Protein 8WIM (pdb70)

Sequence (571 aa):
MEWTAEAVIEGCAPLTPLNMTRSIAEMHMEYPPLGITRFFKELGYKIAKKKGTRKNRFVGQLIEPLRRVLERHHLFGALTSTTPRRAVFNMFRRSKVDRAPVELHSSHYPGLKKMYDILADLWLERYGSMKRLTEEEMASAINRRGAMGYQMDNRNYGDLGAYWDSGDWRQDVNTFKRALLSGTPTHAVYNTTAKRIIQYLPADARLYELKVLGGLHHKYLEKCGWSVAGQGLYKYGDRVKKSMDATGAAISEDVAGWDTKISKGLLTLESHMFTKLAEDEEMAREIHHLYRLYADPHMVVQREIEGEVHDVLLRGRGQVSSSGGRRQQPPTTYAANTITNFITTTYGMAVTLGIPEADWPRLIRDLTDERGNRRLLVSGDDKVLFLRGDEARRVYASSAYRISNDMGLVRKDMALEQESEIIVDVKEISSFCSHRYWPVKYGNEIHYMPVRDVGEIFAKATMAMTQEAWARVQGLNMLVNYHHIPECRMLALAILSVTRIGLNLKGITEWLRDDLAPDTIHALITEGRTSGWDQLGYVDFKDRKGILLRPDTNYKNWRRDLPEKVRQLREDGQYKDWLQKMA

Nearest PDB structures (foldseek):
  8wim-assembly1_A  TM=1.002E+00  e=0.000E+00  Jingmen tick virus
  8wu3-assembly1_A  TM=9.674E-01  e=3.813E-80  Alongshan virus
  8wu3-assembly1_B  TM=9.701E-01  e=2.909E-78  Alongshan virus
  6izy-assembly1_A  TM=8.637E-01  e=1.225E-30  dengue virus type 2
  5ccv-assembly5_E  TM=8.260E-01  e=2.941E-28  Dengue virus 3 Philippines/H87/1956

InterPro domains:
  IPR000208 RNA-directed RNA polymerase, fingers/palm subdomains, flavivirus [PF00972] (350-730)
  IPR002877 Ribosomal RNA methyltransferase, FtsJ domain [PF01728] (100-267)
  IPR007094 RNA-directed RNA polymerase, catalytic domain [PS50507] (570-711)
  IPR029063 S-adenosyl-L-methionine-dependent methyltransferase superfamily [G3DSA:3.40.50.150] (60-303)
  IPR029063 S-adenosyl-L-methionine-dependent methyltransferase superfamily [SSF53335] (100-189)
  IPR043502 DNA/RNA polymerase superfamily [SSF56672] (411-844)
  IPR046811 RNA-directed RNA polymerase, thumb subdomain, flavivirus [PF20483] (743-842)

Secondary structure (DSSP, 8-state):
-PPPPPP--TTS---PPP--HHHHHTT---B------SSSEEEEEEE------PBPHHHHHHHGGGHHHHHHHS-----PPPPHHHHHHHIIIIISS------S-HHHHHHHHHHHHHHHHHHH--BPPPPHHHHHHH--TT----GGGGGG---SHHHHHHH-THHHHHHHHHHHHHHTS-SS-SBEEEE--EEEE--HHHHHHHHHHHTTHHHHHTT-TTB-TT--GGGHHHHHHHHHHTTSEEE--PBTTHHHH--HHHHHHHHHHHHHHBSSHHHHHHHHHHHHHHTS-EEEEEEEETTEEEEEEEE-SS---TB-TTHHHHHHHHHHHHHHHHHHHHHT--GGGHHHHHHHHHHT-SSEEEEEETTEEEEEE-HHHHHHHHHHTHHHHHHTT-PBTTS-TTPPPP-B--GGG--BTTBEEEEEEETTEEEEEEE--HHHHHHHHHB--HHHHHHHHHHHHHHHHHTTSHHHHHHHHHHHHHSPTT---TT--TT-STT--HHHHHHHHHTTSS-SGGGS----GGG-STTSPP-SHHHHHHHHHHHHHHHHH--SS-----GGG--

Solvent-accessible surface area: 23560 Å² total; per-residue (Å²): 104,98,55,74,71,76,22,149,17,88,66,14,60,100,2,75,52,13,73,15,93,118,0,51,66,35,2,109,49,102,101,101,65,85,53,65,24,95,6,5,82,15,70,1,25,16,68,32,82,73,58,65,103,73,56,3,42,38,0,16,84,0,7,106,70,1,43,75,40,0,60,76,142,18,114,36,74,77,92,133,50,58,52,17,134,39,18,9,85,45,1,85,71,57,18,0,112,62,11,60,4,96,38,92,16,9,98,12,0,39,86,0,0,26,24,0,0,80,29,1,57,87,101,87,31,58,7,42,52,12,80,78,77,57,4,47,105,63,23,97,60,119,12,49,8,4,86,21,1,86,127,95,132,38,73,31,8,0,45,0,23,94,56,17,65,13,126,69,24,5,58,57,0,28,144,11,0,24,83,14,40,0,9,29,0,0,3,13,29,53,23,96,101,26,51,17,32,0,0,0,6,0,32,1,0,0,14,47,0,1,13,1,0,74,83,10,0,90,114,5,9,0,4,2,12,76,68,22,31,23,53,26,0,41,35,0,61,101,2,14,102,38,16,37,1,0,5,34,21,85,17,42,46,5,41,22,48,0,2,13,3,2,4,10,0,3,2,24,0,0,35,84,0,14,97,62,159,78,0,24,120,1,0,36,16,0,6,40,4,24,1,9,4,6,1,15,0,22,2,53,59,173,64,76,29,3,25,0,1,0,62,0,17,0,13,22,10,55,21,11,62,8,19,90,7,7,10,0,0,0,1,0,0,7,9,0,16,6,0,0,66,25,31,56,18,80,88,90,51,4,68,144,10,0,21,50,3,6,73,40,42,41,66,66,19,4,2,0,15,9,63,24,24,0,2,0,1,119,45,101,42,0,106,76,18,0,35,37,5,13,114,16,29,30,70,4,9,5,48,12,33,157,45,66,101,107,83,89,7,130,49,20,112,50,16,80,84,0,42,0,30,72,12,95,0,48,57,2,107,0,32,145,34,92,19,26,0,0,1,57,10,0,0,55,8,0,15,64,3,3,66,93,105,66,87,10,6,46,0,1,18,38,0,0,50,5,1,0,8,18,0,0,0,7,0,0,6,9,0,0,0,0,0,1,1,1,0,59,52,66,30,109,11,88,22,70,117,70,34,40,36,37,123,9,38,14,95,30,0,0,56,35,4,0,136,49,141,12,72,28,48,132,60,4,11,85,12,91,145,148,37,30,130,59,63,1,6,47,26,71,97,38,9,97,61,5,92,156,63,3,57,36,45,5,152,133,23,56,128,121,22,125,38,128,98,20,34,88,99,46,116

Foldseek 3Di:
DDADDADDFPPFDALAAFAAVQAVVLVVFDAADPDPFDFWDFGGWHFDDWDWAAWQPLLCLLCVLVVVVCVVQFVLPDDDIQTLARQVVCCRVFQSDAAQRDFDCRVVLLLLLVLVLVVCCVPPNFFAFDDLVRLLLPDQFADDQDPSCVVVPQNGLVSVSVVVPLVVVLVQQLVCLLVRHGHQLAWEWGDVVIFTDTGSSVVSNCCRLLQRLLVSQVLFLQECRPHDQLAVLVSLVLLCVLAQKKFWFFFRNVQSHFALSLLSSLLRSNLSRHPDNSSNSSSSSVSSSQQWHWYWGWHADPNTIMGIIITHGGGHGDPCRSQFSSQQVSLVSLVLSLLCVLLVPDSVCSSVVRVCQRVVHDHWHKHTTRRTIMIGHHPVSLQSCQQPSLVSCVSRVRATPPDPSRHGTDMDRDQQPHATPQWGWDWWFQPNDTGTATAFQVSVLSSVLTPDLLSLLSNLQSLQSQCLRPVQQPVSVQSSLLSQQQRFADDDNSSSDQRSHNPGDQQSSCCSNVVRPHDALVRPTHDDLVPQDNSHPNCDVSNVVSSVCSVVSSVVNHDDHHGDRRNVSDD

B-factor: mean 25.9, std 9.74, range [10.05, 77.21]

Organism: NCBI:txid1172985

Structure (mmCIF, N/CA/C/O backbone):
data_8WIM
#
_entry.id   8WIM
#
_cell.length_a   61.522
_cell.length_b   89.251
_cell.length_c   122.405
_cell.angle_alpha   90.00
_cell.angle_beta   90.00
_cell.angle_gamma   90.00
#
_symmetry.space_group_name_H-M   'P 21 21 21'
#
loop_
_entity.id
_entity.type
_entity.pdbx_description
1 polymer 'Jingmen tick virus NSP1'
2 non-polymer 'MAGNESIUM ION'
3 non-polymer GLYCEROL
4 non-polymer DI(HYDROXYETHYL)ETHER
5 water water
#
loop_
_atom_site.group_PDB
_atom_site.id
_atom_site.type_symbol
_atom_site.label_atom_id
_atom_site.label_alt_id
_atom_site.label_comp_id
_atom_site.label_asym_id
_atom_site.label_entity_id
_atom_site.label_seq_id
_atom_site.pdbx_PDB_ins_code
_atom_site.Cartn_x
_atom_site.Cartn_y
_atom_site.Cartn_z
_atom_site.occupancy
_atom_site.B_iso_or_equiv
_atom_site.auth_seq_id
_atom_site.auth_comp_id
_atom_site.auth_asym_id
_atom_site.auth_atom_id
_atom_site.pdbx_PDB_model_num
ATOM 1 N N . MET A 1 1 ? 31.518 12.829 71.566 1.00 35.56 307 MET A N 1
ATOM 2 C CA . MET A 1 1 ? 32.264 11.945 72.463 1.00 29.83 307 MET A CA 1
ATOM 3 C C . MET A 1 1 ? 31.887 12.200 73.913 1.00 32.61 307 MET A C 1
ATOM 4 O O . MET A 1 1 ? 31.706 13.353 74.317 1.00 39.36 307 MET A O 1
ATOM 6 N N . GLU A 1 2 ? 31.762 11.132 74.695 1.00 48.98 308 GLU A N 1
ATOM 7 C CA . GLU A 1 2 ? 31.409 11.281 76.098 1.00 35.01 308 GLU A CA 1
ATOM 8 C C . GLU A 1 2 ? 32.486 12.075 76.833 1.00 32.34 308 GLU A C 1
ATOM 9 O O . GLU A 1 2 ? 33.675 12.027 76.491 1.00 33.52 308 GLU A O 1
ATOM 11 N N . TRP A 1 3 ? 32.053 12.835 77.837 1.00 26.66 309 TRP A N 1
ATOM 12 C CA . TRP A 1 3 ? 32.999 13.609 78.627 1.00 27.75 309 TRP A CA 1
ATOM 13 C C . TRP A 1 3 ? 33.816 12.664 79.489 1.00 29.31 309 TRP A C 1
ATOM 14 O O . TRP A 1 3 ? 33.325 11.621 79.922 1.00 28.05 309 TRP A O 1
ATOM 25 N N . THR A 1 4 ? 35.066 13.042 79.764 1.00 23.19 310 THR A N 1
ATOM 26 C CA . THR A 1 4 ? 35.814 12.260 80.731 1.00 21.65 310 THR A CA 1
ATOM 27 C C . THR A 1 4 ? 35.263 12.521 82.129 1.00 25.45 310 THR A C 1
ATOM 28 O O . THR A 1 4 ? 34.453 13.421 82.346 1.00 24.14 310 THR A O 1
ATOM 32 N N . ALA A 1 5 ? 35.700 11.711 83.084 1.00 23.08 311 ALA A N 1
ATOM 33 C CA . ALA A 1 5 ? 35.449 12.030 84.477 1.00 24.90 311 ALA A CA 1
ATOM 34 C C . ALA A 1 5 ? 36.040 13.392 84.811 1.00 24.65 311 ALA A C 1
ATOM 35 O O . ALA A 1 5 ? 36.957 13.871 84.139 1.00 26.73 311 ALA A O 1
ATOM 37 N N . GLU A 1 6 ? 35.524 14.017 85.880 1.00 25.44 312 GLU A N 1
ATOM 38 C CA . GLU A 1 6 ? 36.121 15.266 86.339 1.00 28.07 312 GLU A CA 1
ATOM 39 C C . GLU A 1 6 ? 37.263 14.970 87.296 1.00 36.46 312 GLU A C 1
ATOM 40 O O . GLU A 1 6 ? 37.342 13.895 87.895 1.00 35.08 312 GLU A O 1
ATOM 46 N N . ALA A 1 7 ? 38.157 15.940 87.429 1.00 27.43 313 ALA A N 1
ATOM 47 C CA . ALA A 1 7 ? 39.107 15.911 88.525 1.00 34.80 313 ALA A CA 1
ATOM 48 C C . ALA A 1 7 ? 38.428 16.220 89.856 1.00 30.10 313 ALA A C 1
ATOM 49 O O . ALA A 1 7 ? 37.611 17.142 89.963 1.00 33.16 313 ALA A O 1
ATOM 51 N N . VAL A 1 8 ? 38.826 15.484 90.882 1.00 28.41 314 VAL A N 1
ATOM 52 C CA . VAL A 1 8 ? 38.458 15.769 92.261 1.00 32.95 314 VAL A CA 1
ATOM 53 C C . VAL A 1 8 ? 39.700 16.347 92.923 1.00 33.06 314 VAL A C 1
ATOM 54 O O . VAL A 1 8 ? 40.731 15.675 93.026 1.00 35.94 314 VAL A O 1
ATOM 58 N N . ILE A 1 9 ? 39.630 17.602 93.346 1.00 31.28 315 ILE A N 1
ATOM 59 C CA . ILE A 1 9 ? 40.796 18.310 93.855 1.00 31.42 315 ILE A CA 1
ATOM 60 C C . ILE A 1 9 ? 40.652 18.454 95.360 1.00 32.35 315 ILE A C 1
ATOM 61 O O . ILE A 1 9 ? 39.696 19.071 95.850 1.00 31.96 315 ILE A O 1
ATOM 66 N N . GLU A 1 10 ? 41.602 17.873 96.093 1.00 26.03 316 GLU A N 1
ATOM 67 C CA . GLU A 1 10 ? 41.525 17.881 97.545 1.00 29.88 316 GLU A CA 1
ATOM 68 C C . GLU A 1 10 ? 41.602 19.310 98.067 1.00 31.40 316 GLU A C 1
ATOM 69 O O . GLU A 1 10 ? 42.406 20.123 97.595 1.00 27.47 316 GLU A O 1
ATOM 71 N N . GLY A 1 11 ? 40.756 19.618 99.048 1.00 25.34 317 GLY A N 1
ATOM 72 C CA . GLY A 1 11 ? 40.799 20.901 99.721 1.00 24.46 317 GLY A CA 1
ATOM 73 C C . GLY A 1 11 ? 40.100 22.030 99.000 1.00 23.76 317 GLY A C 1
ATOM 74 O O . GLY A 1 11 ? 40.143 23.166 99.486 1.00 29.13 317 GLY A O 1
ATOM 75 N N . CYS A 1 12 ? 39.459 21.759 97.862 1.00 18.62 318 CYS A N 1
ATOM 76 C CA . CYS A 1 12 ? 38.745 22.771 97.091 1.00 23.29 318 CYS A CA 1
ATOM 77 C C . CYS A 1 12 ? 37.254 22.442 97.028 1.00 24.85 318 CYS A C 1
ATOM 78 O O . CYS A 1 12 ? 36.874 21.280 96.832 1.00 26.88 318 CYS A O 1
ATOM 81 N N . ALA A 1 13 ? 36.411 23.464 97.189 1.00 25.87 319 ALA A N 1
ATOM 82 C CA . ALA A 1 13 ? 34.971 23.280 97.014 1.00 22.94 319 ALA A CA 1
ATOM 83 C C . ALA A 1 13 ? 34.660 22.916 95.566 1.00 22.66 319 ALA A C 1
ATOM 84 O O . ALA A 1 13 ? 35.027 23.669 94.658 1.00 24.73 319 ALA A O 1
ATOM 86 N N . PRO A 1 14 ? 33.954 21.815 95.304 1.00 27.76 320 PRO A N 1
ATOM 87 C CA . PRO A 1 14 ? 33.630 21.475 93.910 1.00 20.66 320 PRO A CA 1
ATOM 88 C C . PRO A 1 14 ? 32.712 22.511 93.272 1.00 20.84 320 PRO A C 1
ATOM 89 O O . PRO A 1 14 ? 31.881 23.133 93.937 1.00 25.32 320 PRO A O 1
ATOM 93 N N . LEU A 1 15 ? 32.855 22.676 91.959 1.00 23.17 321 LEU A N 1
ATOM 94 C CA . LEU A 1 15 ? 32.012 23.609 91.201 1.00 22.17 321 LEU A CA 1
ATOM 95 C C . LEU A 1 15 ? 30.799 22.867 90.641 1.00 19.24 321 LEU A C 1
ATOM 96 O O . LEU A 1 15 ? 30.708 22.550 89.452 1.00 20.12 321 LEU A O 1
ATOM 101 N N . THR A 1 16 ? 29.851 22.601 91.535 1.00 21.24 322 THR A N 1
ATOM 102 C CA . THR A 1 16 ? 28.653 21.870 91.147 1.00 23.73 322 THR A CA 1
ATOM 103 C C . THR A 1 16 ? 27.820 22.698 90.170 1.00 18.89 322 THR A C 1
ATOM 104 O O . THR A 1 16 ? 27.615 23.895 90.393 1.00 21.36 322 THR A O 1
ATOM 108 N N . PRO A 1 17 ? 27.330 22.102 89.084 1.00 21.74 323 PRO A N 1
ATOM 109 C CA . PRO A 1 17 ? 26.455 22.847 88.171 1.00 20.69 323 PRO A CA 1
ATOM 110 C C . PRO A 1 17 ? 25.256 23.443 88.904 1.00 25.65 323 PRO A C 1
ATOM 111 O O . PRO A 1 17 ? 24.765 22.886 89.889 1.00 22.21 323 PRO A O 1
ATOM 115 N N . LEU A 1 18 ? 24.813 24.611 88.436 1.00 22.76 324 LEU A N 1
ATOM 116 C CA . LEU A 1 18 ? 23.589 25.213 88.960 1.00 21.13 324 LEU A CA 1
ATOM 117 C C . LEU A 1 18 ? 22.362 24.547 88.348 1.00 22.67 324 LEU A C 1
ATOM 118 O O . LEU A 1 18 ? 22.458 23.701 87.454 1.00 23.26 324 LEU A O 1
ATOM 123 N N . ASN A 1 19 ? 21.189 24.917 88.858 1.00 21.47 325 ASN A N 1
ATOM 124 C CA . ASN A 1 19 ? 19.933 24.533 88.216 1.00 23.44 325 ASN A CA 1
ATOM 125 C C . ASN A 1 19 ? 19.711 25.537 87.096 1.00 15.71 325 ASN A C 1
ATOM 126 O O . ASN A 1 19 ? 19.370 26.695 87.347 1.00 21.67 325 ASN A O 1
ATOM 131 N N . MET A 1 20 ? 19.930 25.108 85.857 1.00 20.34 326 MET A N 1
ATOM 132 C CA . MET A 1 20 ? 19.885 26.011 84.716 1.00 17.80 326 MET A CA 1
ATOM 133 C C . MET A 1 20 ? 18.542 26.017 84.002 1.00 18.85 326 MET A C 1
ATOM 134 O O . MET A 1 20 ? 18.435 26.638 82.940 1.00 20.07 326 MET A O 1
ATOM 139 N N . THR A 1 21 ? 17.519 25.368 84.575 1.00 20.95 327 THR A N 1
ATOM 140 C CA . THR A 1 21 ? 16.227 25.266 83.897 1.00 24.48 327 THR A CA 1
ATOM 141 C C . THR A 1 21 ? 15.618 26.640 83.599 1.00 20.30 327 THR A C 1
ATOM 142 O O . THR A 1 21 ? 15.048 26.849 82.518 1.00 22.15 327 THR A O 1
ATOM 146 N N . ARG A 1 22 ? 15.728 27.591 84.533 1.00 20.99 328 ARG A N 1
ATOM 147 C CA . ARG A 1 22 ? 15.150 28.913 84.300 1.00 21.60 328 ARG A CA 1
ATOM 148 C C . ARG A 1 22 ? 15.902 29.664 83.202 1.00 22.48 328 ARG A C 1
ATOM 149 O O . ARG A 1 22 ? 15.289 30.288 82.325 1.00 18.93 328 ARG A O 1
ATOM 157 N N . SER A 1 23 ? 17.241 29.642 83.245 1.00 18.73 329 SER A N 1
ATOM 158 C CA . SER A 1 23 ? 17.995 30.389 82.246 1.00 16.41 329 SER A CA 1
ATOM 159 C C . SER A 1 23 ? 17.926 29.739 80.865 1.00 12.90 329 SER A C 1
ATOM 160 O O . SER A 1 23 ? 18.019 30.443 79.848 1.00 19.14 329 SER A O 1
ATOM 163 N N . ILE A 1 24 ? 17.811 28.409 80.808 1.00 13.85 330 ILE A N 1
ATOM 164 C CA . ILE A 1 24 ? 17.629 27.734 79.527 1.00 16.60 330 ILE A CA 1
ATOM 165 C C . ILE A 1 24 ? 16.292 28.135 78.900 1.00 21.91 330 ILE A C 1
ATOM 166 O O . ILE A 1 24 ? 16.202 28.411 77.696 1.00 18.13 330 ILE A O 1
ATOM 171 N N . ALA A 1 25 ? 15.238 28.200 79.719 1.00 20.81 331 ALA A N 1
ATOM 172 C CA . ALA A 1 25 ? 13.915 28.528 79.188 1.00 25.61 331 ALA A CA 1
ATOM 173 C C . ALA A 1 25 ? 13.851 29.955 78.662 1.00 19.80 331 ALA A C 1
ATOM 174 O O . ALA A 1 25 ? 13.053 30.248 77.759 1.00 21.81 331 ALA A O 1
ATOM 176 N N . GLU A 1 26 ? 14.672 30.852 79.202 1.00 18.80 332 GLU A N 1
ATOM 177 C CA . GLU A 1 26 ? 14.746 32.221 78.711 1.00 19.15 332 GLU A CA 1
ATOM 178 C C . GLU A 1 26 ? 15.239 32.313 77.274 1.00 19.72 332 GLU A C 1
ATOM 179 O O . GLU A 1 26 ? 15.074 33.370 76.656 1.00 17.84 332 GLU A O 1
ATOM 185 N N . MET A 1 27 ? 15.839 31.252 76.726 1.00 15.79 333 MET A N 1
ATOM 186 C CA . MET A 1 27 ? 16.342 31.334 75.363 1.00 17.35 333 MET A CA 1
ATOM 187 C C . MET A 1 27 ? 15.304 30.910 74.328 1.00 23.47 333 MET A C 1
ATOM 188 O O . MET A 1 27 ? 15.525 31.128 73.129 1.00 20.60 333 MET A O 1
ATOM 193 N N . HIS A 1 28 ? 14.183 30.328 74.769 1.00 22.99 334 HIS A N 1
ATOM 194 C CA . HIS A 1 28 ? 13.033 30.037 73.902 1.00 27.78 334 HIS A CA 1
ATOM 195 C C . HIS A 1 28 ? 13.423 29.102 72.759 1.00 26.84 334 HIS A C 1
ATOM 196 O O . HIS A 1 28 ? 13.167 29.367 71.580 1.00 28.17 334 HIS A O 1
ATOM 203 N N . MET A 1 29 ? 14.046 27.992 73.118 1.00 22.95 335 MET A N 1
ATOM 204 C CA . MET A 1 29 ? 14.394 27.009 72.112 1.00 23.59 335 MET A CA 1
ATOM 205 C C . MET A 1 29 ? 13.120 26.347 71.581 1.00 29.74 335 MET A C 1
ATOM 206 O O . MET A 1 29 ? 12.120 26.210 72.293 1.00 25.30 335 MET A O 1
ATOM 211 N N . GLU A 1 30 ? 13.161 25.946 70.315 1.00 23.44 336 GLU A N 1
ATOM 212 C CA . GLU A 1 30 ? 11.980 25.418 69.638 1.00 27.18 336 GLU A CA 1
ATOM 213 C C . GLU A 1 30 ? 12.078 23.941 69.290 1.00 34.82 336 GLU A C 1
ATOM 214 O O . GLU A 1 30 ? 11.066 23.226 69.358 1.00 28.09 336 GLU A O 1
ATOM 220 N N . TYR A 1 31 ? 13.255 23.465 68.903 1.00 19.83 337 TYR A N 1
ATOM 221 C CA . TYR A 1 31 ? 13.429 22.122 68.376 1.00 24.60 337 TYR A CA 1
ATOM 222 C C . TYR A 1 31 ? 14.401 21.279 69.183 1.00 29.30 337 TYR A C 1
ATOM 223 O O . TYR A 1 31 ? 15.296 21.807 69.853 1.00 29.42 337 TYR A O 1
ATOM 232 N N . PRO A 1 32 ? 14.243 19.957 69.144 1.00 31.98 338 PRO A N 1
ATOM 233 C CA . PRO A 1 32 ? 15.163 19.073 69.850 1.00 29.86 338 PRO A CA 1
ATOM 234 C C . PRO A 1 32 ? 16.525 19.081 69.184 1.00 31.33 338 PRO A C 1
ATOM 235 O O . PRO A 1 32 ? 16.650 19.393 67.985 1.00 28.57 338 PRO A O 1
ATOM 239 N N . PRO A 1 33 ? 17.572 18.742 69.927 1.00 28.83 339 PRO A N 1
ATOM 240 C CA . PRO A 1 33 ? 18.929 18.941 69.413 1.00 27.73 339 PRO A CA 1
ATOM 241 C C . PRO A 1 33 ? 19.251 18.024 68.244 1.00 30.32 339 PRO A C 1
ATOM 242 O O . PRO A 1 33 ? 18.724 16.914 68.120 1.00 30.15 339 PRO A O 1
ATOM 246 N N . LEU A 1 34 ? 20.126 18.520 67.364 1.00 28.39 340 LEU A N 1
ATOM 247 C CA . LEU A 1 34 ? 20.655 17.731 66.256 1.00 33.63 340 LEU A CA 1
ATOM 248 C C . LEU A 1 34 ? 21.871 16.909 66.654 1.00 38.78 340 LEU A C 1
ATOM 249 O O . LEU A 1 34 ? 22.091 15.830 66.089 1.00 39.78 340 LEU A O 1
ATOM 254 N N . GLY A 1 35 ? 22.673 17.403 67.596 1.00 32.28 341 GLY A N 1
ATOM 255 C CA . GLY A 1 35 ? 23.892 16.722 67.995 1.00 39.90 341 GLY A CA 1
ATOM 256 C C . GLY A 1 35 ? 24.930 16.519 66.900 1.00 38.51 341 GLY A C 1
ATOM 257 O O . GLY A 1 35 ? 25.135 15.394 66.431 1.00 42.72 341 GLY A O 1
ATOM 258 N N . ILE A 1 36 ? 25.613 17.588 66.487 1.00 26.43 342 ILE A N 1
ATOM 259 C CA . ILE A 1 36 ? 26.727 17.477 65.556 1.00 28.37 342 ILE A CA 1
ATOM 260 C C . ILE A 1 36 ? 28.021 18.026 66.144 1.00 28.68 342 ILE A C 1
ATOM 261 O O . ILE A 1 36 ? 28.978 18.264 65.409 1.00 36.41 342 ILE A O 1
ATOM 266 N N . THR A 1 37 ? 28.066 18.242 67.450 1.00 23.22 343 THR A N 1
ATOM 267 C CA . THR A 1 37 ? 29.302 18.611 68.126 1.00 23.12 343 THR A CA 1
ATOM 268 C C . THR A 1 37 ? 29.888 17.397 68.841 1.00 27.68 343 THR A C 1
ATOM 269 O O . THR A 1 37 ? 29.177 16.448 69.171 1.00 26.53 343 THR A O 1
ATOM 273 N N . ARG A 1 38 ? 31.214 17.419 69.041 1.00 24.37 344 ARG A N 1
ATOM 274 C CA . ARG A 1 38 ? 31.930 16.303 69.663 1.00 22.33 344 ARG A CA 1
ATOM 275 C C . ARG A 1 38 ? 32.126 16.465 71.164 1.00 25.50 344 ARG A C 1
ATOM 276 O O . ARG A 1 38 ? 32.259 15.466 71.879 1.00 24.62 344 ARG A O 1
ATOM 284 N N . PHE A 1 39 ? 32.176 17.699 71.656 1.00 20.37 345 PHE A N 1
ATOM 285 C CA . PHE A 1 39 ? 32.368 17.977 73.075 1.00 19.83 345 PHE A CA 1
ATOM 286 C C . PHE A 1 39 ? 31.170 18.674 73.688 1.00 20.66 345 PHE A C 1
ATOM 287 O O . PHE A 1 39 ? 30.643 18.216 74.715 1.00 20.05 345 PHE A O 1
ATOM 295 N N . PHE A 1 40 ? 30.746 19.786 73.095 1.00 22.20 346 PHE A N 1
ATOM 296 C CA . PHE A 1 40 ? 29.569 20.487 73.565 1.00 20.49 346 PHE A CA 1
ATOM 297 C C . PHE A 1 40 ? 28.333 19.612 73.357 1.00 20.52 346 PHE A C 1
ATOM 298 O O . PHE A 1 40 ? 28.215 18.894 72.360 1.00 19.36 346 PHE A O 1
ATOM 306 N N . LYS A 1 41 ? 27.441 19.640 74.332 1.00 18.64 347 LYS A N 1
ATOM 307 C CA . LYS A 1 41 ? 26.200 18.877 74.291 1.00 24.25 347 LYS A CA 1
ATOM 308 C C . LYS A 1 41 ? 25.094 19.823 73.829 1.00 24.99 347 LYS A C 1
ATOM 309 O O . LYS A 1 41 ? 24.810 20.826 74.495 1.00 19.35 347 LYS A O 1
ATOM 315 N N . GLU A 1 42 ? 24.504 19.532 72.678 1.00 21.53 348 GLU A N 1
ATOM 316 C CA . GLU A 1 42 ? 23.422 20.366 72.166 1.00 21.95 348 GLU A CA 1
ATOM 317 C C . GLU A 1 42 ? 22.132 20.082 72.928 1.00 25.53 348 GLU A C 1
ATOM 318 O O . GLU A 1 42 ? 21.726 18.923 73.065 1.00 22.08 348 GLU A O 1
ATOM 324 N N . LEU A 1 43 ? 21.498 21.143 73.436 1.00 21.03 349 LEU A N 1
ATOM 325 C CA . LEU A 1 43 ? 20.255 21.012 74.194 1.00 26.70 349 LEU A CA 1
ATOM 326 C C . LEU A 1 43 ? 19.006 21.278 73.365 1.00 27.41 349 LEU A C 1
ATOM 327 O O . LEU A 1 43 ? 17.923 20.809 73.729 1.00 28.03 349 LEU A O 1
ATOM 332 N N . GLY A 1 44 ? 19.134 22.025 72.280 1.00 22.93 350 GLY A N 1
ATOM 333 C CA . GLY A 1 44 ? 18.002 22.403 71.462 1.00 23.92 350 GLY A CA 1
ATOM 334 C C . GLY A 1 44 ? 18.427 23.509 70.525 1.00 27.07 350 GLY A C 1
ATOM 335 O O . GLY A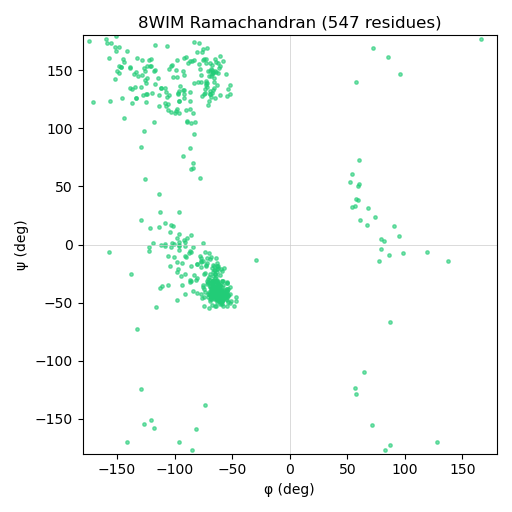 1 44 ? 19.565 23.996 70.575 1.00 23.01 350 GLY A O 1
ATOM 336 N N . TYR A 1 45 ? 17.500 23.907 69.662 1.00 20.40 351 TYR A N 1
ATOM 337 C CA . TYR A 1 45 ? 17.777 25.034 68.791 1.00 17.74 351 TYR A CA 1
ATOM 338 C C . TYR A 1 45 ? 16.474 25.725 68.432 1.00 22.49 351 TYR A C 1
ATOM 339 O O . TYR A 1 45 ? 15.381 25.259 68.767 1.00 28.14 351 TYR A O 1
ATOM 348 N N . LYS A 1 46 ? 16.614 26.893 67.814 1.00 23.02 352 LYS A N 1
ATOM 349 C CA . LYS A 1 46 ? 15.483 27.672 67.335 1.00 25.01 352 LYS A CA 1
ATOM 350 C C . LYS A 1 46 ? 15.890 28.337 66.030 1.00 24.24 352 LYS A C 1
ATOM 351 O O . LYS A 1 46 ? 17.083 28.508 65.737 1.00 22.42 352 LYS A O 1
ATOM 357 N N . ILE A 1 47 ? 14.885 28.682 65.223 1.00 21.32 353 ILE A N 1
ATOM 358 C CA . ILE A 1 47 ? 15.160 29.442 64.013 1.00 23.70 353 ILE A CA 1
ATOM 359 C C . ILE A 1 47 ? 15.519 30.864 64.392 1.00 30.59 353 ILE A C 1
ATOM 360 O O . ILE A 1 47 ? 14.912 31.464 65.287 1.00 26.15 353 ILE A O 1
ATOM 365 N N . ALA A 1 48 ? 16.496 31.421 63.697 1.00 27.69 354 ALA A N 1
ATOM 366 C CA . ALA A 1 48 ? 16.971 32.733 64.090 1.00 38.52 354 ALA A CA 1
ATOM 367 C C . ALA A 1 48 ? 16.815 33.766 62.987 1.00 45.40 354 ALA A C 1
ATOM 368 O O . ALA A 1 48 ? 15.885 33.705 62.175 1.00 47.84 354 ALA A O 1
ATOM 370 N N . LYS A 1 49 ? 17.711 34.749 63.015 1.00 54.64 355 LYS A N 1
ATOM 371 C CA . LYS A 1 49 ? 17.974 35.690 61.938 1.00 45.28 355 LYS A CA 1
ATOM 372 C C . LYS A 1 49 ? 19.484 35.865 61.879 1.00 52.39 355 LYS A C 1
ATOM 373 O O . LYS A 1 49 ? 20.128 36.010 62.925 1.00 44.56 355 LYS A O 1
ATOM 375 N N . LYS A 1 50 ? 20.047 35.825 60.672 1.00 52.16 356 LYS A N 1
ATOM 376 C CA . LYS A 1 50 ? 21.496 35.875 60.517 1.00 52.45 356 LYS A CA 1
ATOM 377 C C . LYS A 1 50 ? 22.071 37.095 61.229 1.00 57.07 356 LYS A C 1
ATOM 378 O O . LYS A 1 50 ? 21.606 38.222 61.034 1.00 58.19 356 LYS A O 1
ATOM 380 N N . LYS A 1 51 ? 23.061 36.855 62.083 1.00 54.77 357 LYS A N 1
ATOM 381 C CA . LYS A 1 51 ? 23.667 37.898 62.894 1.00 53.05 357 LYS A CA 1
ATOM 382 C C . LYS A 1 51 ? 24.963 38.377 62.254 1.00 50.83 357 LYS A C 1
ATOM 383 O O . LYS A 1 51 ? 25.647 37.623 61.558 1.00 51.06 357 LYS A O 1
ATOM 385 N N . GLY A 1 52 ? 25.287 39.646 62.495 1.00 40.92 358 GLY A N 1
ATOM 386 C CA . GLY A 1 52 ? 26.557 40.219 62.073 1.00 40.70 358 GLY A CA 1
ATOM 387 C C . GLY A 1 52 ? 27.714 39.912 62.997 1.00 39.68 358 GLY A C 1
ATOM 388 O O . GLY A 1 52 ? 28.865 40.273 62.683 1.00 56.45 358 GLY A O 1
ATOM 389 N N . THR A 1 56 ? 32.998 45.598 61.399 1.00 58.13 362 THR A N 1
ATOM 390 C CA . THR A 1 56 ? 33.176 45.592 59.953 1.00 62.02 362 THR A CA 1
ATOM 391 C C . THR A 1 56 ? 33.225 47.002 59.360 1.00 62.03 362 THR A C 1
ATOM 392 O O . THR A 1 56 ? 33.616 47.176 58.204 1.00 56.94 362 THR A O 1
ATOM 396 N N . ARG A 1 57 ? 32.823 48.004 60.143 1.00 60.30 363 ARG A N 1
ATOM 397 C CA . ARG A 1 57 ? 32.745 49.382 59.672 1.00 52.03 363 ARG A CA 1
ATOM 398 C C . ARG A 1 57 ? 33.999 50.150 60.076 1.00 53.05 363 ARG A C 1
ATOM 399 O O . ARG A 1 57 ? 34.405 50.131 61.245 1.00 48.93 363 ARG A O 1
ATOM 401 N N . LYS A 1 58 ? 34.607 50.819 59.103 1.00 41.95 364 LYS A N 1
ATOM 402 C CA . LYS A 1 58 ? 35.807 51.602 59.329 1.00 38.45 364 LYS A CA 1
ATOM 403 C C . LYS A 1 58 ? 35.431 52.984 59.852 1.00 39.31 364 LYS A C 1
ATOM 404 O O . LYS A 1 58 ? 34.449 53.586 59.411 1.00 27.72 364 LYS A O 1
ATOM 406 N N . ASN A 1 59 ? 36.193 53.468 60.823 1.00 30.52 365 ASN A N 1
ATOM 407 C CA . ASN A 1 59 ? 36.027 54.843 61.264 1.00 27.55 365 ASN A CA 1
ATOM 408 C C . ASN A 1 59 ? 36.298 55.798 60.101 1.00 29.85 365 ASN A C 1
ATOM 409 O O . ASN A 1 59 ? 37.319 55.690 59.413 1.00 28.95 365 ASN A O 1
ATOM 414 N N . ARG A 1 60 ? 35.357 56.717 59.860 1.00 27.84 366 ARG A N 1
ATOM 415 C CA . ARG A 1 60 ? 35.448 57.577 58.685 1.00 28.95 366 ARG A CA 1
ATOM 416 C C . ARG A 1 60 ? 36.685 58.468 58.740 1.00 32.82 366 ARG A C 1
ATOM 417 O O . ARG A 1 60 ? 37.330 58.720 57.713 1.00 29.90 366 ARG A O 1
ATOM 419 N N . PHE A 1 61 ? 37.036 58.944 59.930 1.00 29.06 367 PHE A N 1
ATOM 420 C CA . PHE A 1 61 ? 38.125 59.905 60.048 1.00 30.01 367 PHE A CA 1
ATOM 421 C C . PHE A 1 61 ? 39.471 59.227 59.858 1.00 29.16 367 PHE A C 1
ATOM 422 O O . PHE A 1 61 ? 40.280 59.651 59.019 1.00 28.64 367 PHE A O 1
ATOM 430 N N . VAL A 1 62 ? 39.731 58.161 60.624 1.00 27.99 368 VAL A N 1
ATOM 431 C CA . VAL A 1 62 ? 41.001 57.462 60.466 1.00 26.24 368 VAL A CA 1
ATOM 432 C C . VAL A 1 62 ? 41.071 56.797 59.095 1.00 27.87 368 VAL A C 1
ATOM 433 O O . VAL A 1 62 ? 42.111 56.832 58.425 1.00 25.92 368 VAL A O 1
ATOM 437 N N . GLY A 1 63 ? 39.964 56.186 58.657 1.00 24.88 369 GLY A N 1
ATOM 438 C CA . GLY A 1 63 ? 39.986 55.435 57.409 1.00 24.70 369 GLY A CA 1
ATOM 439 C C . GLY A 1 63 ? 40.345 56.292 56.215 1.00 27.96 369 GLY A C 1
ATOM 440 O O . GLY A 1 63 ? 41.179 55.912 55.386 1.00 32.16 369 GLY A O 1
ATOM 441 N N . GLN A 1 64 ? 39.751 57.488 56.132 1.00 26.56 370 GLN A N 1
ATOM 442 C CA . GLN A 1 64 ? 40.042 58.365 55.003 1.00 28.91 370 GLN A CA 1
ATOM 443 C C . GLN A 1 64 ? 41.457 58.922 55.069 1.00 31.67 370 GLN A C 1
ATOM 444 O O . GLN A 1 64 ? 42.063 59.189 54.025 1.00 29.45 370 GLN A O 1
ATOM 450 N N . LEU A 1 65 ? 42.021 59.071 56.272 1.00 23.69 371 LEU A N 1
ATOM 451 C CA . LEU A 1 65 ? 43.380 59.596 56.352 1.00 21.01 371 LEU A CA 1
ATOM 452 C C . LEU A 1 65 ? 44.414 58.587 55.859 1.00 25.77 371 LEU A C 1
ATOM 453 O O . LEU A 1 65 ? 45.456 58.988 55.327 1.00 25.78 371 LEU A O 1
ATOM 458 N N . ILE A 1 66 ? 44.169 57.288 56.061 1.00 25.98 372 ILE A N 1
ATOM 459 C CA . ILE A 1 66 ? 45.103 56.254 55.631 1.00 30.27 372 ILE A CA 1
ATOM 460 C C . ILE A 1 66 ? 44.740 55.675 54.279 1.00 31.09 372 ILE A C 1
ATOM 461 O O . ILE A 1 66 ? 45.496 54.851 53.742 1.00 32.83 372 ILE A O 1
ATOM 466 N N . GLU A 1 67 ? 43.607 56.085 53.711 1.00 32.26 373 GLU A N 1
ATOM 467 C CA . GLU A 1 67 ? 43.162 55.562 52.421 1.00 37.28 373 GLU A CA 1
ATOM 468 C C . GLU A 1 67 ? 44.268 55.536 51.363 1.00 29.08 373 GLU A C 1
ATOM 469 O O . GLU A 1 67 ? 44.411 54.505 50.689 1.00 35.36 373 GLU A O 1
ATOM 475 N N . PRO A 1 68 ? 45.088 56.580 51.175 1.00 32.50 374 PRO A N 1
ATOM 476 C CA . PRO A 1 68 ? 46.134 56.493 50.140 1.00 35.73 374 PRO A CA 1
ATOM 477 C C . PRO A 1 68 ? 47.161 55.392 50.379 1.00 39.72 374 PRO A C 1
ATOM 478 O O . PRO A 1 68 ? 47.876 55.019 49.439 1.00 33.69 374 PRO A O 1
ATOM 482 N N . LEU A 1 69 ? 47.281 54.882 51.604 1.00 35.65 375 LEU A N 1
ATOM 483 C CA . LEU A 1 69 ? 48.239 53.837 51.942 1.00 36.26 375 LEU A CA 1
ATOM 484 C C . LEU A 1 69 ? 47.621 52.448 51.901 1.00 34.90 375 LEU A C 1
ATOM 485 O O . LEU A 1 69 ? 48.331 51.466 52.130 1.00 33.06 375 LEU A O 1
ATOM 490 N N . ARG A 1 70 ? 46.322 52.348 51.598 1.00 32.44 376 ARG A N 1
ATOM 491 C CA . ARG A 1 70 ? 45.610 51.086 51.768 1.00 34.85 376 ARG A CA 1
ATOM 492 C C . ARG A 1 70 ? 46.299 49.967 51.000 1.00 38.07 376 ARG A C 1
ATOM 493 O O . ARG A 1 70 ? 46.454 48.849 51.511 1.00 39.85 376 ARG A O 1
ATOM 495 N N . ARG A 1 71 ? 46.746 50.266 49.770 1.00 37.46 377 ARG A N 1
ATOM 496 C CA . ARG A 1 71 ? 47.309 49.233 48.905 1.00 42.51 377 ARG A CA 1
ATOM 497 C C . ARG A 1 71 ? 48.603 48.666 49.485 1.00 37.92 377 ARG A C 1
ATOM 498 O O . ARG A 1 71 ? 48.742 47.445 49.624 1.00 46.44 377 ARG A O 1
ATOM 500 N N . VAL A 1 72 ? 49.570 49.536 49.820 1.00 39.47 378 VAL A N 1
ATOM 501 C CA . VAL A 1 72 ? 50.843 49.041 50.345 1.00 43.07 378 VAL A CA 1
ATOM 502 C C . VAL A 1 72 ? 50.639 48.372 51.697 1.00 37.77 378 VAL A C 1
ATOM 503 O O . VAL A 1 72 ? 51.358 47.427 52.043 1.00 41.25 378 VAL A O 1
ATOM 507 N N . LEU A 1 73 ? 49.644 48.828 52.467 1.00 40.87 379 LEU A N 1
ATOM 508 C CA . LEU A 1 73 ? 49.365 48.235 53.771 1.00 39.65 379 LEU A CA 1
ATOM 509 C C . LEU A 1 73 ? 48.758 46.847 53.626 1.00 45.66 379 LEU A C 1
ATOM 510 O O . LEU A 1 73 ? 48.979 45.976 54.476 1.00 41.71 379 LEU A O 1
ATOM 515 N N . GLU A 1 74 ? 47.983 46.627 52.560 1.00 39.85 380 GLU A N 1
ATOM 516 C CA . GLU A 1 74 ? 47.391 45.324 52.277 1.00 43.10 380 GLU A CA 1
ATOM 517 C C . GLU A 1 74 ? 48.377 44.380 51.611 1.00 34.06 380 GLU A C 1
ATOM 518 O O . GLU A 1 74 ? 48.278 43.161 51.794 1.00 43.24 380 GLU A O 1
ATOM 520 N N . ARG A 1 75 ? 49.341 44.922 50.865 1.00 39.30 381 ARG A N 1
ATOM 521 C CA . ARG A 1 75 ? 50.290 44.129 50.091 1.00 42.90 381 ARG A CA 1
ATOM 522 C C . ARG A 1 75 ? 51.554 43.782 50.864 1.00 46.90 381 ARG A C 1
ATOM 523 O O . ARG A 1 75 ? 52.041 42.652 50.766 1.00 40.59 381 ARG A O 1
ATOM 525 N N . HIS A 1 76 ? 52.112 44.731 51.615 1.00 39.03 382 HIS A N 1
ATOM 526 C CA . HIS A 1 76 ? 53.360 44.507 52.330 1.00 32.29 382 HIS A CA 1
ATOM 527 C C . HIS A 1 76 ? 53.191 44.395 53.845 1.00 35.08 382 HIS A C 1
ATOM 528 O O . HIS A 1 76 ? 54.188 44.193 54.547 1.00 36.19 382 HIS A O 1
ATOM 535 N N . HIS A 1 77 ? 51.972 44.500 54.363 1.00 33.21 383 HIS A N 1
ATOM 536 C CA . HIS A 1 77 ? 51.733 44.533 55.802 1.00 35.56 383 HIS A CA 1
ATOM 537 C C . HIS A 1 77 ? 50.471 43.741 56.109 1.00 33.13 383 HIS A C 1
ATOM 538 O O . HIS A 1 77 ? 49.919 43.057 55.244 1.00 38.47 383 HIS A O 1
ATOM 545 N N . LEU A 1 78 ? 50.006 43.843 57.352 1.00 28.53 384 LEU A N 1
ATOM 546 C CA . LEU A 1 78 ? 48.936 42.970 57.816 1.00 30.39 384 LEU A CA 1
ATOM 547 C C . LEU A 1 78 ? 47.640 43.718 58.115 1.00 32.68 384 LEU A C 1
ATOM 548 O O . LEU A 1 78 ? 46.984 43.450 59.130 1.00 38.39 384 LEU A O 1
ATOM 553 N N . PHE A 1 79 ? 47.248 44.651 57.244 1.00 36.42 385 PHE A N 1
ATOM 554 C CA . PHE A 1 79 ? 46.010 45.390 57.487 1.00 43.97 385 PHE A CA 1
ATOM 555 C C . PHE A 1 79 ? 44.793 44.478 57.374 1.00 44.66 385 PHE A C 1
ATOM 556 O O . PHE A 1 79 ? 43.936 44.458 58.266 1.00 46.06 385 PHE A O 1
ATOM 564 N N . GLY A 1 80 ? 44.681 43.743 56.268 1.00 52.70 386 GLY A N 1
ATOM 565 C CA . GLY A 1 80 ? 43.763 42.621 56.215 1.00 55.95 386 GLY A CA 1
ATOM 566 C C . GLY A 1 80 ? 42.360 42.897 55.726 1.00 64.68 386 GLY A C 1
ATOM 567 O O . GLY A 1 80 ? 41.481 42.052 55.920 1.00 70.45 386 GLY A O 1
ATOM 568 N N . ALA A 1 81 ? 42.112 44.029 55.076 1.00 65.97 387 ALA A N 1
ATOM 569 C CA . ALA A 1 81 ? 40.752 44.318 54.602 1.00 74.33 387 ALA A CA 1
ATOM 570 C C . ALA A 1 81 ? 40.714 45.193 53.343 1.00 77.21 387 ALA A C 1
ATOM 571 O O . ALA A 1 81 ? 41.645 45.187 52.532 1.00 76.65 387 ALA A O 1
ATOM 573 N N . LEU A 1 84 ? 35.598 44.296 54.288 1.00 44.56 390 LEU A N 1
ATOM 574 C CA . LEU A 1 84 ? 35.315 43.289 55.316 1.00 42.10 390 LEU A CA 1
ATOM 575 C C . LEU A 1 84 ? 33.830 42.921 55.389 1.00 45.72 390 LEU A C 1
ATOM 576 O O . LEU A 1 84 ? 32.954 43.785 55.597 1.00 56.47 390 LEU A O 1
ATOM 578 N N . THR A 1 85 ? 33.544 41.637 55.223 1.00 69.50 391 THR A N 1
ATOM 579 C CA . THR A 1 85 ? 32.185 41.121 55.187 1.00 65.25 391 THR A CA 1
ATOM 580 C C . THR A 1 85 ? 31.867 40.456 56.522 1.00 65.47 391 THR A C 1
ATOM 581 O O . THR A 1 85 ? 32.766 40.003 57.236 1.00 62.35 391 THR A O 1
ATOM 585 N N . SER A 1 86 ? 30.582 40.422 56.871 1.00 65.24 392 SER A N 1
ATOM 586 C CA . SER A 1 86 ? 30.174 39.728 58.085 1.00 63.73 392 SER A CA 1
ATOM 587 C C . SER A 1 86 ? 30.323 38.222 57.902 1.00 59.02 392 SER A C 1
ATOM 588 O O . SER A 1 86 ? 30.115 37.685 56.809 1.00 55.17 392 SER A O 1
ATOM 591 N N . THR A 1 87 ? 30.698 37.545 58.980 1.00 47.40 393 THR A N 1
ATOM 592 C CA . THR A 1 87 ? 30.910 36.108 58.930 1.00 44.44 393 THR A CA 1
ATOM 593 C C . THR A 1 87 ? 29.567 35.393 58.839 1.00 38.44 393 THR A C 1
ATOM 594 O O . THR A 1 87 ? 28.627 35.733 59.562 1.00 42.25 393 THR A O 1
ATOM 598 N N . THR A 1 88 ? 29.464 34.425 57.927 1.00 33.90 394 THR A N 1
ATOM 599 C CA . THR A 1 88 ? 28.203 33.727 57.733 1.00 33.46 394 THR A CA 1
ATOM 600 C C . THR A 1 88 ? 27.938 32.788 58.909 1.00 25.89 394 THR A C 1
ATOM 601 O O . THR A 1 88 ? 28.871 32.355 59.581 1.00 31.10 394 THR A O 1
ATOM 605 N N . PRO A 1 89 ? 26.668 32.442 59.159 1.00 27.23 395 PRO A N 1
ATOM 606 C CA . PRO A 1 89 ? 26.382 31.415 60.179 1.00 29.50 395 PRO A CA 1
ATOM 607 C C . PRO A 1 89 ? 27.122 30.104 59.922 1.00 29.03 395 PRO A C 1
ATOM 608 O O . PRO A 1 89 ? 27.609 29.470 60.871 1.00 28.52 395 PRO A O 1
ATOM 612 N N . ARG A 1 90 ? 27.182 29.669 58.659 1.00 22.53 396 ARG A N 1
ATOM 613 C CA A ARG A 1 90 ? 27.988 28.508 58.310 0.46 24.99 396 ARG A CA 1
ATOM 614 C CA B ARG A 1 90 ? 27.986 28.504 58.315 0.54 25.13 396 ARG A CA 1
ATOM 615 C C . ARG A 1 90 ? 29.427 28.661 58.767 1.00 23.42 396 ARG A C 1
ATOM 616 O O . ARG A 1 90 ? 29.993 27.737 59.346 1.00 23.43 396 ARG A O 1
ATOM 631 N N . ALA A 1 91 ? 30.040 29.798 58.482 1.00 23.38 397 ALA A N 1
ATOM 632 C CA . ALA A 1 91 ? 31.425 29.983 58.899 1.00 26.61 397 ALA A CA 1
ATOM 633 C C . ALA A 1 91 ? 31.548 30.050 60.424 1.00 26.14 397 ALA A C 1
ATOM 634 O O . ALA A 1 91 ? 32.533 29.554 60.992 1.00 26.36 397 ALA A O 1
ATOM 636 N N . VAL A 1 92 ? 30.555 30.637 61.102 1.00 25.92 398 VAL A N 1
ATOM 637 C CA . VAL A 1 92 ? 30.601 30.733 62.562 1.00 29.98 398 VAL A CA 1
ATOM 638 C C . VAL A 1 92 ? 30.583 29.352 63.199 1.00 25.61 398 VAL A C 1
ATOM 639 O O . VAL A 1 92 ? 31.372 29.064 64.108 1.00 23.00 398 VAL A O 1
ATOM 643 N N . PHE A 1 93 ? 29.668 28.481 62.755 1.00 24.06 399 PHE A N 1
ATOM 644 C CA . PHE A 1 93 ? 29.615 27.160 63.364 1.00 25.20 399 PHE A CA 1
ATOM 645 C C . PHE A 1 93 ? 30.858 26.350 63.016 1.00 24.24 399 PHE A C 1
ATOM 646 O O . PHE A 1 93 ? 31.331 25.557 63.837 1.00 22.78 399 PHE A O 1
ATOM 654 N N . ASN A 1 94 ? 31.409 26.548 61.811 1.00 19.41 400 ASN A N 1
ATOM 655 C CA . ASN A 1 94 ? 32.611 25.813 61.430 1.00 22.25 400 ASN A CA 1
ATOM 656 C C . ASN A 1 94 ? 33.789 26.195 62.320 1.00 24.41 400 ASN A C 1
ATOM 657 O O . ASN A 1 94 ? 34.606 25.339 62.682 1.00 23.51 400 ASN A O 1
ATOM 662 N N . MET A 1 95 ? 33.884 27.477 62.683 1.00 27.67 401 MET A N 1
ATOM 663 C CA . MET A 1 95 ? 34.975 27.930 63.541 1.00 28.03 401 MET A CA 1
ATOM 664 C C . MET A 1 95 ? 34.755 27.478 64.977 1.00 23.66 401 MET A C 1
ATOM 665 O O . MET A 1 95 ? 35.707 27.087 65.660 1.00 29.70 401 MET A O 1
ATOM 667 N N . PHE A 1 96 ? 33.503 27.500 65.441 1.00 23.92 402 PHE A N 1
ATOM 668 C CA . PHE A 1 96 ? 33.184 26.937 66.749 1.00 26.60 402 PHE A CA 1
ATOM 669 C C . PHE A 1 96 ? 33.604 25.474 66.825 1.00 26.59 402 PHE A C 1
ATOM 670 O O . PHE A 1 96 ? 34.298 25.061 67.760 1.00 24.32 402 PHE A O 1
ATOM 678 N N A ARG A 1 97 ? 33.187 24.673 65.852 0.52 24.36 403 ARG A N 1
ATOM 679 N N B ARG A 1 97 ? 33.206 24.676 65.822 0.48 24.36 403 ARG A N 1
ATOM 680 C CA A ARG A 1 97 ? 33.557 23.265 65.887 0.52 24.16 403 ARG A CA 1
ATOM 681 C CA B ARG A 1 97 ? 33.531 23.252 65.802 0.48 24.15 403 ARG A CA 1
ATOM 682 C C A ARG A 1 97 ? 35.067 23.076 65.784 0.52 24.48 403 ARG A C 1
ATOM 683 C C B ARG A 1 97 ? 35.034 23.039 65.740 0.48 24.48 403 ARG A C 1
ATOM 684 O O A ARG A 1 97 ? 35.635 22.202 66.449 0.52 26.28 403 ARG A O 1
ATOM 685 O O B ARG A 1 97 ? 35.568 22.140 66.403 0.48 26.28 403 ARG A O 1
ATOM 700 N N . SER A 1 98 ? 35.728 23.866 64.950 1.00 22.98 404 SER A N 1
ATOM 701 C CA . SER A 1 98 ? 37.165 23.686 64.769 1.00 24.40 404 SER A CA 1
ATOM 702 C C . SER A 1 98 ? 37.944 24.016 66.044 1.00 26.95 404 SER A C 1
ATOM 703 O O . SER A 1 98 ? 38.861 23.277 66.433 1.00 27.06 404 SER A O 1
ATOM 706 N N . LYS A 1 99 ? 37.610 25.124 66.697 1.00 24.77 405 LYS A N 1
ATOM 707 C CA . LYS A 1 99 ? 38.460 25.687 67.745 1.00 29.48 405 LYS A CA 1
ATOM 708 C C . LYS A 1 99 ? 37.877 25.595 69.150 1.00 26.20 405 LYS A C 1
ATOM 709 O O . LYS A 1 99 ? 38.637 25.412 70.101 1.00 24.14 405 LYS A O 1
ATOM 711 N N . VAL A 1 100 ? 36.562 25.739 69.319 1.00 17.47 406 VAL A N 1
ATOM 712 C CA . VAL A 1 100 ? 35.982 25.715 70.662 1.00 16.84 406 VAL A CA 1
ATOM 713 C C . VAL A 1 100 ? 35.500 24.327 71.071 1.00 18.34 406 VAL A C 1
ATOM 714 O O . VAL A 1 100 ? 35.579 23.963 72.252 1.00 17.61 406 VAL A O 1
ATOM 718 N N . ASP A 1 101 ? 34.985 23.547 70.123 1.00 18.63 407 ASP A N 1
ATOM 719 C CA . ASP A 1 101 ? 34.366 22.252 70.409 1.00 18.70 407 ASP A CA 1
ATOM 720 C C . ASP A 1 101 ? 35.430 21.169 70.640 1.00 26.48 407 ASP A C 1
ATOM 721 O O . ASP A 1 101 ? 35.469 20.124 69.984 1.00 21.19 407 ASP A O 1
ATOM 726 N N . ARG A 1 102 ? 36.287 21.437 71.626 1.00 21.01 408 ARG A N 1
ATOM 727 C CA . ARG A 1 102 ? 37.452 20.605 71.930 1.00 17.11 408 ARG A CA 1
ATOM 728 C C . ARG A 1 102 ? 37.547 20.449 73.437 1.00 19.84 408 ARG A C 1
ATOM 729 O O . ARG A 1 102 ? 37.670 21.448 74.153 1.00 17.54 408 ARG A O 1
ATOM 737 N N . ALA A 1 103 ? 37.524 19.207 73.914 1.00 15.26 409 ALA A N 1
ATOM 738 C CA . ALA A 1 103 ? 37.448 18.943 75.350 1.00 17.08 409 ALA A CA 1
ATOM 739 C C . ALA A 1 103 ? 38.724 19.367 76.060 1.00 21.21 409 ALA A C 1
ATOM 740 O O . ALA A 1 103 ? 39.814 18.947 75.647 1.00 22.60 409 ALA A O 1
ATOM 742 N N . PRO A 1 104 ? 38.647 20.180 77.117 1.00 16.60 410 PRO A N 1
ATOM 743 C CA . PRO A 1 104 ? 39.830 20.425 77.955 1.00 17.91 410 PRO A CA 1
ATOM 744 C C . PRO A 1 104 ? 40.328 19.146 78.620 1.00 21.94 410 PRO A C 1
ATOM 745 O O . PRO A 1 104 ? 39.586 18.182 78.826 1.00 18.43 410 PRO A O 1
ATOM 749 N N . VAL A 1 105 ? 41.615 19.143 78.965 1.00 17.65 411 VAL A N 1
ATOM 750 C CA . VAL A 1 105 ? 42.225 18.005 79.648 1.00 16.05 411 VAL A CA 1
ATOM 751 C C . VAL A 1 105 ? 41.978 18.195 81.140 1.00 17.96 411 VAL A C 1
ATOM 752 O O . VAL A 1 105 ? 42.618 19.024 81.789 1.00 21.26 411 VAL A O 1
ATOM 756 N N . GLU A 1 106 ? 41.039 17.421 81.693 1.00 19.91 412 GLU A N 1
ATOM 757 C CA . GLU A 1 106 ? 40.687 17.567 83.099 1.00 17.08 412 GLU A CA 1
ATOM 758 C C . GLU A 1 106 ? 41.591 16.745 84.005 1.00 17.53 412 GLU A C 1
ATOM 759 O O . GLU A 1 106 ? 41.843 17.142 85.149 1.00 21.16 412 GLU A O 1
ATOM 765 N N . LEU A 1 107 ? 42.062 15.600 83.533 1.00 18.12 413 LEU A N 1
ATOM 766 C CA . LEU A 1 107 ? 42.704 14.614 84.401 1.00 23.08 413 LEU A CA 1
ATOM 767 C C . LEU A 1 107 ? 44.216 14.679 84.204 1.00 19.92 413 LEU A C 1
ATOM 768 O O . LEU A 1 107 ? 44.721 14.384 83.116 1.00 23.04 413 LEU A O 1
ATOM 773 N N . HIS A 1 108 ? 44.926 15.101 85.245 1.00 22.88 414 HIS A N 1
ATOM 774 C CA . HIS A 1 108 ? 46.386 15.077 85.273 1.00 22.48 414 HIS A CA 1
ATOM 775 C C . HIS A 1 108 ? 46.833 15.139 86.728 1.00 18.30 414 HIS A C 1
ATOM 776 O O . HIS A 1 108 ? 46.019 15.277 87.640 1.00 20.37 414 HIS A O 1
ATOM 783 N N . SER A 1 109 ? 48.144 15.059 86.947 1.00 21.53 415 SER A N 1
ATOM 784 C CA A SER A 1 109 ? 48.707 14.894 88.282 0.66 26.75 415 SER A CA 1
ATOM 785 C CA B SER A 1 109 ? 48.670 14.896 88.295 0.34 24.21 415 SER A CA 1
ATOM 786 C C . SER A 1 109 ? 49.180 16.197 88.908 1.00 25.23 415 SER A C 1
ATOM 787 O O . SER A 1 109 ? 49.856 16.159 89.938 1.00 25.64 415 SER A O 1
ATOM 792 N N . HIS A 1 110 ? 48.857 17.349 88.321 1.00 20.85 416 HIS A N 1
ATOM 793 C CA . HIS A 1 110 ? 49.458 18.588 88.793 1.00 15.59 416 HIS A CA 1
ATOM 794 C C . HIS A 1 110 ? 48.575 19.474 89.668 1.00 17.40 416 HIS A C 1
ATOM 795 O O . HIS A 1 110 ? 49.068 20.499 90.134 1.00 18.05 416 HIS A O 1
ATOM 802 N N . TYR A 1 111 ? 47.308 19.123 89.933 1.00 18.73 417 TYR A N 1
ATOM 803 C CA . TYR A 1 111 ? 46.504 19.993 90.790 1.00 17.46 417 TYR A CA 1
ATOM 804 C C . TYR A 1 111 ? 47.056 20.201 92.195 1.00 14.18 417 TYR A C 1
ATOM 805 O O . TYR A 1 111 ? 46.970 21.338 92.690 1.00 17.06 417 TYR A O 1
ATOM 814 N N . PRO A 1 112 ? 47.587 19.195 92.905 1.00 19.30 418 PRO A N 1
ATOM 815 C CA . PRO A 1 112 ? 48.032 19.483 94.278 1.00 21.12 418 PRO A CA 1
ATOM 816 C C . PRO A 1 112 ? 49.118 20.550 94.325 1.00 17.46 418 PRO A C 1
ATOM 817 O O . PRO A 1 112 ? 49.052 21.441 95.182 1.00 18.70 418 PRO A O 1
ATOM 821 N N . GLY A 1 113 ? 50.081 20.524 93.394 1.00 18.94 419 GLY A N 1
ATOM 822 C CA . GLY A 1 113 ? 51.119 21.543 93.413 1.00 17.68 419 GLY A CA 1
ATOM 823 C C . GLY A 1 113 ? 50.630 22.890 92.904 1.00 18.99 419 GLY A C 1
ATOM 824 O O . GLY A 1 113 ? 51.033 23.944 93.413 1.00 17.38 419 GLY A O 1
ATOM 825 N N . LEU A 1 114 ? 49.752 22.878 91.901 1.00 15.38 420 LEU A N 1
ATOM 826 C CA . LEU A 1 114 ? 49.125 24.126 91.488 1.00 14.46 420 LEU A CA 1
ATOM 827 C C . LEU A 1 114 ? 48.381 24.760 92.659 1.00 13.93 420 LEU A C 1
ATOM 828 O O . LEU A 1 114 ? 48.515 25.965 92.914 1.00 17.29 420 LEU A O 1
ATOM 833 N N . LYS A 1 115 ? 47.592 23.955 93.389 1.00 18.55 421 LYS A N 1
ATOM 834 C CA . LYS A 1 115 ? 46.860 24.473 94.543 1.00 17.21 421 LYS A CA 1
ATOM 835 C C . LYS A 1 115 ? 47.805 25.125 95.540 1.00 19.21 421 LYS A C 1
ATOM 836 O O . LYS A 1 115 ? 47.534 26.216 96.060 1.00 20.01 421 LYS A O 1
ATOM 842 N N . LYS A 1 116 ? 48.928 24.459 95.823 1.00 16.09 422 LYS A N 1
ATOM 843 C CA . LYS A 1 116 ? 49.905 25.027 96.738 1.00 18.91 422 LYS A CA 1
ATOM 844 C C . LYS A 1 116 ? 50.321 26.433 96.307 1.00 18.26 422 LYS A C 1
ATOM 845 O O . LYS A 1 116 ? 50.384 27.350 97.130 1.00 17.15 422 LYS A O 1
ATOM 851 N N . MET A 1 117 ? 50.570 26.634 95.012 1.00 16.25 423 MET A N 1
ATOM 852 C CA . MET A 1 117 ? 50.985 27.963 94.566 1.00 16.33 423 MET A CA 1
ATOM 853 C C . MET A 1 117 ? 49.831 28.972 94.567 1.00 12.47 423 MET A C 1
ATOM 854 O O . MET A 1 117 ? 50.039 30.139 94.927 1.00 14.56 423 MET A O 1
ATOM 859 N N . TYR A 1 118 ? 48.622 28.571 94.135 1.00 15.50 424 TYR A N 1
ATOM 860 C CA . TYR A 1 118 ? 47.476 29.470 94.308 1.00 16.83 424 TYR A CA 1
ATOM 861 C C . TYR A 1 118 ? 47.348 29.907 95.771 1.00 20.19 424 TYR A C 1
ATOM 862 O O . TYR A 1 118 ? 47.141 31.093 96.065 1.00 16.73 424 TYR A O 1
ATOM 871 N N . ASP A 1 119 ? 47.491 28.956 96.702 1.00 18.94 425 ASP A N 1
ATOM 872 C CA . ASP A 1 119 ? 47.373 29.280 98.121 1.00 17.78 425 ASP A CA 1
ATOM 873 C C . ASP A 1 119 ? 48.475 30.231 98.566 1.00 18.83 425 ASP A C 1
ATOM 874 O O . ASP A 1 119 ? 48.207 31.200 99.284 1.00 20.83 425 ASP A O 1
ATOM 879 N N . ILE A 1 120 ? 49.721 29.971 98.149 1.00 16.72 426 ILE A N 1
ATOM 880 C CA . ILE A 1 120 ? 50.825 30.885 98.460 1.00 14.16 426 ILE A CA 1
ATOM 881 C C . ILE A 1 120 ? 50.507 32.298 97.982 1.00 20.16 426 ILE A C 1
ATOM 882 O O . ILE A 1 120 ? 50.703 33.287 98.710 1.00 16.67 426 ILE A O 1
ATOM 887 N N . LEU A 1 121 ? 50.033 32.425 96.738 1.00 16.17 427 LEU A N 1
ATOM 888 C CA . LEU A 1 121 ? 49.815 33.764 96.204 1.00 15.14 427 LEU A CA 1
ATOM 889 C C . LEU A 1 121 ? 48.685 34.461 96.956 1.00 15.02 427 LEU A C 1
ATOM 890 O O . LEU A 1 121 ? 48.798 35.638 97.314 1.00 17.80 427 LEU A O 1
ATOM 895 N N . ALA A 1 122 ? 47.587 33.745 97.200 1.00 18.04 428 ALA A N 1
ATOM 896 C CA . ALA A 1 122 ? 46.485 34.323 97.968 1.00 19.38 428 ALA A CA 1
ATOM 897 C C . ALA A 1 122 ? 46.956 34.778 99.347 1.00 18.59 428 ALA A C 1
ATOM 898 O O . ALA A 1 122 ? 46.615 35.879 99.796 1.00 21.46 428 ALA A O 1
ATOM 900 N N . ASP A 1 123 ? 47.776 33.960 100.021 1.00 18.57 429 ASP A N 1
ATOM 901 C CA . ASP A 1 123 ? 48.259 34.344 101.353 1.00 19.10 429 ASP A CA 1
ATOM 902 C C . ASP A 1 123 ? 49.160 35.575 101.296 1.00 20.64 429 ASP A C 1
ATOM 903 O O . ASP A 1 123 ? 49.092 36.443 102.173 1.00 21.78 429 ASP A O 1
ATOM 908 N N . LEU A 1 124 ? 50.020 35.668 100.281 1.00 17.89 430 LEU A N 1
ATOM 909 C CA . LEU A 1 124 ? 50.854 36.854 100.140 1.00 19.50 430 LEU A CA 1
ATOM 910 C C . LEU A 1 124 ? 50.013 38.106 99.903 1.00 23.19 430 LEU A C 1
ATOM 911 O O . LEU A 1 124 ? 50.314 39.180 100.451 1.00 18.45 430 LEU A O 1
ATOM 916 N N . TRP A 1 125 ? 48.966 37.998 99.067 1.00 17.17 431 TRP A N 1
ATOM 917 C CA . TRP A 1 125 ? 48.161 39.180 98.781 1.00 20.58 431 TRP A CA 1
ATOM 918 C C . TRP A 1 125 ? 47.413 39.616 100.030 1.00 18.17 431 TRP A C 1
ATOM 919 O O . TRP A 1 125 ? 47.357 40.813 100.335 1.00 20.87 431 TRP A O 1
ATOM 930 N N . LEU A 1 126 ? 46.859 38.649 100.769 1.00 19.80 432 LEU A N 1
ATOM 931 C CA . LEU A 1 126 ? 46.114 38.969 101.981 1.00 18.38 432 LEU A CA 1
ATOM 932 C C . LEU A 1 126 ? 47.029 39.576 103.041 1.00 22.44 432 LEU A C 1
ATOM 933 O O . LEU A 1 126 ? 46.645 40.532 103.726 1.00 22.47 432 LEU A O 1
ATOM 938 N N . GLU A 1 127 ? 48.245 39.029 103.191 1.00 22.71 433 GLU A N 1
ATOM 939 C CA . GLU A 1 127 ? 49.197 39.575 104.163 1.00 20.14 433 GLU A CA 1
ATOM 940 C C . GLU A 1 127 ? 49.563 41.016 103.825 1.00 25.74 433 GLU A C 1
ATOM 941 O O . GLU A 1 127 ? 49.621 41.887 104.701 1.00 25.25 433 GLU A O 1
ATOM 943 N N . ARG A 1 128 ? 49.841 41.287 102.555 1.00 23.42 434 ARG A N 1
ATOM 944 C CA . ARG A 1 128 ? 50.316 42.617 102.199 1.00 22.61 434 ARG A CA 1
ATOM 945 C C . ARG A 1 128 ? 49.186 43.609 101.993 1.00 21.86 434 ARG A C 1
ATOM 946 O O . ARG A 1 128 ? 49.322 44.776 102.377 1.00 24.86 434 ARG A O 1
ATOM 954 N N . TYR A 1 129 ? 48.089 43.185 101.372 1.00 23.58 435 TYR A N 1
ATOM 955 C CA . TYR A 1 129 ? 47.116 44.138 100.848 1.00 28.67 435 TYR A CA 1
ATOM 956 C C . TYR A 1 129 ? 45.711 43.970 101.396 1.00 27.75 435 TYR A C 1
ATOM 957 O O . TYR A 1 129 ? 44.846 44.794 101.078 1.00 28.96 435 TYR A O 1
ATOM 966 N N . GLY A 1 130 ? 45.444 42.946 102.185 1.00 25.08 436 GLY A N 1
ATOM 967 C CA . GLY A 1 130 ? 44.113 42.776 102.725 1.00 26.12 436 GLY A CA 1
ATOM 968 C C . GLY A 1 130 ? 43.189 42.095 101.742 1.00 27.08 436 GLY A C 1
ATOM 969 O O . GLY A 1 130 ? 43.570 41.679 100.642 1.00 21.75 436 GLY A O 1
ATOM 970 N N . SER A 1 131 ? 41.937 41.978 102.164 1.00 18.92 437 SER A N 1
ATOM 971 C CA . SER A 1 131 ? 40.939 41.265 101.392 1.00 24.47 437 SER A CA 1
ATOM 972 C C . SER A 1 131 ? 40.345 42.177 100.311 1.00 22.39 437 SER A C 1
ATOM 973 O O . SER A 1 131 ? 40.647 43.371 100.216 1.00 21.53 437 SER A O 1
ATOM 976 N N . MET A 1 132 ? 39.509 41.579 99.470 1.00 23.96 438 MET A N 1
ATOM 977 C CA . MET A 1 132 ? 39.000 42.224 98.264 1.00 22.06 438 MET A CA 1
ATOM 978 C C . MET A 1 132 ? 37.545 42.637 98.458 1.00 14.45 438 MET A C 1
ATOM 979 O O . MET A 1 132 ? 36.686 41.791 98.716 1.00 25.84 438 MET A O 1
ATOM 984 N N . LYS A 1 133 ? 37.277 43.926 98.314 1.00 22.07 439 LYS A N 1
ATOM 985 C CA . LYS A 1 133 ? 35.919 44.443 98.385 1.00 23.97 439 LYS A CA 1
ATOM 986 C C . LYS A 1 133 ? 35.276 44.405 97.004 1.00 23.74 439 LYS A C 1
ATOM 987 O O . LYS A 1 133 ? 35.954 44.418 95.972 1.00 20.42 439 LYS A O 1
ATOM 989 N N . ARG A 1 134 ? 33.945 44.372 96.997 1.00 20.50 440 ARG A N 1
ATOM 990 C CA . ARG A 1 134 ? 33.214 44.582 95.762 1.00 24.40 440 ARG A CA 1
ATOM 991 C C . ARG A 1 134 ? 33.509 45.977 95.221 1.00 26.39 440 ARG A C 1
ATOM 992 O O . ARG A 1 134 ? 33.827 46.900 95.977 1.00 27.68 440 ARG A O 1
ATOM 1000 N N . LEU A 1 135 ? 33.417 46.127 93.899 1.00 19.63 441 LEU A N 1
ATOM 1001 C CA . LEU A 1 135 ? 33.647 47.427 93.291 1.00 26.43 441 LEU A CA 1
ATOM 1002 C C . LEU A 1 135 ? 32.539 48.397 93.681 1.00 31.04 441 LEU A C 1
ATOM 1003 O O . LEU A 1 135 ? 31.382 48.009 93.859 1.00 25.99 441 LEU A O 1
ATOM 1008 N N . THR A 1 136 ? 32.907 49.670 93.819 1.00 27.34 442 THR A N 1
ATOM 1009 C CA . THR A 1 136 ? 31.910 50.718 93.996 1.00 35.02 442 THR A CA 1
ATOM 1010 C C . THR A 1 136 ? 31.308 51.107 92.649 1.00 26.45 442 THR A C 1
ATOM 1011 O O . THR A 1 136 ? 31.848 50.788 91.590 1.00 25.54 442 THR A O 1
ATOM 1015 N N . GLU A 1 137 ? 30.184 51.835 92.701 1.00 28.11 443 GLU A N 1
ATOM 1016 C CA . GLU A 1 137 ? 29.565 52.306 91.466 1.00 28.10 443 GLU A CA 1
ATOM 1017 C C . GLU A 1 137 ? 30.527 53.170 90.664 1.00 29.79 443 GLU A C 1
ATOM 1018 O O . GLU A 1 137 ? 30.612 53.037 89.437 1.00 29.65 443 GLU A O 1
ATOM 1024 N N . GLU A 1 138 ? 31.280 54.046 91.337 1.00 29.26 444 GLU A N 1
ATOM 1025 C CA . GLU A 1 138 ? 32.221 54.893 90.610 1.00 30.42 444 GLU A CA 1
ATOM 1026 C C . GLU A 1 138 ? 33.310 54.054 89.961 1.00 30.36 444 GLU A C 1
ATOM 1027 O O . GLU A 1 138 ? 33.757 54.354 88.849 1.00 36.95 444 GLU A O 1
ATOM 1029 N N . GLU A 1 139 ? 33.744 52.993 90.643 1.00 27.72 445 GLU A N 1
ATOM 1030 C CA . GLU A 1 139 ? 34.728 52.091 90.063 1.00 31.49 445 GLU A CA 1
ATOM 1031 C C . GLU A 1 139 ? 34.157 51.351 88.862 1.00 29.89 445 GLU A C 1
ATOM 1032 O O . GLU A 1 139 ? 34.838 51.199 87.840 1.00 33.56 445 GLU A O 1
ATOM 1038 N N . MET A 1 140 ? 32.907 50.891 88.966 1.00 28.75 446 MET A N 1
ATOM 1039 C CA . MET A 1 140 ? 32.283 50.206 87.839 1.00 34.22 446 MET A CA 1
ATOM 1040 C C . MET A 1 140 ? 32.131 51.146 86.651 1.00 32.71 446 MET A C 1
ATOM 1041 O O . MET A 1 140 ? 32.399 50.753 85.513 1.00 36.53 446 MET A O 1
ATOM 1046 N N . ALA A 1 141 ? 31.737 52.401 86.905 1.00 33.69 447 ALA A N 1
ATOM 1047 C CA . ALA A 1 141 ? 31.575 53.369 85.822 1.00 34.83 447 ALA A CA 1
ATOM 1048 C C . ALA A 1 141 ? 32.869 53.561 85.052 1.00 40.06 447 ALA A C 1
ATOM 1049 O O . ALA A 1 141 ? 32.843 53.812 83.840 1.00 43.60 447 ALA A O 1
ATOM 1051 N N . SER A 1 142 ? 34.005 53.432 85.732 1.00 40.46 448 SER A N 1
ATOM 1052 C CA . SER A 1 142 ? 35.295 53.602 85.079 1.00 40.22 448 SER A CA 1
ATOM 1053 C C . SER A 1 142 ? 35.657 52.427 84.189 1.00 41.05 448 SER A C 1
ATOM 1054 O O . SER A 1 142 ? 36.442 52.596 83.253 1.00 43.60 448 SER A O 1
ATOM 1057 N N . ALA A 1 143 ? 35.103 51.244 84.456 1.00 39.18 449 ALA A N 1
ATOM 1058 C CA . ALA A 1 143 ? 35.541 50.019 83.808 1.00 35.10 449 ALA A CA 1
ATOM 1059 C C . ALA A 1 143 ? 34.586 49.491 82.742 1.00 37.92 449 ALA A C 1
ATOM 1060 O O . ALA A 1 143 ? 34.951 48.555 82.026 1.00 45.50 449 ALA A O 1
ATOM 1062 N N . ILE A 1 144 ? 33.383 50.034 82.624 1.00 33.18 450 ILE A N 1
ATOM 1063 C CA . ILE A 1 144 ? 32.418 49.475 81.687 1.00 36.75 450 ILE A CA 1
ATOM 1064 C C . ILE A 1 144 ? 32.759 49.902 80.265 1.00 39.11 450 ILE A C 1
ATOM 1065 O O . ILE A 1 144 ? 33.264 51.007 80.018 1.00 29.33 450 ILE A O 1
ATOM 1070 N N . ASN A 1 145 ? 32.483 49.004 79.319 1.00 36.14 451 ASN A N 1
ATOM 1071 C CA . ASN A 1 145 ? 32.497 49.315 77.895 1.00 34.60 451 ASN A CA 1
ATOM 1072 C C . ASN A 1 145 ? 31.094 49.782 77.533 1.00 35.72 451 ASN A C 1
ATOM 1073 O O . ASN A 1 145 ? 30.168 48.970 77.430 1.00 32.30 451 ASN A O 1
ATOM 1078 N N . ARG A 1 146 ? 30.940 51.090 77.336 1.00 35.91 452 ARG A N 1
ATOM 1079 C CA . ARG A 1 146 ? 29.614 51.639 77.080 1.00 37.56 452 ARG A CA 1
ATOM 1080 C C . ARG A 1 146 ? 29.011 51.149 75.774 1.00 35.59 452 ARG A C 1
ATOM 1081 O O . ARG A 1 146 ? 27.787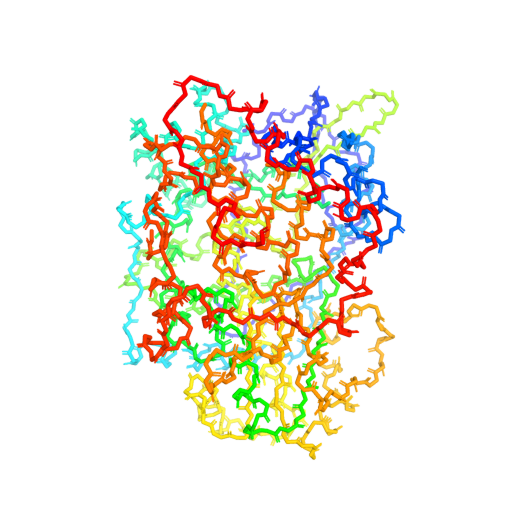 51.173 75.630 1.00 37.89 452 ARG A O 1
ATOM 1089 N N . ARG A 1 147 ? 29.821 50.686 74.831 1.00 34.06 453 ARG A N 1
ATOM 1090 C CA . ARG A 1 147 ? 29.282 50.196 73.570 1.00 36.90 453 ARG A CA 1
ATOM 1091 C C . ARG A 1 147 ? 28.941 48.703 73.605 1.00 38.15 453 ARG A C 1
ATOM 1092 O O . ARG A 1 147 ? 28.546 48.155 72.573 1.00 34.41 453 ARG A O 1
ATOM 1100 N N . GLY A 1 148 ? 29.043 48.044 74.763 1.00 35.08 454 GLY A N 1
ATOM 1101 C CA . GLY A 1 148 ? 28.780 46.612 74.822 1.00 31.82 454 GLY A CA 1
ATOM 1102 C C . GLY A 1 148 ? 27.315 46.268 74.595 1.00 28.50 454 GLY A C 1
ATOM 1103 O O . GLY A 1 148 ? 26.404 47.035 74.916 1.00 31.20 454 GLY A O 1
ATOM 1104 N N . ALA A 1 149 ? 27.084 45.075 74.040 1.00 28.28 455 ALA A N 1
ATOM 1105 C CA . ALA A 1 149 ? 25.733 44.629 73.709 1.00 22.11 455 ALA A CA 1
ATOM 1106 C C . ALA A 1 149 ? 24.943 44.232 74.966 1.00 24.11 455 ALA A C 1
ATOM 1107 O O . ALA A 1 149 ? 25.500 43.929 76.024 1.00 28.66 455 ALA A O 1
ATOM 1109 N N . MET A 1 150 ? 23.617 44.213 74.834 1.00 23.96 456 MET A N 1
ATOM 1110 C CA . MET A 1 150 ? 22.738 43.927 75.965 1.00 21.55 456 MET A CA 1
ATOM 1111 C C . MET A 1 150 ? 22.493 42.437 76.176 1.00 25.07 456 MET A C 1
ATOM 1112 O O . MET A 1 150 ? 22.292 42.009 77.316 1.00 24.87 456 MET A O 1
ATOM 1117 N N . GLY A 1 151 ? 22.509 41.637 75.112 1.00 21.94 457 GLY A N 1
ATOM 1118 C CA . GLY A 1 151 ? 22.208 40.224 75.238 1.00 21.13 457 GLY A CA 1
ATOM 1119 C C . GLY A 1 151 ? 20.758 39.913 74.928 1.00 24.42 457 GLY A C 1
ATOM 1120 O O . GLY A 1 151 ? 19.881 40.729 75.226 1.00 23.88 457 GLY A O 1
ATOM 1121 N N . TYR A 1 152 ? 20.495 38.736 74.346 1.00 18.75 458 TYR A N 1
ATOM 1122 C CA . TYR A 1 152 ? 19.135 38.393 73.931 1.00 20.96 458 TYR A CA 1
ATOM 1123 C C . TYR A 1 152 ? 18.138 38.527 75.079 1.00 29.65 458 TYR A C 1
ATOM 1124 O O . TYR A 1 152 ? 17.006 38.982 74.874 1.00 21.73 458 TYR A O 1
ATOM 1133 N N . GLN A 1 153 ? 18.527 38.119 76.291 1.00 19.73 459 GLN A N 1
ATOM 1134 C CA . GLN A 1 153 ? 17.589 38.142 77.414 1.00 23.14 459 GLN A CA 1
ATOM 1135 C C . GLN A 1 153 ? 17.214 39.553 77.850 1.00 23.37 459 GLN A C 1
ATOM 1136 O O . GLN A 1 153 ? 16.269 39.701 78.636 1.00 24.76 459 GLN A O 1
ATOM 1142 N N . MET A 1 154 ? 17.909 40.574 77.349 1.00 22.19 460 MET A N 1
ATOM 1143 C CA . MET A 1 154 ? 17.649 41.969 77.676 1.00 29.91 460 MET A CA 1
ATOM 1144 C C . MET A 1 154 ? 17.258 42.812 76.468 1.00 33.34 460 MET A C 1
ATOM 1145 O O . MET A 1 154 ? 17.074 44.028 76.620 1.00 35.21 460 MET A O 1
ATOM 1150 N N . ASP A 1 155 ? 17.160 42.219 75.272 1.00 30.65 461 ASP A N 1
ATOM 1151 C CA . ASP A 1 155 ? 16.961 43.010 74.057 1.00 30.77 461 ASP A CA 1
ATOM 1152 C C . ASP A 1 155 ? 15.607 43.698 74.052 1.00 31.04 461 ASP A C 1
ATOM 1153 O O . ASP A 1 155 ? 15.465 44.787 73.483 1.00 33.09 461 ASP A O 1
ATOM 1158 N N . ASN A 1 156 ? 14.607 43.080 74.664 1.00 34.07 462 ASN A N 1
ATOM 1159 C CA . ASN A 1 156 ? 13.258 43.619 74.665 1.00 37.53 462 ASN A CA 1
ATOM 1160 C C . ASN A 1 156 ? 13.082 44.802 75.614 1.00 45.04 462 ASN A C 1
ATOM 1161 O O . ASN A 1 156 ? 11.973 45.336 75.700 1.00 39.99 462 ASN A O 1
ATOM 1166 N N . ARG A 1 157 ? 14.137 45.232 76.313 1.00 37.01 463 ARG A N 1
ATOM 1167 C CA . ARG A 1 157 ? 14.072 46.441 77.118 1.00 36.67 463 ARG A CA 1
ATOM 1168 C C . ARG A 1 157 ? 14.499 47.679 76.343 1.00 30.63 463 ARG A C 1
ATOM 1169 O O . ARG A 1 157 ? 14.353 48.794 76.854 1.00 34.78 463 ARG A O 1
ATOM 1177 N N . ASN A 1 158 ? 15.046 47.500 75.145 1.00 35.87 464 ASN A N 1
ATOM 1178 C CA . ASN A 1 158 ? 15.386 48.579 74.214 1.00 42.09 464 ASN A CA 1
ATOM 1179 C C . ASN A 1 158 ? 16.285 49.638 74.857 1.00 45.41 464 ASN A C 1
ATOM 1180 O O . ASN A 1 158 ? 15.945 50.822 74.947 1.00 47.16 464 ASN A O 1
ATOM 1185 N N . TYR A 1 159 ? 17.466 49.198 75.286 1.00 39.08 465 TYR A N 1
ATOM 1186 C CA . TYR A 1 159 ? 18.468 50.134 75.776 1.00 36.34 465 TYR A CA 1
ATOM 1187 C C . TYR A 1 159 ? 19.490 50.505 74.724 1.00 34.19 465 TYR A C 1
ATOM 1188 O O . TYR A 1 159 ? 20.143 51.543 74.849 1.00 48.27 465 TYR A O 1
ATOM 1197 N N . GLY A 1 160 ? 19.651 49.695 73.692 1.00 32.57 466 GLY A N 1
ATOM 1198 C CA . GLY A 1 160 ? 20.640 50.007 72.683 1.00 39.67 466 GLY A CA 1
ATOM 1199 C C . GLY A 1 160 ? 22.009 49.471 73.041 1.00 36.66 466 GLY A C 1
ATOM 1200 O O . GLY A 1 160 ? 22.506 48.560 72.371 1.00 41.99 466 GLY A O 1
ATOM 1201 N N . ASP A 1 161 ? 22.626 50.001 74.100 1.00 34.74 467 ASP A N 1
ATOM 1202 C CA . ASP A 1 161 ? 23.943 49.527 74.516 1.00 28.80 467 ASP A CA 1
ATOM 1203 C C . ASP A 1 161 ? 24.095 49.635 76.030 1.00 27.98 467 ASP A C 1
ATOM 1204 O O . ASP A 1 161 ? 23.273 50.238 76.723 1.00 31.91 467 ASP A O 1
ATOM 1209 N N . LEU A 1 162 ? 25.181 49.039 76.535 1.00 29.97 468 LEU A N 1
ATOM 1210 C CA . LEU A 1 162 ? 25.454 49.078 77.967 1.00 27.45 468 LEU A CA 1
ATOM 1211 C C . LEU A 1 162 ? 25.464 50.513 78.497 1.00 28.76 468 LEU A C 1
ATOM 1212 O O . LEU A 1 162 ? 24.912 50.786 79.570 1.00 28.98 468 LEU A O 1
ATOM 1217 N N . GLY A 1 163 ? 26.091 51.436 77.757 1.00 36.87 469 GLY A N 1
ATOM 1218 C CA . GLY A 1 163 ? 26.142 52.826 78.190 1.00 31.14 469 GLY A CA 1
ATOM 1219 C C . GLY A 1 163 ? 24.781 53.399 78.534 1.00 36.98 469 GLY A C 1
ATOM 1220 O O . GLY A 1 163 ? 24.591 53.971 79.610 1.00 35.69 469 GLY A O 1
ATOM 1221 N N . ALA A 1 164 ? 23.805 53.236 77.630 1.00 33.35 470 ALA A N 1
ATOM 1222 C CA . ALA A 1 164 ? 22.461 53.739 77.901 1.00 36.04 470 ALA A CA 1
ATOM 1223 C C . ALA A 1 164 ? 21.820 52.994 79.064 1.00 32.37 470 ALA A C 1
ATOM 1224 O O . ALA A 1 164 ? 21.113 53.596 79.882 1.00 26.66 470 ALA A O 1
ATOM 1226 N N . TYR A 1 165 ? 22.051 51.680 79.153 1.00 29.16 471 TYR A N 1
ATOM 1227 C CA . TYR A 1 165 ? 21.536 50.913 80.281 1.00 27.27 471 TYR A CA 1
ATOM 1228 C C . TYR A 1 165 ? 22.131 51.414 81.591 1.00 27.74 471 TYR A C 1
ATOM 1229 O O . TYR A 1 165 ? 21.413 51.587 82.583 1.00 26.58 471 TYR A O 1
ATOM 1238 N N . TRP A 1 166 ? 23.449 51.655 81.606 1.00 29.80 472 TRP A N 1
ATOM 1239 C CA . TRP A 1 166 ? 24.119 52.152 82.806 1.00 30.67 472 TRP A CA 1
ATOM 1240 C C . TRP A 1 166 ? 23.563 53.507 83.227 1.00 33.80 472 TRP A C 1
ATOM 1241 O O . TRP A 1 166 ? 23.239 53.727 84.403 1.00 30.26 472 TRP A O 1
ATOM 1252 N N . ASP A 1 167 ? 23.438 54.427 82.266 1.00 37.90 473 ASP A N 1
ATOM 1253 C CA . ASP A 1 167 ? 23.012 55.786 82.580 1.00 38.39 473 ASP A CA 1
ATOM 1254 C C . ASP A 1 167 ? 21.612 55.790 83.176 1.00 35.83 473 ASP A C 1
ATOM 1255 O O . ASP A 1 167 ? 21.307 56.589 84.070 1.00 41.10 473 ASP A O 1
ATOM 1260 N N . SER A 1 168 ? 20.763 54.870 82.713 1.00 35.63 474 SER A N 1
ATOM 1261 C CA . SER A 1 168 ? 19.368 54.826 83.136 1.00 34.05 474 SER A CA 1
ATOM 1262 C C . SER A 1 168 ? 19.213 54.511 84.620 1.00 35.66 474 SER A C 1
ATOM 1263 O O . SER A 1 168 ? 18.1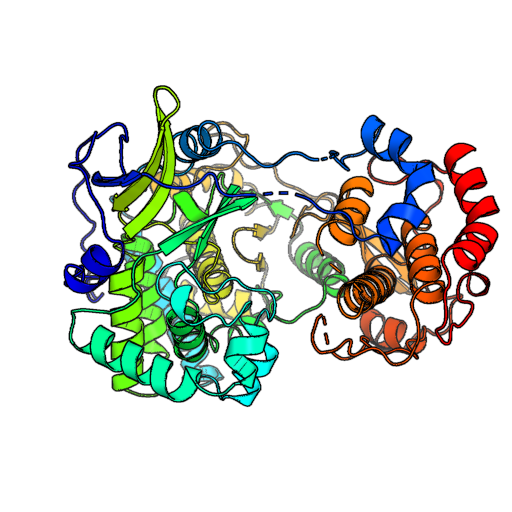77 54.826 85.211 1.00 35.54 474 SER A O 1
ATOM 1266 N N . GLY A 1 169 ? 20.194 53.839 85.221 1.00 36.17 475 GLY A N 1
ATOM 1267 C CA . GLY A 1 169 ? 20.124 53.448 86.612 1.00 32.28 475 GLY A CA 1
ATOM 1268 C C . GLY A 1 169 ? 19.280 52.226 86.905 1.00 33.32 475 GLY A C 1
ATOM 1269 O O . GLY A 1 169 ? 19.231 51.796 88.066 1.00 28.93 475 GLY A O 1
ATOM 1270 N N . ASP A 1 170 ? 18.605 51.655 85.899 1.00 31.89 476 ASP A N 1
ATOM 1271 C CA . ASP A 1 170 ? 17.797 50.455 86.114 1.00 32.46 476 ASP A CA 1
ATOM 1272 C C . ASP A 1 170 ? 18.630 49.239 86.494 1.00 33.57 476 ASP A C 1
ATOM 1273 O O . ASP A 1 170 ? 18.088 48.294 87.076 1.00 32.26 476 ASP A O 1
ATOM 1278 N N . TRP A 1 171 ? 19.928 49.236 86.174 1.00 31.48 477 TRP A N 1
ATOM 1279 C CA . TRP A 1 171 ? 20.773 48.089 86.488 1.00 31.29 477 TRP A CA 1
ATOM 1280 C C . TRP A 1 171 ? 20.886 47.849 87.987 1.00 35.37 477 TRP A C 1
ATOM 1281 O O . TRP A 1 171 ? 21.197 46.724 88.394 1.00 31.56 477 TRP A O 1
ATOM 1292 N N . ARG A 1 172 ? 20.676 48.883 88.818 1.00 32.35 478 ARG A N 1
ATOM 1293 C CA . ARG A 1 172 ? 20.851 48.708 90.260 1.00 29.82 478 ARG A CA 1
ATOM 1294 C C . ARG A 1 172 ? 19.911 47.642 90.802 1.00 26.80 478 ARG A C 1
ATOM 1295 O O . ARG A 1 172 ? 20.337 46.732 91.521 1.00 34.99 478 ARG A O 1
ATOM 1303 N N . GLN A 1 173 ? 18.625 47.735 90.471 1.00 31.20 479 GLN A N 1
ATOM 1304 C CA . GLN A 1 173 ? 17.719 46.662 90.855 1.00 28.18 479 GLN A CA 1
ATOM 1305 C C . GLN A 1 173 ? 18.051 45.365 90.120 1.00 30.81 479 GLN A C 1
ATOM 1306 O O . GLN A 1 173 ? 17.935 44.282 90.706 1.00 28.46 479 GLN A O 1
ATOM 1308 N N . ASP A 1 174 ? 18.479 45.450 88.850 1.00 28.07 480 ASP A N 1
ATOM 1309 C CA . ASP A 1 174 ? 18.664 44.233 88.060 1.00 28.98 480 ASP A CA 1
ATOM 1310 C C . ASP A 1 174 ? 19.829 43.402 88.585 1.00 26.11 480 ASP A C 1
ATOM 1311 O O . ASP A 1 174 ? 19.743 42.167 88.621 1.00 27.39 480 ASP A O 1
ATOM 1316 N N . VAL A 1 175 ? 20.929 44.053 88.989 1.00 30.50 481 VAL A N 1
ATOM 1317 C CA . VAL A 1 175 ? 22.057 43.265 89.483 1.00 25.63 481 VAL A CA 1
ATOM 1318 C C . VAL A 1 175 ? 21.703 42.591 90.799 1.00 21.99 481 VAL A C 1
ATOM 1319 O O . VAL A 1 175 ? 22.193 41.493 91.092 1.00 24.19 481 VAL A O 1
ATOM 1323 N N . ASN A 1 176 ? 20.851 43.215 91.618 1.00 26.42 482 ASN A N 1
ATOM 1324 C CA . ASN A 1 176 ? 20.492 42.544 92.858 1.00 26.68 482 ASN A CA 1
ATOM 1325 C C . ASN A 1 176 ? 19.512 41.407 92.590 1.00 23.68 482 ASN A C 1
ATOM 1326 O O . ASN A 1 176 ? 19.572 40.361 93.245 1.00 24.11 482 ASN A O 1
ATOM 1331 N N . THR A 1 177 ? 18.614 41.582 91.617 1.00 26.45 483 THR A N 1
ATOM 1332 C CA . THR A 1 177 ? 17.803 40.454 91.175 1.00 23.55 483 THR A CA 1
ATOM 1333 C C . THR A 1 177 ? 18.679 39.320 90.653 1.00 24.04 483 THR A C 1
ATOM 1334 O O . THR A 1 177 ? 18.418 38.142 90.924 1.00 22.83 483 THR A O 1
ATOM 1338 N N . PHE A 1 178 ? 19.723 39.657 89.899 1.00 19.99 484 PHE A N 1
ATOM 1339 C CA . PHE A 1 178 ? 20.625 38.617 89.413 1.00 23.76 484 PHE A CA 1
ATOM 1340 C C . PHE A 1 178 ? 21.308 37.906 90.576 1.00 17.42 484 PHE A C 1
ATOM 1341 O O . PHE A 1 178 ? 21.345 36.670 90.628 1.00 22.48 484 PHE A O 1
ATOM 1349 N N . LYS A 1 179 ? 21.839 38.681 91.524 1.00 19.46 485 LYS A N 1
ATOM 1350 C CA . LYS A 1 179 ? 22.477 38.116 92.715 1.00 23.50 485 LYS A CA 1
ATOM 1351 C C . LYS A 1 179 ? 21.556 37.144 93.448 1.00 23.10 485 LYS A C 1
ATOM 1352 O O . LYS A 1 179 ? 21.961 36.028 93.805 1.00 20.98 485 LYS A O 1
ATOM 1358 N N . ARG A 1 180 ? 20.315 37.556 93.710 1.00 23.24 486 ARG A N 1
ATOM 1359 C CA . ARG A 1 180 ? 19.461 36.699 94.521 1.00 24.38 486 ARG A CA 1
ATOM 1360 C C . ARG A 1 180 ? 19.178 35.385 93.811 1.00 21.97 486 ARG A C 1
ATOM 1361 O O . ARG A 1 180 ? 19.227 34.315 94.433 1.00 21.34 486 ARG A O 1
ATOM 1369 N N . ALA A 1 181 ? 18.880 35.441 92.512 1.00 20.80 487 ALA A N 1
ATOM 1370 C CA . ALA A 1 181 ? 18.572 34.217 91.783 1.00 24.65 487 ALA A CA 1
ATOM 1371 C C . ALA A 1 181 ? 19.794 33.307 91.726 1.00 20.33 487 ALA A C 1
ATOM 1372 O O . ALA A 1 181 ? 19.687 32.087 91.916 1.00 19.67 487 ALA A O 1
ATOM 1374 N N . LEU A 1 182 ? 20.968 33.893 91.466 1.00 19.69 488 LEU A N 1
ATOM 1375 C CA . LEU A 1 182 ? 22.199 33.107 91.444 1.00 17.49 488 LEU A CA 1
ATOM 1376 C C . LEU A 1 182 ? 22.417 32.392 92.774 1.00 19.20 488 LEU A C 1
ATOM 1377 O O . LEU A 1 182 ? 22.618 31.175 92.807 1.00 22.60 488 LEU A O 1
ATOM 1382 N N . LEU A 1 183 ? 22.373 33.136 93.885 1.00 21.82 489 LEU A N 1
ATOM 1383 C CA . LEU A 1 183 ? 22.603 32.531 95.198 1.00 24.46 489 LEU A CA 1
ATOM 1384 C C . LEU A 1 183 ? 21.551 31.501 95.555 1.00 28.89 489 LEU A C 1
ATOM 1385 O O . LEU A 1 183 ? 21.809 30.648 96.412 1.00 26.00 489 LEU A O 1
ATOM 1390 N N . SER A 1 184 ? 20.373 31.562 94.925 1.00 24.52 490 SER A N 1
ATOM 1391 C CA . SER A 1 184 ? 19.352 30.555 95.178 1.00 24.83 490 SER A CA 1
ATOM 1392 C C . SER A 1 184 ? 19.707 29.218 94.550 1.00 26.85 490 SER A C 1
ATOM 1393 O O . SER A 1 184 ? 19.140 28.193 94.943 1.00 27.08 490 SER A O 1
ATOM 1396 N N . GLY A 1 185 ? 20.637 29.199 93.593 1.00 24.21 491 GLY A N 1
ATOM 1397 C CA . GLY A 1 185 ? 20.982 27.992 92.878 1.00 23.65 491 GLY A CA 1
ATOM 1398 C C . GLY A 1 185 ? 20.307 27.850 91.529 1.00 22.30 491 GLY A C 1
ATOM 1399 O O . GLY A 1 185 ? 20.628 26.910 90.790 1.00 22.86 491 GLY A O 1
ATOM 1400 N N . THR A 1 186 ? 19.373 28.747 91.197 1.00 20.03 492 THR A N 1
ATOM 1401 C CA . THR A 1 186 ? 18.631 28.721 89.937 1.00 17.28 492 THR A CA 1
ATOM 1402 C C . THR A 1 186 ? 18.727 30.113 89.336 1.00 22.23 492 THR A C 1
ATOM 1403 O O . THR A 1 186 ? 17.830 30.947 89.536 1.00 19.72 492 THR A O 1
ATOM 1407 N N . PRO A 1 187 ? 19.811 30.411 88.613 1.00 20.43 493 PRO A N 1
ATOM 1408 C CA . PRO A 1 187 ? 20.046 31.781 88.152 1.00 19.53 493 PRO A CA 1
ATOM 1409 C C . PRO A 1 187 ? 19.112 32.194 87.029 1.00 17.27 493 PRO A C 1
ATOM 1410 O O . PRO A 1 187 ? 18.571 31.374 86.289 1.00 20.51 493 PRO A O 1
ATOM 1414 N N . THR A 1 188 ? 18.984 33.505 86.878 1.00 14.11 494 THR A N 1
ATOM 1415 C CA . THR A 1 188 ? 18.402 34.112 85.695 1.00 19.56 494 THR A CA 1
ATOM 1416 C C . THR A 1 188 ? 19.521 34.713 84.860 1.00 21.58 494 THR A C 1
ATOM 1417 O O . THR A 1 188 ? 20.579 35.069 85.391 1.00 21.09 494 THR A O 1
ATOM 1421 N N . HIS A 1 189 ? 19.306 34.771 83.540 1.00 15.99 495 HIS A N 1
ATOM 1422 C CA . HIS A 1 189 ? 20.218 35.462 82.632 1.00 17.95 495 HIS A CA 1
ATOM 1423 C C . HIS A 1 189 ? 21.629 34.879 82.692 1.00 19.32 495 HIS A C 1
ATOM 1424 O O . HIS A 1 189 ? 22.619 35.610 82.616 1.00 17.65 495 HIS A O 1
ATOM 1431 N N . ALA A 1 190 ? 21.723 33.558 82.821 1.00 18.90 496 ALA A N 1
ATOM 1432 C CA . ALA A 1 190 ? 23.014 32.887 82.950 1.00 17.72 496 ALA A CA 1
ATOM 1433 C C . ALA A 1 190 ? 23.499 32.219 81.661 1.00 16.65 496 ALA A C 1
ATOM 1434 O O . ALA A 1 190 ? 24.575 31.598 81.670 1.00 19.42 496 ALA A O 1
ATOM 1436 N N . VAL A 1 191 ? 22.753 32.319 80.557 1.00 19.08 497 VAL A N 1
ATOM 1437 C CA . VAL A 1 191 ? 23.172 31.699 79.300 1.00 18.01 497 VAL A CA 1
ATOM 1438 C C . VAL A 1 191 ? 23.954 32.711 78.477 1.00 19.87 497 VAL A C 1
ATOM 1439 O O . VAL A 1 191 ? 23.522 33.862 78.289 1.00 17.03 497 VAL A O 1
ATOM 1443 N N . TYR A 1 192 ? 25.101 32.268 77.964 1.00 15.34 498 TYR A N 1
ATOM 1444 C CA . TYR A 1 192 ? 25.965 33.117 77.163 1.00 16.52 498 TYR A CA 1
ATOM 1445 C C . TYR A 1 192 ? 25.384 33.375 75.783 1.00 16.85 498 TYR A C 1
ATOM 1446 O O . TYR A 1 192 ? 24.947 32.452 75.095 1.00 18.95 498 TYR A O 1
ATOM 1455 N N . ASN A 1 193 ? 25.478 34.625 75.349 1.00 16.54 499 ASN A N 1
ATOM 1456 C CA . ASN A 1 193 ? 25.250 35.030 73.972 1.00 17.73 499 ASN A CA 1
ATOM 1457 C C . ASN A 1 193 ? 26.584 34.958 73.227 1.00 19.15 499 ASN A C 1
ATOM 1458 O O . ASN A 1 193 ? 27.644 34.955 73.844 1.00 18.23 499 ASN A O 1
ATOM 1463 N N . THR A 1 194 ? 26.545 34.909 71.897 1.00 18.59 500 THR A N 1
ATOM 1464 C CA . THR A 1 194 ? 27.807 34.901 71.153 1.00 17.79 500 THR A CA 1
ATOM 1465 C C . THR A 1 194 ? 27.728 35.792 69.924 1.00 26.88 500 THR A C 1
ATOM 1466 O O . THR A 1 194 ? 26.659 36.027 69.358 1.00 19.62 500 THR A O 1
ATOM 1470 N N . THR A 1 195 ? 28.889 36.293 69.521 1.00 20.65 501 THR A N 1
ATOM 1471 C CA . THR A 1 195 ? 29.014 37.048 68.284 1.00 26.05 501 THR A CA 1
ATOM 1472 C C . THR A 1 195 ? 30.388 36.747 67.718 1.00 27.61 501 THR A C 1
ATOM 1473 O O . THR A 1 195 ? 31.306 36.393 68.459 1.00 32.14 501 THR A O 1
ATOM 1477 N N . ALA A 1 196 ? 30.518 36.852 66.403 1.00 25.12 502 ALA A N 1
ATOM 1478 C CA . ALA A 1 196 ? 31.787 36.602 65.741 1.00 33.01 502 ALA A CA 1
ATOM 1479 C C . ALA A 1 196 ? 32.474 37.922 65.400 1.00 39.24 502 ALA A C 1
ATOM 1480 O O . ALA A 1 196 ? 3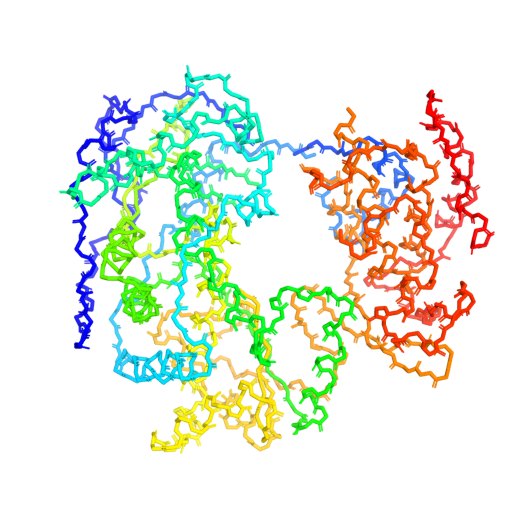1.822 38.908 65.052 1.00 35.20 502 ALA A O 1
ATOM 1482 N N . LYS A 1 197 ? 33.803 37.925 65.500 1.00 41.40 503 LYS A N 1
ATOM 1483 C CA . LYS A 1 197 ? 34.625 39.070 65.106 1.00 44.40 503 LYS A CA 1
ATOM 1484 C C . LYS A 1 197 ? 35.847 38.575 64.353 1.00 50.67 503 LYS A C 1
ATOM 1485 O O . LYS A 1 197 ? 36.199 37.398 64.453 1.00 51.54 503 LYS A O 1
ATOM 1487 N N . ARG A 1 213 ? 36.958 34.734 65.287 1.00 44.69 519 ARG A N 1
ATOM 1488 C CA . ARG A 1 213 ? 36.859 34.414 66.709 1.00 33.25 519 ARG A CA 1
ATOM 1489 C C . ARG A 1 213 ? 35.438 34.622 67.240 1.00 32.42 519 ARG A C 1
ATOM 1490 O O . ARG A 1 213 ? 34.778 35.590 66.891 1.00 37.80 519 ARG A O 1
ATOM 1492 N N . ILE A 1 214 ? 34.984 33.713 68.093 1.00 30.15 520 ILE A N 1
ATOM 1493 C CA . ILE A 1 214 ? 33.667 33.802 68.716 1.00 26.00 520 ILE A CA 1
ATOM 1494 C C . ILE A 1 214 ? 33.801 34.441 70.090 1.00 29.92 520 ILE A C 1
ATOM 1495 O O . ILE A 1 214 ? 34.551 33.949 70.939 1.00 25.21 520 ILE A O 1
ATOM 1500 N N . ILE A 1 215 ? 33.070 35.534 70.310 1.00 20.70 521 ILE A N 1
ATOM 1501 C CA . ILE A 1 215 ? 33.022 36.215 71.600 1.00 21.79 521 ILE A CA 1
ATOM 1502 C C . ILE A 1 215 ? 31.793 35.720 72.341 1.00 21.98 521 ILE A C 1
ATOM 1503 O O . ILE A 1 215 ? 30.697 35.664 71.772 1.00 21.81 521 ILE A O 1
ATOM 1508 N N . GLN A 1 216 ? 31.974 35.351 73.599 1.00 19.44 522 GLN A N 1
ATOM 1509 C CA . GLN A 1 216 ? 30.899 34.861 74.442 1.00 22.83 522 GLN A CA 1
ATOM 1510 C C . GLN A 1 216 ? 30.652 35.893 75.521 1.00 21.04 522 GLN A C 1
ATOM 1511 O O . GLN A 1 216 ? 31.608 36.368 76.134 1.00 17.37 522 GLN A O 1
ATOM 1517 N N . TYR A 1 217 ? 29.386 36.223 75.774 1.00 19.79 523 TYR A N 1
ATOM 1518 C CA . TYR A 1 217 ? 29.090 37.210 76.805 1.00 20.24 523 TYR A CA 1
ATOM 1519 C C . TYR A 1 217 ? 27.718 36.961 77.417 1.00 22.16 523 TYR A C 1
ATOM 1520 O O . TYR A 1 217 ? 26.778 36.557 76.719 1.00 18.79 523 TYR A O 1
ATOM 1529 N N . LEU A 1 218 ? 27.625 37.187 78.728 1.00 16.37 524 LEU A N 1
ATOM 1530 C CA . LEU A 1 218 ? 26.356 37.156 79.443 1.00 16.20 524 LEU A CA 1
ATOM 1531 C C . LEU A 1 218 ? 25.565 38.431 79.158 1.00 18.24 524 LEU A C 1
ATOM 1532 O O . LEU A 1 218 ? 26.111 39.404 78.648 1.00 15.04 524 LEU A O 1
ATOM 1537 N N . PRO A 1 219 ? 24.270 38.446 79.485 1.00 16.36 525 PRO A N 1
ATOM 1538 C CA . PRO A 1 219 ? 23.482 39.686 79.374 1.00 22.15 525 PRO A CA 1
ATOM 1539 C C . PRO A 1 219 ? 24.039 40.796 80.252 1.00 22.11 525 PRO A C 1
ATOM 1540 O O . PRO A 1 219 ? 24.798 40.560 81.192 1.00 19.83 525 PRO A O 1
ATOM 1544 N N . ALA A 1 220 ? 23.624 42.028 79.937 1.00 22.35 526 ALA A N 1
ATOM 1545 C CA . ALA A 1 220 ? 24.288 43.197 80.505 1.00 20.59 526 ALA A CA 1
ATOM 1546 C C . ALA A 1 220 ? 24.192 43.226 82.028 1.00 19.21 526 ALA A C 1
ATOM 1547 O O . ALA A 1 220 ? 25.121 43.692 82.701 1.00 19.59 526 ALA A O 1
ATOM 1549 N N . ASP A 1 221 ? 23.069 42.757 82.597 1.00 22.04 527 ASP A N 1
ATOM 1550 C CA . ASP A 1 221 ? 22.947 42.822 84.052 1.00 22.06 527 ASP A CA 1
ATOM 1551 C C . ASP A 1 221 ? 23.927 41.870 84.711 1.00 22.13 527 ASP A C 1
ATOM 1552 O O . ASP A 1 221 ? 24.625 42.242 85.665 1.00 19.82 527 ASP A O 1
ATOM 1557 N N . ALA A 1 222 ? 23.999 40.641 84.191 1.00 15.96 528 ALA A N 1
ATOM 1558 C CA . ALA A 1 222 ? 24.985 39.671 84.659 1.00 18.77 528 ALA A CA 1
ATOM 1559 C C . ALA A 1 222 ? 26.409 40.212 84.554 1.00 20.27 528 ALA A C 1
ATOM 1560 O O . ALA A 1 222 ? 27.233 39.978 85.450 1.00 20.06 528 ALA A O 1
ATOM 1562 N N . ARG A 1 223 ? 26.731 40.913 83.453 1.00 21.04 529 ARG A N 1
ATOM 1563 C CA . ARG A 1 223 ? 28.093 41.423 83.277 1.00 19.87 529 ARG A CA 1
ATOM 1564 C C . ARG A 1 223 ? 28.418 42.505 84.299 1.00 22.05 529 ARG A C 1
ATOM 1565 O O . ARG A 1 223 ? 29.552 42.579 84.799 1.00 20.05 529 ARG A O 1
ATOM 1573 N N . LEU A 1 224 ? 27.448 43.366 84.613 1.00 17.44 530 LEU A N 1
ATOM 1574 C CA . LEU A 1 224 ? 27.703 44.380 85.629 1.00 18.05 530 LEU A CA 1
ATOM 1575 C C . LEU A 1 224 ? 27.897 43.733 86.991 1.00 19.70 530 LEU A C 1
ATOM 1576 O O . LEU A 1 224 ? 28.714 44.196 87.796 1.00 22.13 530 LEU A O 1
ATOM 1581 N N . TYR A 1 225 ? 27.144 42.662 87.264 1.00 19.09 531 TYR A N 1
ATOM 1582 C CA . TYR A 1 225 ? 27.292 41.950 88.525 1.00 18.29 531 TYR A CA 1
ATOM 1583 C C . TYR A 1 225 ? 28.683 41.324 88.654 1.00 21.85 531 TYR A C 1
ATOM 1584 O O . TYR A 1 225 ? 29.385 41.532 89.653 1.00 17.90 531 TYR A O 1
ATOM 1593 N N . GLU A 1 226 ? 29.100 40.541 87.653 1.00 18.45 532 GLU A N 1
ATOM 1594 C CA . GLU A 1 226 ? 30.397 39.878 87.767 1.00 20.57 532 GLU A CA 1
ATOM 1595 C C . GLU A 1 226 ? 31.537 40.895 87.835 1.00 26.04 532 GLU A C 1
ATOM 1596 O O . GLU A 1 226 ? 32.559 40.655 88.504 1.00 18.71 532 GLU A O 1
ATOM 1602 N N . LEU A 1 227 ? 31.371 42.051 87.182 1.00 18.66 533 LEU A N 1
ATOM 1603 C CA . LEU A 1 227 ? 32.356 43.116 87.328 1.00 19.32 533 LEU A CA 1
ATOM 1604 C C . LEU A 1 227 ? 32.388 43.627 88.765 1.00 20.34 533 LEU A C 1
ATOM 1605 O O . LEU A 1 227 ? 33.459 43.825 89.348 1.00 21.57 533 LEU A O 1
ATOM 1610 N N . LYS A 1 228 ? 31.216 43.833 89.359 1.00 21.45 534 LYS A N 1
ATOM 1611 C CA . LYS A 1 228 ? 31.165 44.313 90.737 1.00 22.25 534 LYS A CA 1
ATOM 1612 C C . LYS A 1 228 ? 31.834 43.346 91.711 1.00 19.43 534 LYS A C 1
ATOM 1613 O O . LYS A 1 228 ? 32.548 43.776 92.627 1.00 23.33 534 LYS A O 1
ATOM 1619 N N . VAL A 1 229 ? 31.607 42.041 91.536 1.00 19.34 535 VAL A N 1
ATOM 1620 C CA . VAL A 1 229 ? 32.090 41.063 92.508 1.00 21.95 535 VAL A CA 1
ATOM 1621 C C . VAL A 1 229 ? 33.567 40.741 92.295 1.00 21.05 535 VAL A C 1
ATOM 1622 O O . VAL A 1 229 ? 34.335 40.632 93.263 1.00 20.92 535 VAL A O 1
ATOM 1626 N N . LEU A 1 230 ? 33.995 40.580 91.042 1.00 16.32 536 LEU A N 1
ATOM 1627 C CA . LEU A 1 230 ? 35.352 40.127 90.763 1.00 18.85 536 LEU A CA 1
ATOM 1628 C C . LEU A 1 230 ? 36.255 41.214 90.196 1.00 22.69 536 LEU A C 1
ATOM 1629 O O . LEU A 1 230 ? 37.437 40.947 89.958 1.00 20.82 536 LEU A O 1
ATOM 1634 N N . GLY A 1 231 ? 35.743 42.431 89.982 1.00 20.41 537 GLY A N 1
ATOM 1635 C CA . GLY A 1 231 ? 36.535 43.494 89.387 1.00 19.40 537 GLY A CA 1
ATOM 1636 C C . GLY A 1 231 ? 37.732 43.938 90.203 1.00 22.15 537 GLY A C 1
ATOM 1637 O O . GLY A 1 231 ? 38.645 44.562 89.641 1.00 21.75 537 GLY A O 1
ATOM 1638 N N . GLY A 1 232 ? 37.759 43.632 91.504 1.00 20.31 538 GLY A N 1
ATOM 1639 C CA . GLY A 1 232 ? 38.879 44.014 92.340 1.00 20.30 538 GLY A CA 1
ATOM 1640 C C . GLY A 1 232 ? 40.164 43.247 92.097 1.00 22.48 538 GLY A C 1
ATOM 1641 O O . GLY A 1 232 ? 41.210 43.646 92.610 1.00 22.38 538 GLY A O 1
ATOM 1642 N N . LEU A 1 233 ? 40.119 42.156 91.329 1.00 20.45 539 LEU A N 1
ATOM 1643 C CA . LEU A 1 233 ? 41.324 41.355 91.132 1.00 25.05 539 LEU A CA 1
ATOM 1644 C C . LEU A 1 233 ? 42.433 42.198 90.497 1.00 22.96 539 LEU A C 1
ATOM 1645 O O . LEU A 1 233 ? 43.620 42.023 90.817 1.00 17.12 539 LEU A O 1
ATOM 1650 N N A HIS A 1 234 ? 42.064 43.143 89.624 0.47 20.41 540 HIS A N 1
ATOM 1651 N N B HIS A 1 234 ? 42.053 43.134 89.619 0.53 20.40 540 HIS A N 1
ATOM 1652 C CA A HIS A 1 234 ? 43.062 44.002 88.989 0.47 23.26 540 HIS A CA 1
ATOM 1653 C CA B HIS A 1 234 ? 43.017 44.029 88.984 0.53 23.27 540 HIS A CA 1
ATOM 1654 C C A HIS A 1 234 ? 43.853 44.808 90.011 0.47 24.32 540 HIS A C 1
ATOM 1655 C C B HIS A 1 234 ? 43.848 44.785 90.011 0.53 24.32 540 HIS A C 1
ATOM 1656 O O A HIS A 1 234 ? 45.006 45.164 89.754 0.47 20.45 540 HIS A O 1
ATOM 1657 O O B HIS A 1 234 ? 45.015 45.095 89.755 0.53 20.43 540 HIS A O 1
ATOM 1670 N N . LYS A 1 235 ? 43.258 45.102 91.169 1.00 18.33 541 LYS A N 1
ATOM 1671 C CA . LYS A 1 235 ? 43.958 45.900 92.175 1.00 19.39 541 LYS A CA 1
ATOM 1672 C C . LYS A 1 235 ? 45.143 45.138 92.763 1.00 17.07 541 LYS A C 1
ATOM 1673 O O . LYS A 1 235 ? 46.178 45.736 93.085 1.00 20.28 541 LYS A O 1
ATOM 1679 N N . TYR A 1 236 ? 45.008 43.826 92.925 1.00 14.77 542 TYR A N 1
ATOM 1680 C CA . TYR A 1 236 ? 46.150 43.030 93.369 1.00 15.73 542 TYR A CA 1
ATOM 1681 C C . TYR A 1 236 ? 47.211 42.963 92.275 1.00 19.08 542 TYR A C 1
ATOM 1682 O O . TYR A 1 236 ? 48.411 43.099 92.545 1.00 16.57 542 TYR A O 1
ATOM 1691 N N . LEU A 1 237 ? 46.784 42.752 91.028 1.00 14.96 543 LEU A N 1
ATOM 1692 C CA . LEU A 1 237 ? 47.741 42.648 89.924 1.00 19.36 543 LEU A CA 1
ATOM 1693 C C . LEU A 1 237 ? 48.564 43.916 89.756 1.00 19.07 543 LEU A C 1
ATOM 1694 O O . LEU A 1 237 ? 49.749 43.836 89.400 1.00 17.06 543 LEU A O 1
ATOM 1699 N N . GLU A 1 238 ? 47.964 45.093 89.991 1.00 16.23 544 GLU A N 1
ATOM 1700 C CA . GLU A 1 238 ? 48.727 46.331 89.903 1.00 16.77 544 GLU A CA 1
ATOM 1701 C C . GLU A 1 238 ? 49.909 46.337 90.868 1.00 20.31 544 GLU A C 1
ATOM 1702 O O . GLU A 1 238 ? 50.881 47.055 90.636 1.00 20.47 544 GLU A O 1
ATOM 1708 N N . LYS A 1 239 ? 49.851 45.540 91.925 1.00 19.11 545 LYS A N 1
ATOM 1709 C CA . LYS A 1 239 ? 50.945 45.461 92.885 1.00 19.41 545 LYS A CA 1
ATOM 1710 C C . LYS A 1 239 ? 52.007 44.432 92.511 1.00 19.04 545 LYS A C 1
ATOM 1711 O O . LYS A 1 239 ? 53.037 44.361 93.192 1.00 22.58 545 LYS A O 1
ATOM 1717 N N . CYS A 1 240 ? 51.796 43.618 91.475 1.00 17.50 546 CYS A N 1
ATOM 1718 C CA . CYS A 1 240 ? 52.700 42.506 91.167 1.00 16.61 546 CYS A CA 1
ATOM 1719 C C . CYS A 1 240 ? 53.715 42.861 90.092 1.00 14.69 546 CYS A C 1
ATOM 1720 O O . CYS A 1 240 ? 53.344 43.339 89.014 1.00 18.24 546 CYS A O 1
ATOM 1723 N N . GLY A 1 241 ? 54.997 42.575 90.372 1.00 16.17 547 GLY A N 1
ATOM 1724 C CA . GLY A 1 241 ? 56.044 42.831 89.405 1.00 18.20 547 GLY A CA 1
ATOM 1725 C C . GLY A 1 241 ? 55.975 41.963 88.157 1.00 17.30 547 GLY A C 1
ATOM 1726 O O . GLY A 1 241 ? 56.623 42.293 87.157 1.00 18.76 547 GLY A O 1
ATOM 1727 N N . TRP A 1 242 ? 55.238 40.851 88.204 1.00 14.74 548 TRP A N 1
ATOM 1728 C CA . TRP A 1 242 ? 55.039 40.001 87.034 1.00 13.20 548 TRP A CA 1
ATOM 1729 C C . TRP A 1 242 ? 53.811 40.383 86.220 1.00 14.22 548 TRP A C 1
ATOM 1730 O O . TRP A 1 242 ? 53.492 39.698 85.238 1.00 15.39 548 TRP A O 1
ATOM 1741 N N . SER A 1 243 ? 53.099 41.432 86.603 1.00 14.30 549 SER A N 1
ATOM 1742 C CA . SER A 1 243 ? 51.908 41.860 85.882 1.00 12.38 549 SER A CA 1
ATOM 1743 C C . SER A 1 243 ? 52.115 43.260 85.312 1.00 18.48 549 SER A C 1
ATOM 1744 O O . SER A 1 243 ? 52.859 44.071 85.872 1.00 17.04 549 SER A O 1
ATOM 1747 N N . VAL A 1 244 ? 51.458 43.545 84.189 1.00 15.01 550 VAL A N 1
ATOM 1748 C CA . VAL A 1 244 ? 51.442 44.901 83.654 1.00 17.04 550 VAL A CA 1
ATOM 1749 C C . VAL A 1 244 ? 50.060 45.547 83.819 1.00 19.06 550 VAL A C 1
ATOM 1750 O O . VAL A 1 244 ? 49.758 46.543 83.164 1.00 18.52 550 VAL A O 1
ATOM 1754 N N . ALA A 1 245 ? 49.227 45.004 84.708 1.00 19.63 551 ALA A N 1
ATOM 1755 C CA . ALA A 1 245 ? 47.879 45.535 84.915 1.00 24.64 551 ALA A CA 1
ATOM 1756 C C . ALA A 1 245 ? 47.920 47.029 85.223 1.00 25.80 551 ALA A C 1
ATOM 1757 O O . ALA A 1 245 ? 48.719 47.487 86.047 1.00 22.07 551 ALA A O 1
ATOM 1759 N N . GLY A 1 246 ? 47.050 47.789 84.556 1.00 25.70 552 GLY A N 1
ATOM 1760 C CA . GLY A 1 246 ? 46.981 49.219 84.762 1.00 35.27 552 GLY A CA 1
ATOM 1761 C C . GLY A 1 246 ? 48.064 50.045 84.089 1.00 36.18 552 GLY A C 1
ATOM 1762 O O . GLY A 1 246 ? 47.917 51.270 84.013 1.00 37.93 552 GLY A O 1
ATOM 1763 N N . GLN A 1 247 ? 49.143 49.433 83.602 1.00 30.33 553 GLN A N 1
ATOM 1764 C CA . GLN A 1 247 ? 50.258 50.162 83.010 1.00 33.32 553 GLN A CA 1
ATOM 1765 C C . GLN A 1 247 ? 50.091 50.315 81.505 1.00 26.87 553 GLN A C 1
ATOM 1766 O O . GLN A 1 247 ? 49.590 49.418 80.818 1.00 27.87 553 GLN A O 1
ATOM 1772 N N . GLY A 1 248 ? 50.557 51.452 80.986 1.00 23.39 554 GLY A N 1
ATOM 1773 C CA . GLY A 1 248 ? 50.481 51.679 79.558 1.00 18.72 554 GLY A CA 1
ATOM 1774 C C . GLY A 1 248 ? 51.569 50.942 78.793 1.00 19.44 554 GLY A C 1
ATOM 1775 O O . GLY A 1 248 ? 52.626 50.628 79.329 1.00 17.89 554 GLY A O 1
ATOM 1776 N N . LEU A 1 249 ? 51.286 50.677 77.512 1.00 18.58 555 LEU A N 1
ATOM 1777 C CA . LEU A 1 249 ? 52.217 49.942 76.657 1.00 17.50 555 LEU A CA 1
ATOM 1778 C C . LEU A 1 249 ? 53.605 50.574 76.617 1.00 17.36 555 LEU A C 1
ATOM 1779 O O . LEU A 1 249 ? 54.603 49.858 76.504 1.00 16.64 555 LEU A O 1
ATOM 1784 N N . TYR A 1 250 ? 53.686 51.906 76.724 1.00 17.86 556 TYR A N 1
ATOM 1785 C CA . TYR A 1 250 ? 54.967 52.605 76.650 1.00 18.19 556 TYR A CA 1
ATOM 1786 C C . TYR A 1 250 ? 55.899 52.238 77.795 1.00 16.37 556 TYR A C 1
ATOM 1787 O O . TYR A 1 250 ? 57.092 52.564 77.732 1.00 18.65 556 TYR A O 1
ATOM 1796 N N . LYS A 1 251 ? 55.398 51.547 78.818 1.00 16.18 557 LYS A N 1
ATOM 1797 C CA . LYS A 1 251 ? 56.250 51.073 79.907 1.00 17.95 557 LYS A CA 1
ATOM 1798 C C . LYS A 1 251 ? 56.770 49.654 79.707 1.00 16.88 557 LYS A C 1
ATOM 1799 O O . LYS A 1 251 ? 57.706 49.264 80.411 1.00 16.14 557 LYS A O 1
ATOM 1805 N N . TYR A 1 252 ? 56.177 48.869 78.794 1.00 15.90 558 TYR A N 1
ATOM 1806 C CA . TYR A 1 252 ? 56.442 47.428 78.775 1.00 15.14 558 TYR A CA 1
ATOM 1807 C C . TYR A 1 252 ? 57.871 47.122 78.351 1.00 13.39 558 TYR A C 1
ATOM 1808 O O . TYR A 1 252 ? 58.506 46.214 78.906 1.00 15.17 558 TYR A O 1
ATOM 1817 N N . GLY A 1 253 ? 58.371 47.824 77.326 1.00 14.11 559 GLY A N 1
ATOM 1818 C CA . GLY A 1 253 ? 59.718 47.554 76.843 1.00 14.69 559 GLY A CA 1
ATOM 1819 C C . GLY A 1 253 ? 60.769 47.677 77.936 1.00 14.45 559 GLY A C 1
ATOM 1820 O O . GLY A 1 253 ? 61.660 46.837 78.052 1.00 13.93 559 GLY A O 1
ATOM 1821 N N . ASP A 1 254 ? 60.693 48.730 78.741 1.00 14.51 560 ASP A N 1
ATOM 1822 C CA . ASP A 1 254 ? 61.683 48.884 79.810 1.00 14.33 560 ASP A CA 1
ATOM 1823 C C . ASP A 1 254 ? 61.587 47.754 80.840 1.00 14.48 560 ASP A C 1
ATOM 1824 O O . ASP A 1 254 ? 62.599 47.374 81.450 1.00 15.25 560 ASP A O 1
ATOM 1829 N N . ARG A 1 255 ? 60.379 47.235 81.071 1.00 15.50 561 ARG A N 1
ATOM 1830 C CA . ARG A 1 255 ? 60.202 46.088 81.959 1.00 16.13 561 ARG A CA 1
ATOM 1831 C C . ARG A 1 255 ? 60.812 44.826 81.368 1.00 15.67 561 ARG A C 1
ATOM 1832 O O . ARG A 1 255 ? 61.445 44.042 82.088 1.00 16.15 561 ARG A O 1
ATOM 1840 N N . VAL A 1 256 ? 60.617 44.601 80.063 1.00 14.11 562 VAL A N 1
ATOM 1841 C CA . VAL A 1 256 ? 61.291 43.495 79.388 1.00 16.43 562 VAL A CA 1
ATOM 1842 C C . VAL A 1 256 ? 62.807 43.646 79.518 1.00 14.85 562 VAL A C 1
ATOM 1843 O O . VAL A 1 256 ? 63.513 42.705 79.900 1.00 16.01 562 VAL A O 1
ATOM 1847 N N . LYS A 1 257 ? 63.325 44.844 79.226 1.00 13.76 563 LYS A N 1
ATOM 1848 C CA . LYS A 1 257 ? 64.772 45.087 79.331 1.00 16.48 563 LYS A CA 1
ATOM 1849 C C . LYS A 1 257 ? 65.288 44.851 80.748 1.00 17.28 563 LYS A C 1
ATOM 1850 O O . LYS A 1 257 ? 66.304 44.170 80.947 1.00 16.92 563 LYS A O 1
ATOM 1856 N N . LYS A 1 258 ? 64.599 45.413 81.744 1.00 16.30 564 LYS A N 1
ATOM 1857 C CA . LYS A 1 258 ? 65.000 45.230 83.142 1.00 18.26 564 LYS A CA 1
ATOM 1858 C C . LYS A 1 258 ? 65.017 43.749 83.526 1.00 17.75 564 LYS A C 1
ATOM 1859 O O . LYS A 1 258 ? 65.945 43.272 84.191 1.00 15.07 564 LYS A O 1
ATOM 1865 N N . SER A 1 259 ? 64.006 43.000 83.098 1.00 13.50 565 SER A N 1
ATOM 1866 C CA . SER A 1 259 ? 63.934 41.582 83.451 1.00 14.35 565 SER A CA 1
ATOM 1867 C C . SER A 1 259 ? 65.052 40.789 82.785 1.00 15.46 565 SER A C 1
ATOM 1868 O O . SER A 1 259 ? 65.638 39.880 83.388 1.00 18.40 565 SER A O 1
ATOM 1871 N N . MET A 1 260 ? 65.330 41.104 81.526 1.00 14.11 566 MET A N 1
ATOM 1872 C CA . MET A 1 260 ? 66.413 40.451 80.799 1.00 19.39 566 MET A CA 1
ATOM 1873 C C . MET A 1 260 ? 67.767 40.779 81.402 1.00 18.70 566 MET A C 1
ATOM 1874 O O . MET A 1 260 ? 68.632 39.893 81.506 1.00 16.37 566 MET A O 1
ATOM 1879 N N . ASP A 1 261 ? 67.975 42.047 81.788 1.00 17.06 567 ASP A N 1
ATOM 1880 C CA . ASP A 1 261 ? 69.247 42.441 82.395 1.00 20.33 567 ASP A CA 1
ATOM 1881 C C . ASP A 1 261 ? 69.551 41.632 83.654 1.00 19.49 567 ASP A C 1
ATOM 1882 O O . ASP A 1 261 ? 70.727 41.413 83.986 1.00 19.93 567 ASP A O 1
ATOM 1887 N N . ALA A 1 262 ? 68.521 41.215 84.384 1.00 17.69 568 ALA A N 1
ATOM 1888 C CA . ALA A 1 262 ? 68.682 40.485 85.637 1.00 18.81 568 ALA A CA 1
ATOM 1889 C C . ALA A 1 262 ? 68.840 38.990 85.430 1.00 21.43 568 ALA A C 1
ATOM 1890 O O . ALA A 1 262 ? 69.079 38.264 86.405 1.00 21.46 568 ALA A O 1
ATOM 1892 N N . THR A 1 263 ? 68.694 38.508 84.193 1.00 17.01 569 THR A N 1
ATOM 1893 C CA . THR A 1 263 ? 68.622 37.073 83.955 1.00 16.61 569 THR A CA 1
ATOM 1894 C C . THR A 1 263 ? 69.542 36.681 82.810 1.00 19.80 569 THR A C 1
ATOM 1895 O O . THR A 1 263 ? 70.590 36.068 83.031 1.00 18.73 569 THR A O 1
ATOM 1899 N N . GLY A 1 264 ? 69.155 37.035 81.590 1.00 17.86 570 GLY A N 1
ATOM 1900 C CA . GLY A 1 264 ? 69.985 36.860 80.410 1.00 16.98 570 GLY A CA 1
ATOM 1901 C C . GLY A 1 264 ? 69.389 35.963 79.347 1.00 20.70 570 GLY A C 1
ATOM 1902 O O . GLY A 1 264 ? 69.965 35.863 78.257 1.00 16.94 570 GLY A O 1
ATOM 1903 N N . ALA A 1 265 ? 68.259 35.306 79.601 1.00 16.18 571 ALA A N 1
ATOM 1904 C CA . ALA A 1 265 ? 67.657 34.421 78.614 1.00 14.49 571 ALA A CA 1
ATOM 1905 C C . ALA A 1 265 ? 66.156 34.473 78.813 1.00 15.80 571 ALA A C 1
ATOM 1906 O O . ALA A 1 265 ? 65.671 34.644 79.936 1.00 17.33 571 ALA A O 1
ATOM 1908 N N . ALA A 1 266 ? 65.426 34.333 77.723 1.00 15.42 572 ALA A N 1
ATOM 1909 C CA . ALA A 1 266 ? 63.980 34.459 77.808 1.00 11.52 572 ALA A CA 1
ATOM 1910 C C . ALA A 1 266 ? 63.335 33.346 77.007 1.00 16.49 572 ALA A C 1
ATOM 1911 O O . ALA A 1 266 ? 63.872 32.908 75.986 1.00 17.72 572 ALA A O 1
ATOM 1913 N N . ILE A 1 267 ? 62.176 32.886 77.482 1.00 14.44 573 ILE A N 1
ATOM 1914 C CA . ILE A 1 267 ? 61.367 31.928 76.745 1.00 14.93 573 ILE A CA 1
ATOM 1915 C C . ILE A 1 267 ? 59.982 32.542 76.605 1.00 14.14 573 ILE A C 1
ATOM 1916 O O . ILE A 1 267 ? 59.372 32.926 77.609 1.00 14.82 573 ILE A O 1
ATOM 1921 N N . SER A 1 268 ? 59.529 32.697 75.360 1.00 13.94 574 SER A N 1
ATOM 1922 C CA . SER A 1 268 ? 58.270 33.376 75.035 1.00 15.57 574 SER A CA 1
ATOM 1923 C C . SER A 1 268 ? 57.434 32.444 74.171 1.00 16.99 574 SER A C 1
ATOM 1924 O O . SER A 1 268 ? 57.634 32.388 72.955 1.00 17.51 574 SER A O 1
ATOM 1927 N N . GLU A 1 269 ? 56.500 31.726 74.784 1.00 17.69 575 GLU A N 1
ATOM 1928 C CA . GLU A 1 269 ? 55.702 30.729 74.084 1.00 14.61 575 GLU A CA 1
ATOM 1929 C C . GLU A 1 269 ? 54.224 31.035 74.248 1.00 12.84 575 GLU A C 1
ATOM 1930 O O . GLU A 1 269 ? 53.749 31.234 75.371 1.00 19.41 575 GLU A O 1
ATOM 1936 N N . ASP A 1 270 ? 53.512 31.064 73.134 1.00 14.70 576 ASP A N 1
ATOM 1937 C CA . ASP A 1 270 ? 52.062 31.220 73.167 1.00 15.26 576 ASP A CA 1
ATOM 1938 C C . ASP A 1 270 ? 51.407 29.848 73.177 1.00 18.66 576 ASP A C 1
ATOM 1939 O O . ASP A 1 270 ? 51.939 28.886 72.617 1.00 18.58 576 ASP A O 1
ATOM 1944 N N . VAL A 1 271 ? 50.242 29.771 73.820 1.00 18.20 577 VAL A N 1
ATOM 1945 C CA . VAL A 1 271 ? 49.386 28.591 73.808 1.00 19.17 577 VAL A CA 1
ATOM 1946 C C . VAL A 1 271 ? 48.343 28.775 72.720 1.00 21.99 577 VAL A C 1
ATOM 1947 O O . VAL A 1 271 ? 47.782 29.864 72.569 1.00 19.60 577 VAL A O 1
ATOM 1951 N N . ALA A 1 272 ? 48.087 27.724 71.949 1.00 19.62 578 ALA A N 1
ATOM 1952 C CA . ALA A 1 272 ? 47.026 27.809 70.950 1.00 24.48 578 ALA A CA 1
ATOM 1953 C C . ALA A 1 272 ? 45.672 27.823 71.650 1.00 15.65 578 ALA A C 1
ATOM 1954 O O . ALA A 1 272 ? 45.334 26.866 72.343 1.00 18.08 578 ALA A O 1
ATOM 1956 N N . GLY A 1 273 ? 44.888 28.883 71.454 1.00 17.86 579 GLY A N 1
ATOM 1957 C CA . GLY A 1 273 ? 43.512 28.894 71.942 1.00 19.58 579 GLY A CA 1
ATOM 1958 C C . GLY A 1 273 ? 43.403 28.702 73.445 1.00 20.97 579 GLY A C 1
ATOM 1959 O O . GLY A 1 273 ? 42.654 27.843 73.935 1.00 18.60 579 GLY A O 1
ATOM 1960 N N . TRP A 1 274 ? 44.174 29.506 74.179 1.00 16.37 580 TRP A N 1
ATOM 1961 C CA . TRP A 1 274 ? 44.260 29.384 75.637 1.00 20.58 580 TRP A CA 1
ATOM 1962 C C . TRP A 1 274 ? 42.891 29.248 76.291 1.00 19.55 580 TRP A C 1
ATOM 1963 O O . TRP A 1 274 ? 42.674 28.368 77.132 1.00 16.77 580 TRP A O 1
ATOM 1974 N N . ASP A 1 275 ? 41.957 30.123 75.916 1.00 17.87 581 ASP A N 1
ATOM 1975 C CA . ASP A 1 275 ? 40.643 30.134 76.552 1.00 20.10 581 ASP A CA 1
ATOM 1976 C C . ASP A 1 275 ? 39.956 28.782 76.412 1.00 14.52 581 ASP A C 1
ATOM 1977 O O . ASP A 1 275 ? 39.212 28.358 77.306 1.00 17.76 581 ASP A O 1
ATOM 1982 N N . THR A 1 276 ? 40.168 28.098 75.277 1.00 13.77 582 THR A N 1
ATOM 1983 C CA . THR A 1 276 ? 39.492 26.828 75.058 1.00 15.34 582 THR A CA 1
ATOM 1984 C C . THR A 1 276 ? 40.121 25.684 75.829 1.00 18.10 582 THR A C 1
ATOM 1985 O O . THR A 1 276 ? 39.518 24.612 75.927 1.00 16.43 582 THR A O 1
ATOM 1989 N N . LYS A 1 277 ? 41.320 25.869 76.353 1.00 16.41 583 LYS A N 1
ATOM 1990 C CA . LYS A 1 277 ? 42.008 24.772 76.998 1.00 12.99 583 LYS A CA 1
ATOM 1991 C C . LYS A 1 277 ? 41.916 24.813 78.512 1.00 15.08 583 LYS A C 1
ATOM 1992 O O . LYS A 1 277 ? 42.293 23.831 79.169 1.00 18.15 583 LYS A O 1
ATOM 1998 N N . ILE A 1 278 ? 41.435 25.912 79.090 1.00 14.77 584 ILE A N 1
ATOM 1999 C CA . ILE A 1 278 ? 41.368 25.984 80.546 1.00 16.12 584 ILE A CA 1
ATOM 2000 C C . ILE A 1 278 ? 40.328 24.989 81.030 1.00 16.09 584 ILE A C 1
ATOM 2001 O O . ILE A 1 278 ? 39.204 24.936 80.506 1.00 17.05 584 ILE A O 1
ATOM 2006 N N . SER A 1 279 ? 40.711 24.174 82.008 1.00 14.99 585 SER A N 1
ATOM 2007 C CA . SER A 1 279 ? 39.871 23.080 82.476 1.00 19.98 585 SER A CA 1
ATOM 2008 C C . SER A 1 279 ? 38.987 23.511 83.644 1.00 15.55 585 SER A C 1
ATOM 2009 O O . SER A 1 279 ? 39.255 24.502 84.321 1.00 15.75 585 SER A O 1
ATOM 2012 N N . LYS A 1 280 ? 37.916 22.736 83.879 1.00 16.62 586 LYS A N 1
ATOM 2013 C CA . LYS A 1 280 ? 37.135 22.928 85.100 1.00 18.61 586 LYS A CA 1
ATOM 2014 C C . LYS A 1 280 ? 37.992 22.735 86.343 1.00 15.76 586 LYS A C 1
ATOM 2015 O O . LYS A 1 280 ? 37.765 23.399 87.364 1.00 16.42 586 LYS A O 1
ATOM 2021 N N . GLY A 1 281 ? 39.005 21.870 86.268 1.00 18.86 587 GLY A N 1
ATOM 2022 C CA . GLY A 1 281 ? 39.934 21.750 87.385 1.00 15.24 587 GLY A CA 1
ATOM 2023 C C . GLY A 1 281 ? 40.633 23.062 87.690 1.00 16.53 587 GLY A C 1
ATOM 2024 O O . GLY A 1 281 ? 40.697 23.500 88.843 1.00 17.53 587 GLY A O 1
ATOM 2025 N N . LEU A 1 282 ? 41.135 23.731 86.650 1.00 15.37 588 LEU A N 1
ATOM 2026 C CA . LEU A 1 282 ? 41.778 25.023 86.867 1.00 14.71 588 LEU A CA 1
ATOM 2027 C C . LEU A 1 282 ? 40.776 26.070 87.340 1.00 14.91 588 LEU A C 1
ATOM 2028 O O . LEU A 1 282 ? 41.104 26.913 88.182 1.00 16.59 588 LEU A O 1
ATOM 2033 N N . LEU A 1 283 ? 39.554 26.056 86.793 1.00 14.24 589 LEU A N 1
ATOM 2034 C CA . LEU A 1 283 ? 38.547 26.993 87.286 1.00 15.69 589 LEU A CA 1
ATOM 2035 C C . LEU A 1 283 ? 38.238 26.731 88.758 1.00 14.27 589 LEU A C 1
ATOM 2036 O O . LEU A 1 283 ? 37.996 27.673 89.530 1.00 16.55 589 LEU A O 1
ATOM 2041 N N . THR A 1 284 ? 38.236 25.451 89.160 1.00 15.11 590 THR A N 1
ATOM 2042 C CA . THR A 1 284 ? 38.020 25.108 90.570 1.00 20.56 590 THR A CA 1
ATOM 2043 C C . THR A 1 284 ? 39.085 25.752 91.451 1.00 15.15 590 THR A C 1
ATOM 2044 O O . THR A 1 284 ? 38.784 26.274 92.532 1.00 15.27 590 THR A O 1
ATOM 2048 N N . LEU A 1 285 ? 40.336 25.756 90.987 1.00 17.03 591 LEU A N 1
ATOM 2049 C CA . LEU A 1 285 ? 41.405 26.402 91.742 1.00 18.28 591 LEU A CA 1
ATOM 2050 C C . LEU A 1 285 ? 41.265 27.924 91.742 1.00 17.16 591 LEU A C 1
ATOM 2051 O O . LEU A 1 285 ? 41.532 28.568 92.761 1.00 18.89 591 LEU A O 1
ATOM 2056 N N . GLU A 1 286 ? 40.892 28.524 90.606 1.00 16.57 592 GLU A N 1
ATOM 2057 C CA . GLU A 1 286 ? 40.626 29.964 90.584 1.00 15.51 592 GLU A CA 1
ATOM 2058 C C . GLU A 1 286 ? 39.591 30.337 91.640 1.00 17.75 592 GLU A C 1
ATOM 2059 O O . GLU A 1 286 ? 39.812 31.232 92.462 1.00 16.18 592 GLU A O 1
ATOM 2065 N N . SER A 1 287 ? 38.453 29.651 91.623 1.00 17.19 593 SER A N 1
ATOM 2066 C CA . SER A 1 287 ? 37.391 29.938 92.588 1.00 16.20 593 SER A CA 1
ATOM 2067 C C . SER A 1 287 ? 37.882 29.770 94.018 1.00 15.70 593 SER A C 1
ATOM 2068 O O . SER A 1 287 ? 37.640 30.625 94.874 1.00 20.32 593 SER A O 1
ATOM 2071 N N . HIS A 1 288 ? 38.566 28.660 94.287 1.00 16.61 594 HIS A N 1
ATOM 2072 C CA . HIS A 1 288 ? 39.198 28.456 95.583 1.00 20.12 594 HIS A CA 1
ATOM 2073 C C . HIS A 1 288 ? 40.007 29.677 96.007 1.00 25.47 594 HIS A C 1
ATOM 2074 O O . HIS A 1 288 ? 39.824 30.212 97.107 1.00 19.25 594 HIS A O 1
ATOM 2081 N N . MET A 1 289 ? 40.913 30.138 95.133 1.00 18.98 595 MET A N 1
ATOM 2082 C CA . MET A 1 289 ? 41.742 31.294 95.468 1.00 15.84 595 MET A CA 1
ATOM 2083 C C . MET A 1 289 ? 40.920 32.560 95.679 1.00 16.97 595 MET A C 1
ATOM 2084 O O . MET A 1 289 ? 41.160 33.312 96.634 1.00 18.63 595 MET A O 1
ATOM 2089 N N . PHE A 1 290 ? 39.976 32.841 94.777 1.00 15.37 596 PHE A N 1
ATOM 2090 C CA . PHE A 1 290 ? 39.254 34.109 94.863 1.00 17.53 596 PHE A CA 1
ATOM 2091 C C . PHE A 1 290 ? 38.340 34.144 96.085 1.00 14.63 596 PHE A C 1
ATOM 2092 O O . PHE A 1 290 ? 38.171 35.204 96.700 1.00 18.34 596 PHE A O 1
ATOM 2100 N N . THR A 1 291 ? 37.737 33.008 96.456 1.00 18.11 597 THR A N 1
ATOM 2101 C CA . THR A 1 291 ? 36.923 33.001 97.672 1.00 19.11 597 THR A CA 1
ATOM 2102 C C . THR A 1 291 ? 37.774 33.303 98.897 1.00 24.21 597 THR A C 1
ATOM 2103 O O . THR A 1 291 ? 37.297 33.927 99.849 1.00 23.32 597 THR A O 1
ATOM 2107 N N . LYS A 1 292 ? 39.041 32.886 98.876 1.00 21.23 598 LYS A N 1
ATOM 2108 C CA . LYS A 1 292 ? 39.968 33.212 99.954 1.00 21.58 598 LYS A CA 1
ATOM 2109 C C . LYS A 1 292 ? 40.155 34.708 100.112 1.00 21.13 598 LYS A C 1
ATOM 2110 O O . LYS A 1 292 ? 40.362 35.194 101.225 1.00 20.08 598 LYS A O 1
ATOM 2116 N N . LEU A 1 293 ? 40.135 35.449 99.008 1.00 19.31 599 LEU A N 1
ATOM 2117 C CA . LEU A 1 293 ? 40.361 36.885 99.009 1.00 17.77 599 LEU A CA 1
ATOM 2118 C C . LEU A 1 293 ? 39.130 37.704 99.399 1.00 19.75 599 LEU A C 1
ATOM 2119 O O . LEU A 1 293 ? 39.268 38.899 99.685 1.00 26.73 599 LEU A O 1
ATOM 2124 N N . ALA A 1 294 ? 37.937 37.120 99.357 1.00 20.72 600 ALA A N 1
ATOM 2125 C CA . ALA A 1 294 ? 36.715 37.909 99.499 1.00 23.02 600 ALA A CA 1
ATOM 2126 C C . ALA A 1 294 ? 36.615 38.577 100.875 1.00 24.65 600 ALA A C 1
ATOM 2127 O O . ALA A 1 294 ? 37.076 38.038 101.885 1.00 24.57 600 ALA A O 1
ATOM 2129 N N . GLU A 1 295 ? 35.971 39.762 100.889 1.00 28.00 601 GLU A N 1
ATOM 2130 C CA . GLU A 1 295 ? 35.811 40.606 102.082 1.00 30.05 601 GLU A CA 1
ATOM 2131 C C . GLU A 1 295 ? 34.972 39.946 103.170 1.00 36.15 601 GLU A C 1
ATOM 2132 O O . GLU A 1 295 ? 35.207 40.176 104.361 1.00 37.26 601 GLU A O 1
ATOM 2138 N N . ASP A 1 296 ? 33.955 39.188 102.786 1.00 29.08 602 ASP A N 1
ATOM 2139 C CA . ASP A 1 296 ? 33.019 38.631 103.749 1.00 34.33 602 ASP A CA 1
ATOM 2140 C C . ASP A 1 296 ? 32.490 37.327 103.177 1.00 32.51 602 ASP A C 1
ATOM 2141 O O . ASP A 1 296 ? 32.681 37.023 101.995 1.00 26.38 602 ASP A O 1
ATOM 2146 N N . GLU A 1 297 ? 31.841 36.544 104.040 1.00 28.98 603 GLU A N 1
ATOM 2147 C CA . GLU A 1 297 ? 31.360 35.226 103.642 1.00 33.45 603 GLU A CA 1
ATOM 2148 C C . GLU A 1 297 ? 30.322 35.292 102.519 1.00 24.21 603 GLU A C 1
ATOM 2149 O O . GLU A 1 297 ? 30.289 34.393 101.671 1.00 24.18 603 GLU A O 1
ATOM 2155 N N . GLU A 1 298 ? 29.471 36.323 102.481 1.00 25.32 604 GLU A N 1
ATOM 2156 C CA . GLU A 1 298 ? 28.511 36.376 101.378 1.00 28.31 604 GLU A CA 1
ATOM 2157 C C . GLU A 1 298 ? 29.223 36.584 100.047 1.00 22.49 604 GLU A C 1
ATOM 2158 O O . GLU A 1 298 ? 28.856 35.970 99.036 1.00 22.69 604 GLU A O 1
ATOM 2164 N N . MET A 1 299 ? 30.236 37.458 100.032 1.00 23.20 605 MET A N 1
ATOM 2165 C CA . MET A 1 299 ? 31.049 37.650 98.834 1.00 25.66 605 MET A CA 1
ATOM 2166 C C . MET A 1 299 ? 31.694 36.349 98.363 1.00 23.26 605 MET A C 1
ATOM 2167 O O . MET A 1 299 ? 31.811 36.104 97.156 1.00 20.69 605 MET A O 1
ATOM 2172 N N . ALA A 1 300 ? 32.160 35.521 99.296 1.00 21.52 606 ALA A N 1
ATOM 2173 C CA . ALA A 1 300 ? 32.773 34.259 98.902 1.00 22.35 606 ALA A CA 1
ATOM 2174 C C . ALA A 1 300 ? 31.731 33.322 98.302 1.00 22.64 606 ALA A C 1
ATOM 2175 O O . ALA A 1 300 ? 32.002 32.607 97.327 1.00 23.87 606 ALA A O 1
ATOM 2177 N N . ARG A 1 301 ? 30.518 33.330 98.861 1.00 22.99 607 ARG A N 1
ATOM 2178 C CA . ARG A 1 301 ? 29.425 32.568 98.258 1.00 18.78 607 ARG A CA 1
ATOM 2179 C C . ARG A 1 301 ? 29.128 33.062 96.842 1.00 17.39 607 ARG A C 1
ATOM 2180 O O . ARG A 1 301 ? 28.875 32.256 95.930 1.00 20.65 607 ARG A O 1
ATOM 2188 N N . GLU A 1 302 ? 29.128 34.382 96.644 1.00 20.85 608 GLU A N 1
ATOM 2189 C CA . GLU A 1 302 ? 28.830 34.939 95.324 1.00 18.37 608 GLU A CA 1
ATOM 2190 C C . GLU A 1 302 ? 29.892 34.510 94.318 1.00 21.42 608 GLU A C 1
ATOM 2191 O O . GLU A 1 302 ? 29.577 34.064 93.207 1.00 19.28 608 GLU A O 1
ATOM 2197 N N . ILE A 1 303 ? 31.163 34.636 94.707 1.00 17.32 609 ILE A N 1
ATOM 2198 C CA . ILE A 1 303 ? 32.259 34.207 93.839 1.00 20.73 609 ILE A CA 1
ATOM 2199 C C . ILE A 1 303 ? 32.125 32.729 93.506 1.00 16.35 609 ILE A C 1
ATOM 2200 O O . ILE A 1 303 ? 32.241 32.323 92.344 1.00 18.92 609 ILE A O 1
ATOM 2205 N N . HIS A 1 304 ? 31.858 31.900 94.518 1.00 17.18 610 HIS A N 1
ATOM 2206 C CA . HIS A 1 304 ? 31.743 30.471 94.264 1.00 17.04 610 HIS A CA 1
ATOM 2207 C C . HIS A 1 304 ? 30.581 30.175 93.322 1.00 17.57 610 HIS A C 1
ATOM 2208 O O . HIS A 1 304 ? 30.706 29.344 92.419 1.00 18.17 610 HIS A O 1
ATOM 2215 N N . HIS A 1 305 ? 29.448 30.865 93.496 1.00 18.30 611 HIS A N 1
ATOM 2216 C CA . HIS A 1 305 ? 28.306 30.624 92.612 1.00 16.93 611 HIS A CA 1
ATOM 2217 C C . HIS A 1 305 ? 28.576 31.099 91.182 1.00 15.21 611 HIS A C 1
ATOM 2218 O O . HIS A 1 305 ? 28.161 30.443 90.218 1.00 18.52 611 HIS A O 1
ATOM 2225 N N . LEU A 1 306 ? 29.271 32.222 91.017 1.00 18.52 612 LEU A N 1
ATOM 2226 C CA . LEU A 1 306 ? 29.665 32.623 89.668 1.00 17.90 612 LEU A CA 1
ATOM 2227 C C . LEU A 1 306 ? 30.523 31.545 89.008 1.00 17.14 612 LEU A C 1
ATOM 2228 O O . LEU A 1 306 ? 30.376 31.266 87.813 1.00 17.50 612 LEU A O 1
ATOM 2233 N N . TYR A 1 307 ? 31.423 30.912 89.772 1.00 15.32 613 TYR A N 1
ATOM 2234 C CA . TYR A 1 307 ? 32.257 29.878 89.166 1.00 16.98 613 TYR A CA 1
ATOM 2235 C C . TYR A 1 307 ? 31.492 28.588 88.906 1.00 17.79 613 TYR A C 1
ATOM 2236 O O . TYR A 1 307 ? 31.832 27.846 87.981 1.00 16.88 613 TYR A O 1
ATOM 2245 N N . ARG A 1 308 ? 30.425 28.325 89.660 1.00 16.29 614 ARG A N 1
ATOM 2246 C CA . ARG A 1 308 ? 29.546 27.232 89.290 1.00 15.26 614 ARG A CA 1
ATOM 2247 C C . ARG A 1 308 ? 28.907 27.514 87.938 1.00 15.11 614 ARG A C 1
ATOM 2248 O O . ARG A 1 308 ? 28.672 26.594 87.143 1.00 17.01 614 ARG A O 1
ATOM 2256 N N . LEU A 1 309 ? 28.657 28.791 87.650 1.00 15.08 615 LEU A N 1
ATOM 2257 C CA . LEU A 1 309 ? 28.156 29.170 86.330 1.00 16.39 615 LEU A CA 1
ATOM 2258 C C . LEU A 1 309 ? 29.244 28.985 85.268 1.00 16.53 615 LEU A C 1
ATOM 2259 O O . LEU A 1 309 ? 29.040 28.282 84.271 1.00 15.69 615 LEU A O 1
ATOM 2264 N N . TYR A 1 310 ? 30.412 29.612 85.485 1.00 17.41 616 TYR A N 1
ATOM 2265 C CA . TYR A 1 310 ? 31.511 29.591 84.519 1.00 17.59 616 TYR A CA 1
ATOM 2266 C C . TYR A 1 310 ? 31.911 28.168 84.132 1.00 17.07 616 TYR A C 1
ATOM 2267 O O . TYR A 1 310 ? 32.240 27.901 82.969 1.00 18.33 616 TYR A O 1
ATOM 2276 N N . ALA A 1 311 ? 31.934 27.248 85.099 1.00 16.12 617 ALA A N 1
ATOM 2277 C CA . ALA A 1 311 ? 32.452 25.905 84.831 1.00 14.58 617 ALA A CA 1
ATOM 2278 C C . ALA A 1 311 ? 31.450 25.026 84.088 1.00 16.87 617 ALA A C 1
ATOM 2279 O O . ALA A 1 311 ? 31.821 23.944 83.601 1.00 16.41 617 ALA A O 1
ATOM 2281 N N . ASP A 1 312 ? 30.206 25.489 83.966 1.00 18.22 618 ASP A N 1
ATOM 2282 C CA . ASP A 1 312 ? 29.117 24.767 83.304 1.00 17.83 618 ASP A CA 1
ATOM 2283 C C . ASP A 1 312 ? 28.517 25.675 82.228 1.00 18.34 618 ASP A C 1
ATOM 2284 O O . ASP A 1 312 ? 27.316 25.981 82.251 1.00 18.91 618 ASP A O 1
ATOM 2289 N N . PRO A 1 313 ? 29.334 26.165 81.287 1.00 15.88 619 PRO A N 1
ATOM 2290 C CA . PRO A 1 313 ? 28.854 27.224 80.389 1.00 14.48 619 PRO A CA 1
ATOM 2291 C C . PRO A 1 313 ? 27.798 26.706 79.424 1.00 20.61 619 PRO A C 1
ATOM 2292 O O . PRO A 1 313 ? 27.984 25.681 78.761 1.00 18.48 619 PRO A O 1
ATOM 2296 N N . HIS A 1 314 ? 26.675 27.423 79.365 1.00 15.07 620 HIS A N 1
ATOM 2297 C CA . HIS A 1 314 ? 25.652 27.226 78.349 1.00 14.36 620 HIS A CA 1
ATOM 2298 C C . HIS A 1 314 ? 25.727 28.419 77.412 1.00 16.13 620 HIS A C 1
ATOM 2299 O O . HIS A 1 314 ? 25.815 29.555 77.883 1.00 20.87 620 HIS A O 1
ATOM 2306 N N . MET A 1 315 ? 25.684 28.182 76.099 1.00 15.13 621 MET A N 1
ATOM 2307 C CA . MET A 1 315 ? 25.844 29.306 75.185 1.00 13.32 621 MET A CA 1
ATOM 2308 C C . MET A 1 315 ? 25.043 29.074 73.906 1.00 18.54 621 MET A C 1
ATOM 2309 O O . MET A 1 315 ? 24.777 27.934 73.511 1.00 17.20 621 MET A O 1
ATOM 2314 N N . VAL A 1 316 ? 24.661 30.169 73.258 1.00 16.56 622 VAL A N 1
ATOM 2315 C CA . VAL A 1 316 ? 23.903 30.108 72.016 1.00 18.54 622 VAL A CA 1
ATOM 2316 C C . VAL A 1 316 ? 24.821 30.534 70.879 1.00 14.78 622 VAL A C 1
ATOM 2317 O O . VAL A 1 316 ? 25.373 31.644 70.888 1.00 18.33 622 VAL A O 1
ATOM 2321 N N . VAL A 1 317 ? 24.991 29.639 69.910 1.00 14.84 623 VAL A N 1
ATOM 2322 C CA . VAL A 1 317 ? 25.858 29.819 68.748 1.00 16.68 623 VAL A CA 1
ATOM 2323 C C . VAL A 1 317 ? 25.045 29.591 67.477 1.00 19.27 623 VAL A C 1
ATOM 2324 O O . VAL A 1 317 ? 24.226 28.672 67.422 1.00 19.95 623 VAL A O 1
ATOM 2328 N N . GLN A 1 318 ? 25.303 30.389 66.442 1.00 19.39 624 GLN A N 1
ATOM 2329 C CA . GLN A 1 318 ? 24.540 30.244 65.202 1.00 19.83 624 GLN A CA 1
ATOM 2330 C C . GLN A 1 318 ? 25.138 29.172 64.289 1.00 22.87 624 GLN A C 1
ATOM 2331 O O . GLN A 1 318 ? 26.322 28.833 64.361 1.00 19.05 624 GLN A O 1
ATOM 2337 N N . ARG A 1 319 ? 24.292 28.653 63.403 1.00 18.75 625 ARG A N 1
ATOM 2338 C CA . ARG A 1 319 ? 24.706 27.733 62.356 1.00 20.54 625 ARG A CA 1
ATOM 2339 C C . ARG A 1 319 ? 23.691 27.860 61.232 1.00 24.32 625 ARG A C 1
ATOM 2340 O O . ARG A 1 319 ? 22.695 28.577 61.353 1.00 21.52 625 ARG A O 1
ATOM 2348 N N . GLU A 1 320 ? 23.964 27.189 60.116 1.00 19.68 626 GLU A N 1
ATOM 2349 C CA . GLU A 1 320 ? 23.020 27.233 59.010 1.00 20.59 626 GLU A CA 1
ATOM 2350 C C . GLU A 1 320 ? 23.022 25.887 58.299 1.00 24.58 626 GLU A C 1
ATOM 2351 O O . GLU A 1 320 ? 24.080 25.407 57.883 1.00 20.20 626 GLU A O 1
ATOM 2357 N N . ILE A 1 321 ? 21.839 25.287 58.160 1.00 18.86 627 ILE A N 1
ATOM 2358 C CA . ILE A 1 321 ? 21.691 23.987 57.518 1.00 19.17 627 ILE A CA 1
ATOM 2359 C C . ILE A 1 321 ? 20.536 24.067 56.533 1.00 23.93 627 ILE A C 1
ATOM 2360 O O . ILE A 1 321 ? 19.434 24.477 56.902 1.00 22.91 627 ILE A O 1
ATOM 2365 N N . GLU A 1 322 ? 20.805 23.695 55.278 1.00 21.89 628 GLU A N 1
ATOM 2366 C CA . GLU A 1 322 ? 19.806 23.707 54.207 1.00 18.05 628 GLU A CA 1
ATOM 2367 C C . GLU A 1 322 ? 19.175 25.083 54.029 1.00 24.31 628 GLU A C 1
ATOM 2368 O O . GLU A 1 322 ? 18.002 25.190 53.671 1.00 21.75 628 GLU A O 1
ATOM 2374 N N . GLY A 1 323 ? 19.937 26.147 54.260 1.00 20.86 629 GLY A N 1
ATOM 2375 C CA . GLY A 1 323 ? 19.409 27.491 54.149 1.00 23.40 629 GLY A CA 1
ATOM 2376 C C . GLY A 1 323 ? 18.735 28.015 55.398 1.00 24.71 629 GLY A C 1
ATOM 2377 O O . GLY A 1 323 ? 18.402 29.205 55.451 1.00 34.34 629 GLY A O 1
ATOM 2378 N N . GLU A 1 324 ? 18.519 27.168 56.397 1.00 26.21 630 GLU A N 1
ATOM 2379 C CA . GLU A 1 324 ? 17.858 27.546 57.635 1.00 25.82 630 GLU A CA 1
ATOM 2380 C C . GLU A 1 324 ? 18.914 27.974 58.653 1.00 23.46 630 GLU A C 1
ATOM 2381 O O . GLU A 1 324 ? 19.850 27.223 58.928 1.00 21.75 630 GLU A O 1
ATOM 2387 N N . VAL A 1 325 ? 18.765 29.175 59.207 1.00 24.79 631 VAL A N 1
ATOM 2388 C CA . VAL A 1 325 ? 19.683 29.678 60.225 1.00 23.32 631 VAL A CA 1
ATOM 2389 C C . VAL A 1 325 ? 19.136 29.312 61.600 1.00 19.87 631 VAL A C 1
ATOM 2390 O O . VAL A 1 325 ? 17.970 29.583 61.911 1.00 21.30 631 VAL A O 1
ATOM 2394 N N . HIS A 1 326 ? 19.987 28.716 62.433 1.00 21.30 632 HIS A N 1
ATOM 2395 C CA . HIS A 1 326 ? 19.644 28.255 63.771 1.00 21.12 632 HIS A CA 1
ATOM 2396 C C . HIS A 1 326 ? 20.402 29.050 64.821 1.00 22.18 632 HIS A C 1
ATOM 2397 O O . HIS A 1 326 ? 21.582 29.371 64.636 1.00 21.00 632 HIS A O 1
ATOM 2404 N N . ASP A 1 327 ? 19.732 29.310 65.951 1.00 20.54 633 ASP A N 1
ATOM 2405 C CA . ASP A 1 327 ? 20.379 29.698 67.207 1.00 27.66 633 ASP A CA 1
ATOM 2406 C C . ASP A 1 327 ? 20.448 28.432 68.062 1.00 20.35 633 ASP A C 1
ATOM 2407 O O . ASP A 1 327 ? 19.407 27.907 68.483 1.00 17.60 633 ASP A O 1
ATOM 2412 N N . VAL A 1 328 ? 21.655 27.922 68.322 1.00 16.21 634 VAL A N 1
ATOM 2413 C CA . VAL A 1 328 ? 21.824 26.592 68.913 1.00 15.50 634 VAL A CA 1
ATOM 2414 C C . VAL A 1 328 ? 22.265 26.716 70.369 1.00 19.23 634 VAL A C 1
ATOM 2415 O O . VAL A 1 328 ? 23.271 27.370 70.657 1.00 20.04 634 VAL A O 1
ATOM 2419 N N . LEU A 1 329 ? 21.538 26.050 71.281 1.00 17.55 635 LEU A N 1
ATOM 2420 C CA . LEU A 1 329 ? 21.858 26.060 72.708 1.00 14.77 635 LEU A CA 1
ATOM 2421 C C . LEU A 1 329 ? 22.797 24.897 73.020 1.00 20.95 635 LEU A C 1
ATOM 2422 O O . LEU A 1 329 ? 22.408 23.730 72.888 1.00 19.28 635 LEU A O 1
ATOM 2427 N N . LEU A 1 330 ? 24.024 25.220 73.455 1.00 20.38 636 LEU A N 1
ATOM 2428 C CA . LEU A 1 330 ? 25.082 24.242 73.669 1.00 19.65 636 LEU A CA 1
ATOM 2429 C C . LE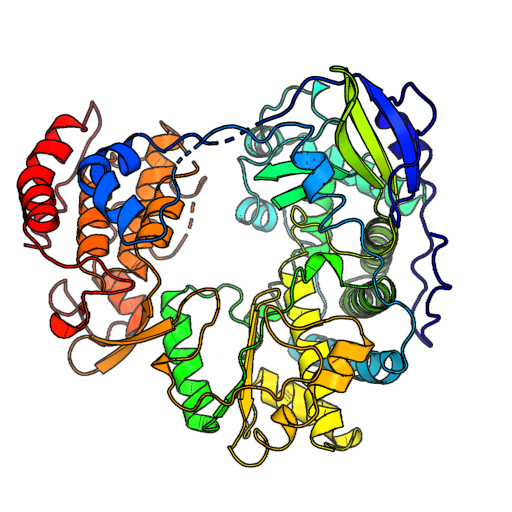U A 1 330 ? 25.607 24.325 75.094 1.00 18.19 636 LEU A C 1
ATOM 2430 O O . LEU A 1 330 ? 25.727 25.424 75.648 1.00 17.73 636 LEU A O 1
ATOM 2435 N N . ARG A 1 331 ? 25.948 23.169 75.676 1.00 17.57 637 ARG A N 1
ATOM 2436 C CA . ARG A 1 331 ? 26.476 23.104 77.038 1.00 17.82 637 ARG A CA 1
ATOM 2437 C C . ARG A 1 331 ? 27.875 22.491 77.055 1.00 17.03 637 ARG A C 1
ATOM 2438 O O . ARG A 1 331 ? 28.087 21.405 76.509 1.00 16.24 637 ARG A O 1
ATOM 2446 N N . GLY A 1 332 ? 28.811 23.161 77.732 1.00 18.57 638 GLY A N 1
ATOM 2447 C CA . GLY A 1 332 ? 30.184 22.675 77.805 1.00 18.92 638 GLY A CA 1
ATOM 2448 C C . GLY A 1 332 ? 30.613 22.363 79.226 1.00 19.41 638 GLY A C 1
ATOM 2449 O O . GLY A 1 332 ? 29.775 22.125 80.103 1.00 16.46 638 GLY A O 1
ATOM 2450 N N . ARG A 1 333 ? 31.919 22.357 79.469 1.00 16.66 639 ARG A N 1
ATOM 2451 C CA . ARG A 1 333 ? 32.460 22.088 80.803 1.00 16.45 639 ARG A CA 1
ATOM 2452 C C . ARG A 1 333 ? 33.830 22.727 80.844 1.00 15.08 639 ARG A C 1
ATOM 2453 O O . ARG A 1 333 ? 34.659 22.428 79.987 1.00 15.84 639 ARG A O 1
ATOM 2461 N N . GLY A 1 334 ? 34.059 23.617 81.812 1.00 16.18 640 GLY A N 1
ATOM 2462 C CA . GLY A 1 334 ? 35.288 24.392 81.800 1.00 16.92 640 GLY A CA 1
ATOM 2463 C C . GLY A 1 334 ? 35.325 25.451 80.702 1.00 17.61 640 GLY A C 1
ATOM 2464 O O . GLY A 1 334 ? 34.301 25.923 80.203 1.00 16.73 640 GLY A O 1
ATOM 2465 N N . GLN A 1 335 ? 36.564 25.812 80.321 1.00 15.18 641 GLN A N 1
ATOM 2466 C CA . GLN A 1 335 ? 36.878 26.816 79.314 1.00 14.28 641 GLN A CA 1
ATOM 2467 C C . GLN A 1 335 ? 36.576 28.210 79.856 1.00 17.62 641 GLN A C 1
ATOM 2468 O O . GLN A 1 335 ? 35.964 28.366 80.928 1.00 16.97 641 GLN A O 1
ATOM 2474 N N . VAL A 1 336 ? 37.023 29.224 79.128 1.00 17.17 642 VAL A N 1
ATOM 2475 C CA . VAL A 1 336 ? 36.921 30.620 79.527 1.00 16.72 642 VAL A CA 1
ATOM 2476 C C . VAL A 1 336 ? 36.217 31.402 78.419 1.00 15.80 642 VAL A C 1
ATOM 2477 O O . VAL A 1 336 ? 36.512 31.221 77.233 1.00 17.66 642 VAL A O 1
ATOM 2481 N N . SER A 1 337 ? 35.328 32.313 78.814 1.00 18.60 643 SER A N 1
ATOM 2482 C CA . SER A 1 337 ? 34.594 33.164 77.886 1.00 23.76 643 SER A CA 1
ATOM 2483 C C . SER A 1 337 ? 35.289 34.514 77.766 1.00 28.46 643 SER A C 1
ATOM 2484 O O . SER A 1 337 ? 35.782 35.054 78.756 1.00 24.67 643 SER A O 1
ATOM 2487 N N A SER A 1 338 ? 35.303 35.076 76.553 0.69 31.94 644 SER A N 1
ATOM 2488 N N B SER A 1 338 ? 35.319 35.050 76.549 0.31 31.94 644 SER A N 1
ATOM 2489 C CA A SER A 1 338 ? 36.076 36.299 76.336 0.69 41.69 644 SER A CA 1
ATOM 2490 C CA B SER A 1 338 ? 36.071 36.265 76.286 0.31 41.69 644 SER A CA 1
ATOM 2491 C C A SER A 1 338 ? 35.336 37.543 76.820 0.69 41.23 644 SER A C 1
ATOM 2492 C C B SER A 1 338 ? 35.308 37.492 76.777 0.31 41.23 644 SER A C 1
ATOM 2493 O O A SER A 1 338 ? 35.962 38.465 77.355 0.69 44.58 644 SER A O 1
ATOM 2494 O O B SER A 1 338 ? 34.081 37.490 76.926 0.31 44.58 644 SER A O 1
ATOM 2499 N N A GLY A 1 339 ? 34.015 37.600 76.633 0.69 38.96 645 GLY A N 1
ATOM 2500 N N B GLY A 1 339 ? 36.061 38.559 76.993 0.31 35.48 645 GLY A N 1
ATOM 2501 C CA A GLY A 1 339 ? 33.253 38.775 77.008 0.69 25.43 645 GLY A CA 1
ATOM 2502 C CA B GLY A 1 339 ? 35.551 39.808 77.511 0.31 36.56 645 GLY A CA 1
ATOM 2503 C C A GLY A 1 339 ? 32.872 38.769 78.473 0.69 29.31 645 GLY A C 1
ATOM 2504 C C B GLY A 1 339 ? 36.650 40.452 78.324 0.31 34.00 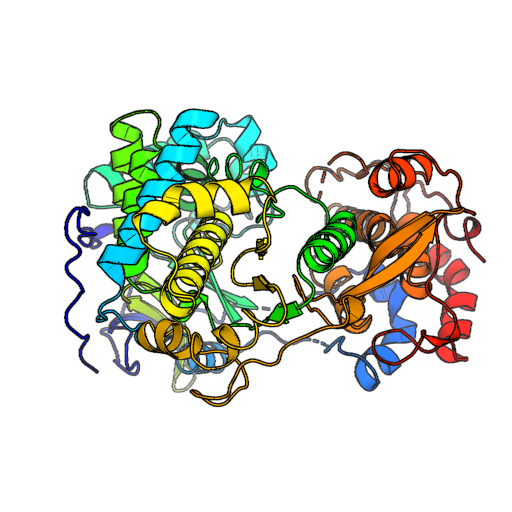645 GLY A C 1
ATOM 2505 O O A GLY A 1 339 ? 31.730 39.064 78.827 0.69 25.00 645 GLY A O 1
ATOM 2506 O O B GLY A 1 339 ? 36.622 41.655 78.593 0.31 34.99 645 GLY A O 1
ATOM 2507 N N A ARG A 1 340 ? 33.823 38.406 79.332 0.69 27.70 646 ARG A N 1
ATOM 2508 N N B ARG A 1 340 ? 37.634 39.627 78.687 0.31 30.76 646 ARG A N 1
ATOM 2509 C CA A ARG A 1 340 ? 33.647 38.396 80.779 0.69 28.31 646 ARG A CA 1
ATOM 2510 C CA B ARG A 1 340 ? 38.806 40.009 79.479 0.31 35.92 646 ARG A CA 1
ATOM 2511 C C A ARG A 1 340 ? 34.747 39.260 81.365 0.69 28.45 646 ARG A C 1
ATOM 2512 C C B ARG A 1 340 ? 38.457 41.050 80.542 0.31 28.70 646 ARG A C 1
ATOM 2513 O O A ARG A 1 340 ? 35.926 39.015 81.103 0.69 25.00 646 ARG A O 1
ATOM 2514 O O B ARG A 1 340 ? 39.117 42.082 80.700 0.31 43.27 646 ARG A O 1
ATOM 2517 N N A GLN A 1 341 ? 34.361 40.281 82.130 0.69 31.31 647 GLN A N 1
ATOM 2518 N N B GLN A 1 341 ? 37.385 40.776 81.275 0.31 38.47 647 GLN A N 1
ATOM 2519 C CA A GLN A 1 341 ? 35.340 41.250 82.622 0.69 44.47 647 GLN A CA 1
ATOM 2520 C CA B GLN A 1 341 ? 37.038 41.631 82.410 0.31 45.26 647 GLN A CA 1
ATOM 2521 C C A GLN A 1 341 ? 36.432 40.619 83.477 0.69 41.52 647 GLN A C 1
ATOM 2522 C C B GLN A 1 341 ? 37.461 40.875 83.679 0.31 41.52 647 GLN A C 1
ATOM 2523 O O A GLN A 1 341 ? 37.607 40.988 83.301 0.69 46.24 647 GLN A O 1
ATOM 2524 O O B GLN A 1 341 ? 38.584 41.117 84.141 0.31 46.24 647 GLN A O 1
ATOM 2527 N N A PRO A 1 342 ? 36.145 39.687 84.395 0.69 38.41 648 PRO A N 1
ATOM 2528 N N B PRO A 1 342 ? 36.684 39.940 84.268 0.31 39.99 648 PRO A N 1
ATOM 2529 C CA A PRO A 1 342 ? 37.235 39.069 85.171 0.69 33.74 648 PRO A CA 1
ATOM 2530 C CA B PRO A 1 342 ? 37.342 38.986 85.174 0.31 33.61 648 PRO A CA 1
ATOM 2531 C C A PRO A 1 342 ? 38.180 38.205 84.346 0.69 31.20 648 PRO A C 1
ATOM 2532 C C B PRO A 1 342 ? 38.261 38.064 84.418 0.31 31.18 648 PRO A C 1
ATOM 2533 O O A PRO A 1 342 ? 39.222 37.799 84.880 0.69 35.03 648 PRO A O 1
ATOM 2534 O O B PRO A 1 342 ? 39.284 37.627 84.961 0.31 35.03 648 PRO A O 1
ATOM 2541 N N A THR A 1 343 ? 37.858 37.908 83.080 0.69 29.04 649 THR A N 1
ATOM 2542 N N B THR A 1 343 ? 37.931 37.802 83.153 0.31 29.08 649 THR A N 1
ATOM 2543 C CA A THR A 1 343 ? 38.674 36.967 82.317 0.69 29.33 649 THR A CA 1
ATOM 2544 C CA B THR A 1 343 ? 38.731 36.909 82.334 0.31 29.32 649 THR A CA 1
ATOM 2545 C C A THR A 1 343 ? 40.133 37.392 82.260 0.69 24.27 649 THR A C 1
ATOM 2546 C C B THR A 1 343 ? 40.174 37.378 82.255 0.31 24.27 649 THR A C 1
ATOM 2547 O O A THR A 1 343 ? 41.028 36.556 82.420 0.69 21.63 649 THR A O 1
ATOM 2548 O O B THR A 1 343 ? 41.099 36.569 82.388 0.31 21.64 649 THR A O 1
ATOM 2555 N N . TYR A 1 344 ? 40.394 38.685 82.051 1.00 19.46 650 TYR A N 1
ATOM 2556 C CA . TYR A 1 344 ? 41.780 39.150 81.939 1.00 17.84 650 TYR A CA 1
ATOM 2557 C C . TYR A 1 344 ? 42.548 38.866 83.217 1.00 17.86 650 TYR A C 1
ATOM 2558 O O . TYR A 1 344 ? 43.649 38.292 83.185 1.00 17.99 650 TYR A O 1
ATOM 2567 N N . ALA A 1 345 ? 41.982 39.278 84.354 1.00 14.15 651 ALA A N 1
ATOM 2568 C CA . ALA A 1 345 ? 42.674 39.107 85.618 1.00 20.36 651 ALA A CA 1
ATOM 2569 C C . ALA A 1 345 ? 42.821 37.629 85.947 1.00 20.11 651 ALA A C 1
ATOM 2570 O O . ALA A 1 345 ? 43.893 37.181 86.373 1.00 15.05 651 ALA A O 1
ATOM 2572 N N . ALA A 1 346 ? 41.760 36.848 85.720 1.00 16.77 652 ALA A N 1
ATOM 2573 C CA . ALA A 1 346 ? 41.829 35.420 86.027 1.00 20.88 652 ALA A CA 1
ATOM 2574 C C . ALA A 1 346 ? 42.794 34.701 85.095 1.00 18.76 652 ALA A C 1
ATOM 2575 O O . ALA A 1 346 ? 43.551 33.827 85.539 1.00 19.14 652 ALA A O 1
ATOM 2577 N N . ASN A 1 347 ? 42.770 35.027 83.792 1.00 14.46 653 ASN A N 1
ATOM 2578 C CA . ASN A 1 347 ? 43.748 34.408 82.902 1.00 15.38 653 ASN A CA 1
ATOM 2579 C C . ASN A 1 347 ? 45.161 34.757 83.337 1.00 14.76 653 ASN A C 1
ATOM 2580 O O . ASN A 1 347 ? 46.057 33.902 83.304 1.00 15.37 653 ASN A O 1
ATOM 2585 N N . THR A 1 348 ? 45.392 36.023 83.693 1.00 13.05 654 THR A N 1
ATOM 2586 C CA . THR A 1 348 ? 46.743 36.426 84.072 1.00 11.83 654 THR A CA 1
ATOM 2587 C C . THR A 1 348 ? 47.218 35.641 85.291 1.00 12.29 654 THR A C 1
ATOM 2588 O O . THR A 1 348 ? 48.363 35.175 85.343 1.00 13.51 654 THR A O 1
ATOM 2592 N N . ILE A 1 349 ? 46.355 35.505 86.295 1.00 13.42 655 ILE A N 1
ATOM 2593 C CA . ILE A 1 349 ? 46.743 34.787 87.505 1.00 12.86 655 ILE A CA 1
ATOM 2594 C C . ILE A 1 349 ? 46.992 33.314 87.202 1.00 16.24 655 ILE A C 1
ATOM 2595 O O . ILE A 1 349 ? 47.996 32.737 87.636 1.00 14.69 655 ILE A O 1
ATOM 2600 N N . THR A 1 350 ? 46.078 32.674 86.467 1.00 13.21 656 THR A N 1
ATOM 2601 C CA . THR A 1 350 ? 46.268 31.259 86.153 1.00 14.36 656 THR A CA 1
ATOM 2602 C C . THR A 1 350 ? 47.467 31.033 85.230 1.00 18.10 656 THR A C 1
ATOM 2603 O O . THR A 1 350 ? 48.173 30.019 85.353 1.00 16.52 656 THR A O 1
ATOM 2607 N N . ASN A 1 351 ? 47.744 31.970 84.330 1.00 11.59 657 ASN A N 1
ATOM 2608 C CA . ASN A 1 351 ? 48.937 31.854 83.502 1.00 13.66 657 ASN A CA 1
ATOM 2609 C C . ASN A 1 351 ? 50.194 31.967 84.359 1.00 15.46 657 ASN A C 1
ATOM 2610 O O . ASN A 1 351 ? 51.137 31.178 84.212 1.00 14.13 657 ASN A O 1
ATOM 2615 N N . PHE A 1 352 ? 50.219 32.939 85.270 1.00 12.09 658 PHE A N 1
ATOM 2616 C CA . PHE A 1 352 ? 51.354 33.062 86.185 1.00 14.12 658 PHE A CA 1
ATOM 2617 C C . PHE A 1 352 ? 51.548 31.780 86.993 1.00 14.18 658 PHE A C 1
ATOM 2618 O O . PHE A 1 352 ? 52.674 31.269 87.116 1.00 14.64 658 PHE A O 1
ATOM 2626 N N . ILE A 1 353 ? 50.462 31.235 87.550 1.00 11.22 659 ILE A N 1
ATOM 2627 C CA . ILE A 1 353 ? 50.603 30.084 88.442 1.00 11.44 659 ILE A CA 1
ATOM 2628 C C . ILE A 1 353 ? 51.030 28.833 87.667 1.00 13.38 659 ILE A C 1
ATOM 2629 O O . ILE A 1 353 ? 51.951 28.115 88.077 1.00 14.74 659 ILE A O 1
ATOM 2634 N N . THR A 1 354 ? 50.357 28.524 86.559 1.00 12.50 660 THR A N 1
ATOM 2635 C CA . THR A 1 354 ? 50.727 27.315 85.819 1.00 14.09 660 THR A CA 1
ATOM 2636 C C . THR A 1 354 ? 52.161 27.416 85.307 1.00 15.43 660 THR A C 1
ATOM 2637 O O . THR A 1 354 ? 52.899 26.422 85.283 1.00 14.67 660 THR A O 1
ATOM 2641 N N . THR A 1 355 ? 52.573 28.611 84.886 1.00 12.44 661 THR A N 1
ATOM 2642 C CA . THR A 1 355 ? 53.926 28.770 84.372 1.00 14.46 661 THR A CA 1
ATOM 2643 C C . THR A 1 355 ? 54.957 28.665 85.488 1.00 14.75 661 THR A C 1
ATOM 2644 O O . THR A 1 355 ? 56.006 28.024 85.318 1.00 17.20 661 THR A O 1
ATOM 2648 N N . THR A 1 356 ? 54.706 29.332 86.611 1.00 12.88 662 THR A N 1
ATOM 2649 C CA . THR A 1 356 ? 55.617 29.239 87.753 1.00 14.94 662 THR A CA 1
ATOM 2650 C C . THR A 1 356 ? 55.738 27.806 88.251 1.00 18.12 662 THR A C 1
ATOM 2651 O O . THR A 1 356 ? 56.841 27.332 88.566 1.00 15.56 662 THR A O 1
ATOM 2655 N N . TYR A 1 357 ? 54.609 27.097 88.327 1.00 16.00 663 TYR A N 1
ATOM 2656 C CA . TYR A 1 357 ? 54.629 25.707 88.759 1.00 13.24 663 TYR A CA 1
ATOM 2657 C C . TYR A 1 357 ? 55.484 24.853 87.825 1.00 15.84 663 TYR A C 1
ATOM 2658 O O . TYR A 1 357 ? 56.350 24.099 88.277 1.00 13.74 663 TYR A O 1
ATOM 2667 N N . GLY A 1 358 ? 55.237 24.929 86.514 1.00 14.33 664 GLY A N 1
ATOM 2668 C CA . GLY A 1 358 ? 56.005 24.111 85.591 1.00 13.91 664 GLY A CA 1
ATOM 2669 C C . GLY A 1 358 ? 57.487 24.427 85.653 1.00 14.92 664 GLY A C 1
ATOM 2670 O O . GLY A 1 358 ? 58.337 23.532 85.548 1.00 14.74 664 GLY A O 1
ATOM 2671 N N . MET A 1 359 ? 57.814 25.702 85.827 1.00 12.35 665 MET A N 1
ATOM 2672 C CA . MET A 1 359 ? 59.214 26.095 85.937 1.00 15.76 665 MET A CA 1
ATOM 2673 C C . MET A 1 359 ? 59.821 25.549 87.221 1.00 16.20 665 MET A C 1
ATOM 2674 O O . MET A 1 359 ? 60.942 25.025 87.218 1.00 16.38 665 MET A O 1
ATOM 2679 N N . ALA A 1 360 ? 59.092 25.671 88.333 1.00 14.74 666 ALA A N 1
ATOM 2680 C CA . ALA A 1 360 ? 59.653 25.268 89.618 1.00 18.47 666 ALA A CA 1
ATOM 2681 C C . ALA A 1 360 ? 59.870 23.765 89.664 1.00 22.54 666 ALA A C 1
ATOM 2682 O O . ALA A 1 360 ? 60.914 23.301 90.146 1.00 16.70 666 ALA A O 1
ATOM 2684 N N . VAL A 1 361 ? 58.907 22.989 89.146 1.00 16.64 667 VAL A N 1
ATOM 2685 C CA . VAL A 1 361 ? 59.078 21.538 89.126 1.00 19.05 667 VAL A CA 1
ATOM 2686 C C . VAL A 1 361 ? 60.229 21.160 88.207 1.00 22.78 667 VAL A C 1
ATOM 2687 O O . VAL A 1 361 ? 61.092 20.351 88.565 1.00 20.64 667 VAL A O 1
ATOM 2691 N N . THR A 1 362 ? 60.264 21.756 87.016 1.00 16.36 668 THR A N 1
ATOM 2692 C CA . THR A 1 362 ? 61.295 21.416 86.034 1.00 16.45 668 THR A CA 1
ATOM 2693 C C . THR A 1 362 ? 62.694 21.773 86.531 1.00 22.46 668 THR A C 1
ATOM 2694 O O . THR A 1 362 ? 63.651 21.029 86.286 1.00 21.04 668 THR A O 1
ATOM 2698 N N . LEU A 1 363 ? 62.844 22.903 87.221 1.00 15.53 669 LEU A N 1
ATOM 2699 C CA . LEU A 1 363 ? 64.157 23.296 87.715 1.00 17.35 669 LEU A CA 1
ATOM 2700 C C . LEU A 1 363 ? 64.503 22.647 89.047 1.00 22.47 669 LEU A C 1
ATOM 2701 O O . LEU A 1 363 ? 65.610 22.861 89.555 1.00 24.39 669 LEU A O 1
ATOM 2706 N N . GLY A 1 364 ? 63.593 21.863 89.617 1.00 17.48 670 GLY A N 1
ATOM 2707 C CA . GLY A 1 364 ? 63.819 21.248 90.914 1.00 20.55 670 GLY A CA 1
ATOM 2708 C C . GLY A 1 364 ? 63.867 22.206 92.080 1.00 22.75 670 GLY A C 1
ATOM 2709 O O . GLY A 1 364 ? 64.581 21.948 93.054 1.00 16.67 670 GLY A O 1
ATOM 2710 N N . ILE A 1 365 ? 63.128 23.311 92.020 1.00 15.51 671 ILE A N 1
ATOM 2711 C CA . ILE A 1 365 ? 63.048 24.205 93.177 1.00 16.28 671 ILE A CA 1
ATOM 2712 C C . ILE A 1 365 ? 62.246 23.502 94.265 1.00 20.50 671 ILE A C 1
ATOM 2713 O O . ILE A 1 365 ? 61.081 23.137 94.024 1.00 16.02 671 ILE A O 1
ATOM 2718 N N . PRO A 1 366 ? 62.798 23.330 95.468 1.00 17.33 672 PRO A N 1
ATOM 2719 C CA . PRO A 1 366 ? 62.084 22.591 96.515 1.00 18.95 672 PRO A CA 1
ATOM 2720 C C . PRO A 1 366 ? 60.840 23.333 96.967 1.00 19.26 672 PRO A C 1
ATOM 2721 O O . PRO A 1 366 ? 60.814 24.565 97.006 1.00 17.75 672 PRO A O 1
ATOM 2725 N N . GLU A 1 367 ? 59.815 22.560 97.348 1.00 19.48 673 GLU A N 1
ATOM 2726 C CA . GLU A 1 367 ? 58.510 23.166 97.631 1.00 22.03 673 GLU A CA 1
ATOM 2727 C C . GLU A 1 367 ? 58.566 24.100 98.826 1.00 20.73 673 GLU A C 1
ATOM 2728 O O . GLU A 1 367 ? 57.828 25.093 98.867 1.00 19.06 673 GLU A O 1
ATOM 2734 N N . ALA A 1 368 ? 59.468 23.843 99.786 1.00 17.57 674 ALA A N 1
ATOM 2735 C CA . ALA A 1 368 ? 59.600 24.774 100.900 1.00 18.93 674 ALA A CA 1
ATOM 2736 C C . ALA A 1 368 ? 60.122 26.137 100.457 1.00 20.93 674 ALA A C 1
ATOM 2737 O O . ALA A 1 368 ? 59.978 27.111 101.205 1.00 19.85 674 ALA A O 1
ATOM 2739 N N . ASP A 1 369 ? 60.740 26.225 99.277 1.00 18.63 675 ASP A N 1
ATOM 2740 C CA . ASP A 1 369 ? 61.181 27.506 98.727 1.00 20.41 675 ASP A CA 1
ATOM 2741 C C . ASP A 1 369 ? 60.128 28.179 97.851 1.00 19.87 675 ASP A C 1
ATOM 2742 O O . ASP A 1 369 ? 60.396 29.259 97.318 1.00 16.61 675 ASP A O 1
ATOM 2747 N N . TRP A 1 370 ? 58.968 27.563 97.659 1.00 18.90 676 TRP A N 1
ATOM 2748 C CA . TRP A 1 370 ? 57.969 28.166 96.770 1.00 16.65 676 TRP A CA 1
ATOM 2749 C C . TRP A 1 370 ? 57.391 29.472 97.319 1.00 17.07 676 TRP A C 1
ATOM 2750 O O . TRP A 1 370 ? 57.139 30.394 96.529 1.00 18.81 676 TRP A O 1
ATOM 2761 N N . PRO A 1 371 ? 57.152 29.617 98.633 1.00 16.94 677 PRO A N 1
ATOM 2762 C CA . PRO A 1 371 ? 56.708 30.936 99.122 1.00 19.22 677 PRO A CA 1
ATOM 2763 C C . PRO A 1 371 ? 57.687 32.055 98.804 1.00 20.51 677 PRO A C 1
ATOM 2764 O O . PRO A 1 371 ? 57.264 33.122 98.328 1.00 17.72 677 PRO A O 1
ATOM 2768 N N . ARG A 1 372 ? 58.987 31.830 99.027 1.00 19.22 678 ARG A N 1
ATOM 2769 C CA . ARG A 1 372 ? 60.003 32.812 98.646 1.00 19.69 678 ARG A CA 1
ATOM 2770 C C . ARG A 1 372 ? 60.009 33.045 97.142 1.00 16.51 678 ARG A C 1
ATOM 2771 O O . ARG A 1 372 ? 60.202 34.175 96.684 1.00 18.26 678 ARG A O 1
ATOM 2779 N N . LEU A 1 373 ? 59.884 31.970 96.363 1.00 15.46 679 LEU A N 1
ATOM 2780 C CA . LEU A 1 373 ? 59.920 32.102 94.910 1.00 16.31 679 LEU A CA 1
ATOM 2781 C C . LEU A 1 373 ? 58.817 33.039 94.419 1.00 16.31 679 LEU A C 1
ATOM 2782 O O . LEU A 1 373 ? 59.065 33.958 93.626 1.00 16.60 679 LEU A O 1
ATOM 2787 N N . ILE A 1 374 ? 57.591 32.820 94.894 1.00 15.16 680 ILE A N 1
ATOM 2788 C CA . ILE A 1 374 ? 56.461 33.641 94.463 1.00 17.44 680 ILE A CA 1
ATOM 2789 C C . ILE A 1 374 ? 56.607 35.079 94.969 1.00 19.20 680 ILE A C 1
ATOM 2790 O O . ILE A 1 374 ? 56.312 36.039 94.241 1.00 16.30 680 ILE A O 1
ATOM 2795 N N . ARG A 1 375 ? 57.144 35.263 96.180 1.00 16.23 681 ARG A N 1
ATOM 2796 C CA . ARG A 1 375 ? 57.422 36.617 96.661 1.00 14.90 681 ARG A CA 1
ATOM 2797 C C . ARG A 1 375 ? 58.451 37.323 95.782 1.00 17.20 681 ARG A C 1
ATOM 2798 O O . ARG A 1 375 ? 58.271 38.490 95.413 1.00 15.04 681 ARG A O 1
ATOM 2800 N N . ASP A 1 376 ? 59.561 36.632 95.466 1.00 15.69 682 ASP A N 1
ATOM 2801 C CA . ASP A 1 376 ? 60.631 37.246 94.684 1.00 15.68 682 ASP A CA 1
ATOM 2802 C C . ASP A 1 376 ? 60.158 37.582 93.270 1.00 17.17 682 ASP A C 1
ATOM 2803 O O . ASP A 1 376 ? 60.515 38.631 92.716 1.00 15.93 682 ASP A O 1
ATOM 2808 N N . LEU A 1 377 ? 59.347 36.713 92.675 1.00 13.85 683 LEU A N 1
ATOM 2809 C CA . LEU A 1 377 ? 58.775 37.047 91.375 1.00 13.07 683 LEU A CA 1
ATOM 2810 C C . LEU A 1 377 ? 57.886 38.284 91.471 1.00 12.90 683 LEU A C 1
ATOM 2811 O O . LEU A 1 377 ? 57.891 39.143 90.577 1.00 16.13 683 LEU A O 1
ATOM 2816 N N . THR A 1 378 ? 57.101 38.373 92.539 1.00 15.08 684 THR A N 1
ATOM 2817 C CA . THR A 1 378 ? 56.219 39.516 92.741 1.00 13.99 684 THR A CA 1
ATOM 2818 C C . THR A 1 378 ? 57.011 40.797 93.011 1.00 17.63 684 THR A C 1
ATOM 2819 O O . THR A 1 378 ? 56.584 41.884 92.602 1.00 17.10 684 THR A O 1
ATOM 2823 N N . ASP A 1 379 ? 58.190 40.685 93.639 1.00 18.48 685 ASP A N 1
ATOM 2824 C CA . ASP A 1 379 ? 59.021 41.832 94.000 1.00 16.54 685 ASP A CA 1
ATOM 2825 C C . ASP A 1 379 ? 60.117 42.133 92.987 1.00 15.38 685 ASP A C 1
ATOM 2826 O O . ASP A 1 379 ? 60.881 43.083 93.193 1.00 18.88 685 ASP A O 1
ATOM 2831 N N . GLU A 1 380 ? 60.216 41.350 91.915 1.00 17.70 686 GLU A N 1
ATOM 2832 C CA . GLU A 1 380 ? 61.292 41.443 90.930 1.00 19.54 686 GLU A CA 1
ATOM 2833 C C . GLU A 1 380 ? 62.662 41.387 91.609 1.00 19.29 686 GLU A C 1
ATOM 2834 O O . GLU A 1 380 ? 63.522 42.250 91.426 1.00 18.83 686 GLU A O 1
ATOM 2840 N N . ARG A 1 381 ? 62.848 40.339 92.403 1.00 20.54 687 ARG A N 1
ATOM 2841 C CA . ARG A 1 381 ? 64.123 40.064 93.044 1.00 17.85 687 ARG A CA 1
ATOM 2842 C C . ARG A 1 381 ? 64.595 38.687 92.608 1.00 22.64 687 ARG A C 1
ATOM 2843 O O . ARG A 1 381 ? 63.786 37.819 92.276 1.00 20.02 687 ARG A O 1
ATOM 2845 N N . GLY A 1 382 ? 65.901 38.482 92.620 1.00 18.99 688 GLY A N 1
ATOM 2846 C CA . GLY A 1 382 ? 66.430 37.178 92.276 1.00 24.34 688 GLY A CA 1
ATOM 2847 C C . GLY A 1 382 ? 66.641 37.031 90.785 1.00 16.87 688 GLY A C 1
ATOM 2848 O O . GLY A 1 382 ? 66.492 37.973 90.009 1.00 21.56 688 GLY A O 1
ATOM 2849 N N . ASN A 1 383 ? 66.973 35.803 90.381 1.00 16.50 689 ASN A N 1
ATOM 2850 C CA . ASN A 1 383 ? 67.471 35.507 89.044 1.00 20.52 689 ASN A CA 1
ATOM 2851 C C . ASN A 1 383 ? 66.427 34.883 88.130 1.00 15.82 689 ASN A C 1
ATOM 2852 O O . ASN A 1 383 ? 66.791 34.299 87.107 1.00 14.61 689 ASN A O 1
ATOM 2857 N N . ARG A 1 384 ? 65.150 34.982 88.484 1.00 15.35 690 ARG A N 1
ATOM 2858 C CA . ARG A 1 384 ? 64.065 34.499 87.641 1.00 13.27 690 ARG A CA 1
ATOM 2859 C C . ARG A 1 384 ? 63.005 35.584 87.614 1.00 15.04 690 ARG A C 1
ATOM 2860 O O . ARG A 1 384 ? 62.690 36.145 88.666 1.00 15.43 690 ARG A O 1
ATOM 2868 N N . ARG A 1 385 ? 62.461 35.885 86.434 1.00 13.51 691 ARG A N 1
ATOM 2869 C CA . ARG A 1 385 ? 61.427 36.910 86.318 1.00 13.28 691 ARG A CA 1
ATOM 2870 C C . ARG A 1 385 ? 60.352 36.437 85.360 1.00 14.76 691 ARG A C 1
ATOM 2871 O O . ARG A 1 385 ? 60.620 35.652 84.450 1.00 14.00 691 ARG A O 1
ATOM 2879 N N . LEU A 1 386 ? 59.132 36.930 85.578 1.00 12.18 692 LEU A N 1
ATOM 2880 C CA . LEU A 1 386 ? 58.018 36.698 84.671 1.00 11.97 692 LEU A CA 1
ATOM 2881 C C . LEU A 1 386 ? 57.365 38.017 84.297 1.00 13.89 692 LEU A C 1
ATOM 2882 O O . LEU A 1 386 ? 57.294 38.940 85.114 1.00 16.11 692 LEU A O 1
ATOM 2887 N N . LEU A 1 387 ? 56.877 38.103 83.061 1.00 12.24 693 LEU A N 1
ATOM 2888 C CA . LEU A 1 387 ? 55.905 39.119 82.681 1.00 13.17 693 LEU A CA 1
ATOM 2889 C C . LEU A 1 387 ? 54.702 38.396 82.092 1.00 13.51 693 LEU A C 1
ATOM 2890 O O . LEU A 1 387 ? 54.861 37.514 81.243 1.00 11.10 693 LEU A O 1
ATOM 2895 N N . VAL A 1 388 ? 53.503 38.727 82.572 1.00 11.36 694 VAL A N 1
ATOM 2896 C CA . VAL A 1 388 ? 52.304 37.978 82.209 1.00 11.93 694 VAL A CA 1
ATOM 2897 C C . VAL A 1 388 ? 51.196 38.977 81.921 1.00 11.95 694 VAL A C 1
ATOM 2898 O O . VAL A 1 388 ? 50.989 39.910 82.702 1.00 15.18 694 VAL A O 1
ATOM 2902 N N . SER A 1 389 ? 50.474 38.782 80.815 1.00 15.01 695 SER A N 1
ATOM 2903 C CA . SER A 1 389 ? 49.278 39.573 80.553 1.00 17.74 695 SER A CA 1
ATOM 2904 C C . SER A 1 389 ? 48.268 38.658 79.868 1.00 13.54 695 SER A C 1
ATOM 2905 O O . SER A 1 389 ? 48.465 38.282 78.710 1.00 15.05 695 SER A O 1
ATOM 2908 N N . GLY A 1 390 ? 47.201 38.281 80.582 1.00 13.90 696 GLY A N 1
ATOM 2909 C CA . GLY A 1 390 ? 46.263 37.305 80.038 1.00 13.47 696 GLY A CA 1
ATOM 2910 C C . GLY A 1 390 ? 46.990 36.017 79.694 1.00 16.03 696 GLY A C 1
ATOM 2911 O O . GLY A 1 390 ? 47.764 35.486 80.497 1.00 14.93 696 GLY A O 1
ATOM 2912 N N . ASP A 1 391 ? 46.809 35.531 78.470 1.00 15.92 697 ASP A N 1
ATOM 2913 C CA . ASP A 1 391 ? 47.435 34.283 78.046 1.00 13.02 697 ASP A CA 1
ATOM 2914 C C . ASP A 1 391 ? 48.853 34.460 77.509 1.00 16.09 697 ASP A C 1
ATOM 2915 O O . ASP A 1 391 ? 49.449 33.489 77.023 1.00 15.50 697 ASP A O 1
ATOM 2920 N N . ASP A 1 392 ? 49.415 35.648 77.640 1.00 12.97 698 ASP A N 1
ATOM 2921 C CA . ASP A 1 392 ? 50.709 35.995 77.057 1.00 14.43 698 ASP A CA 1
ATOM 2922 C C . ASP A 1 392 ? 51.740 36.074 78.184 1.00 14.82 698 ASP A C 1
ATOM 2923 O O . ASP A 1 392 ? 51.477 36.701 79.212 1.00 15.50 698 ASP A O 1
ATOM 2928 N N . LYS A 1 393 ? 52.893 35.432 78.016 1.00 15.51 699 LYS A N 1
ATOM 2929 C CA . LYS A 1 393 ? 53.901 35.460 79.073 1.00 12.52 699 LYS A CA 1
ATOM 2930 C C . LYS A 1 393 ? 55.286 35.441 78.456 1.00 12.38 699 LYS A C 1
ATOM 2931 O O . LYS A 1 393 ? 55.489 34.916 77.359 1.00 13.06 699 LYS A O 1
ATOM 2937 N N . VAL A 1 394 ? 56.242 36.005 79.191 1.00 12.44 700 VAL A N 1
ATOM 2938 C CA . VAL A 1 394 ? 57.663 35.816 78.931 1.00 12.54 700 VAL A CA 1
ATOM 2939 C C . VAL A 1 394 ? 58.297 35.361 80.236 1.00 13.69 700 VAL A C 1
ATOM 2940 O O . VAL A 1 394 ? 58.110 36.006 81.275 1.00 13.76 700 VAL A O 1
ATOM 2944 N N . LEU A 1 395 ? 59.052 34.269 80.180 1.00 12.99 701 LEU A N 1
ATOM 2945 C CA . LEU A 1 395 ? 59.790 33.763 81.326 1.00 11.54 701 LEU A CA 1
ATOM 2946 C C . LEU A 1 395 ? 61.267 34.082 81.142 1.00 11.74 701 LEU A C 1
ATOM 2947 O O . LEU A 1 395 ? 61.828 33.813 80.075 1.00 15.82 701 LEU A O 1
ATOM 2952 N N . PHE A 1 396 ? 61.874 34.686 82.162 1.00 12.41 702 PHE A N 1
ATOM 2953 C CA . PHE A 1 396 ? 63.263 35.125 82.116 1.00 12.67 702 PHE A CA 1
ATOM 2954 C C . PHE A 1 396 ? 64.084 34.303 83.099 1.00 12.24 702 PHE A C 1
ATOM 2955 O O . PHE A 1 396 ? 63.733 34.225 84.280 1.00 14.92 702 PHE A O 1
ATOM 2963 N N . LEU A 1 397 ? 65.199 33.741 82.622 1.00 13.04 703 LEU A N 1
ATOM 2964 C CA . LEU A 1 397 ? 66.033 32.869 83.437 1.00 13.04 703 LEU A CA 1
ATOM 2965 C C . LEU A 1 397 ? 67.489 33.092 83.056 1.00 14.09 703 LEU A C 1
ATOM 2966 O O . LEU A 1 397 ? 67.796 33.606 81.984 1.00 12.94 703 LEU A O 1
ATOM 2971 N N . ARG A 1 398 ? 68.388 32.709 83.956 1.00 19.43 704 ARG A N 1
ATOM 2972 C CA . ARG A 1 398 ? 69.778 32.629 83.560 1.00 17.88 704 ARG A CA 1
ATOM 2973 C C . ARG A 1 398 ? 69.934 31.558 82.490 1.00 15.63 704 ARG A C 1
ATOM 2974 O O . ARG A 1 398 ? 69.135 30.624 82.398 1.00 15.78 704 ARG A O 1
ATOM 2982 N N . GLY A 1 399 ? 71.001 31.678 81.692 1.00 16.93 705 GLY A N 1
ATOM 2983 C CA . GLY A 1 399 ? 71.190 30.751 80.588 1.00 17.62 705 GLY A CA 1
ATOM 2984 C C . GLY A 1 399 ? 71.176 29.294 81.020 1.00 16.43 705 GLY A C 1
ATOM 2985 O O . GLY A 1 399 ? 70.631 28.438 80.321 1.00 16.41 705 GLY A O 1
ATOM 2986 N N . ASP A 1 400 ? 71.766 28.990 82.180 1.00 15.57 706 ASP A N 1
ATOM 2987 C CA . ASP A 1 400 ? 71.842 27.588 82.591 1.00 20.68 706 ASP A CA 1
ATOM 2988 C C . ASP A 1 400 ? 70.459 27.034 82.922 1.00 20.34 706 ASP A C 1
ATOM 2989 O O . ASP A 1 400 ? 70.091 25.942 82.466 1.00 18.55 706 ASP A O 1
ATOM 2994 N N . GLU A 1 401 ? 69.676 27.778 83.703 1.00 16.78 707 GLU A N 1
ATOM 2995 C CA . GLU A 1 401 ? 68.316 27.344 83.999 1.00 17.59 707 GLU A CA 1
ATOM 2996 C C . GLU A 1 401 ? 67.431 27.372 82.758 1.00 15.05 707 GLU A C 1
ATOM 2997 O O . GLU A 1 401 ? 66.544 26.524 82.618 1.00 14.55 707 GLU A O 1
ATOM 3003 N N . ALA A 1 402 ? 67.650 28.325 81.849 1.00 13.91 708 ALA A N 1
ATOM 3004 C CA . ALA A 1 402 ? 66.850 28.356 80.627 1.00 17.24 708 ALA A CA 1
ATOM 3005 C C . ALA A 1 402 ? 67.025 27.075 79.827 1.00 14.45 708 ALA A C 1
ATOM 3006 O O . ALA A 1 402 ? 66.070 26.565 79.231 1.00 15.24 708 ALA A O 1
ATOM 3008 N N A ARG A 1 403 ? 68.247 26.544 79.786 0.45 17.71 709 ARG A N 1
ATOM 3009 N N B ARG A 1 403 ? 68.245 26.533 79.804 0.55 17.73 709 ARG A N 1
ATOM 3010 C CA A ARG A 1 403 ? 68.491 25.306 79.053 0.45 19.09 709 ARG A CA 1
ATOM 3011 C CA B ARG A 1 403 ? 68.487 25.313 79.041 0.55 19.04 709 ARG A CA 1
ATOM 3012 C C A ARG A 1 403 ? 67.748 24.138 79.681 0.45 16.64 709 ARG A C 1
ATOM 3013 C C B ARG A 1 403 ? 67.782 24.123 79.676 0.55 16.58 709 ARG A C 1
ATOM 3014 O O A ARG A 1 403 ? 67.176 23.296 78.977 0.45 18.41 709 ARG A O 1
ATOM 3015 O O B ARG A 1 403 ? 67.245 23.264 78.966 0.55 18.45 709 ARG A O 1
ATOM 3030 N N . VAL A 1 404 ? 67.778 24.051 81.010 1.00 15.97 710 VAL A N 1
ATOM 3031 C CA . VAL A 1 404 ? 67.047 22.992 81.700 1.00 18.25 710 VAL A CA 1
ATOM 3032 C C . VAL A 1 404 ? 65.550 23.140 81.434 1.00 17.73 710 VAL A C 1
ATOM 3033 O O . VAL A 1 404 ? 64.849 22.169 81.117 1.00 17.06 710 VAL A O 1
ATOM 3037 N N . TYR A 1 405 ? 65.046 24.366 81.554 1.00 16.62 711 TYR A N 1
ATOM 3038 C CA . TYR A 1 405 ? 63.623 24.612 81.311 1.00 14.13 711 TYR A CA 1
ATOM 3039 C C . TYR A 1 405 ? 63.240 24.228 79.890 1.00 16.60 711 TYR A C 1
ATOM 3040 O O . TYR A 1 405 ? 62.243 23.520 79.664 1.00 18.18 711 TYR A O 1
ATOM 3049 N N . ALA A 1 406 ? 64.007 24.714 78.916 1.00 15.23 712 ALA A N 1
ATOM 3050 C CA . ALA A 1 406 ? 63.684 24.497 77.508 1.00 14.81 712 ALA A CA 1
ATOM 3051 C C . ALA A 1 406 ? 63.661 23.021 77.147 1.00 20.50 712 ALA A C 1
ATOM 3052 O O . ALA A 1 406 ? 63.004 22.627 76.174 1.00 17.59 712 ALA A O 1
ATOM 3054 N N . SER A 1 407 ? 64.411 22.200 77.880 1.00 21.33 713 SER A N 1
ATOM 3055 C CA . SER A 1 407 ? 64.529 20.795 77.524 1.00 20.14 713 SER A CA 1
ATOM 3056 C C . SER A 1 407 ? 63.355 19.960 77.992 1.00 18.57 713 SER A C 1
ATOM 3057 O O . SER A 1 407 ? 63.189 18.845 77.486 1.00 21.89 713 SER A O 1
ATOM 3060 N N . SER A 1 408 ? 62.533 20.445 78.942 1.00 16.43 714 SER A N 1
ATOM 3061 C CA . SER A 1 408 ? 61.491 19.533 79.409 1.00 17.81 714 SER A CA 1
ATOM 3062 C C . SER A 1 408 ? 60.251 20.176 80.034 1.00 18.64 714 SER A C 1
ATOM 3063 O O . SER A 1 408 ? 59.291 19.466 80.339 1.00 18.74 714 SER A O 1
ATOM 3066 N N . ALA A 1 409 ? 60.238 21.496 80.232 1.00 16.56 715 ALA A N 1
ATOM 3067 C CA . ALA A 1 409 ? 59.100 22.104 80.921 1.00 14.95 715 ALA A CA 1
ATOM 3068 C C . ALA A 1 409 ? 57.800 21.931 80.136 1.00 13.91 715 ALA A C 1
ATOM 3069 O O . ALA A 1 409 ? 56.718 21.837 80.733 1.00 15.22 715 ALA A O 1
ATOM 3071 N N . TYR A 1 410 ? 57.885 21.872 78.808 1.00 16.56 716 TYR A N 1
ATOM 3072 C CA . TYR A 1 410 ? 56.698 21.645 77.979 1.00 17.35 716 TYR A CA 1
ATOM 3073 C C . TYR A 1 410 ? 55.965 20.354 78.324 1.00 18.21 716 TYR A C 1
ATOM 3074 O O . TYR A 1 410 ? 54.783 20.220 77.990 1.00 17.02 716 TYR A O 1
ATOM 3083 N N . ARG A 1 411 ? 56.622 19.398 78.989 1.00 20.08 717 ARG A N 1
ATOM 3084 C CA . ARG A 1 411 ? 55.917 18.162 79.322 1.00 20.04 717 ARG A CA 1
ATOM 3085 C C . ARG A 1 411 ? 54.811 18.419 80.336 1.00 15.35 717 ARG A C 1
ATOM 3086 O O . ARG A 1 411 ? 53.751 17.779 80.288 1.00 17.09 717 ARG A O 1
ATOM 3094 N N . ILE A 1 412 ? 55.029 19.365 81.242 1.00 16.64 718 ILE A N 1
ATOM 3095 C CA . ILE A 1 412 ? 54.028 19.639 82.269 1.00 16.52 718 ILE A CA 1
ATOM 3096 C C . ILE A 1 412 ? 52.842 20.391 81.678 1.00 16.15 718 ILE A C 1
ATOM 3097 O O . ILE A 1 412 ? 51.685 20.079 81.977 1.00 16.24 718 ILE A O 1
ATOM 3102 N N . SER A 1 413 ? 53.109 21.412 80.858 1.00 14.52 719 SER A N 1
ATOM 3103 C CA . SER A 1 413 ? 52.007 22.129 80.221 1.00 17.29 719 SER A CA 1
ATOM 3104 C C . SER A 1 413 ? 51.294 21.242 79.207 1.00 16.73 719 SER A C 1
ATOM 3105 O O . SER A 1 413 ? 50.071 21.346 79.044 1.00 17.23 719 SER A O 1
ATOM 3108 N N . ASN A 1 414 ? 52.024 20.354 78.525 1.00 15.44 720 ASN A N 1
ATOM 3109 C CA . ASN A 1 414 ? 51.348 19.378 77.668 1.00 17.17 720 ASN A CA 1
ATOM 3110 C C . ASN A 1 414 ? 50.402 18.495 78.486 1.00 17.25 720 ASN A C 1
ATOM 3111 O O . ASN A 1 414 ? 49.269 18.226 78.059 1.00 19.66 720 ASN A O 1
ATOM 3116 N N . ASP A 1 415 ? 50.849 18.043 79.667 1.00 14.72 721 ASP A N 1
ATOM 3117 C CA . ASP A 1 415 ? 50.011 17.224 80.548 1.00 17.81 721 ASP A CA 1
ATOM 3118 C C . ASP A 1 415 ? 48.688 17.907 80.851 1.00 19.88 721 ASP A C 1
ATOM 3119 O O . ASP A 1 415 ? 47.662 17.240 81.069 1.00 17.78 721 ASP A O 1
ATOM 3124 N N . MET A 1 416 ? 48.700 19.233 80.932 1.00 15.59 722 MET A N 1
ATOM 3125 C CA . MET A 1 416 ? 47.495 19.980 81.266 1.00 15.88 722 MET A CA 1
ATOM 3126 C C . MET A 1 416 ? 46.718 20.412 80.028 1.00 18.59 722 MET A C 1
ATOM 3127 O O . MET A 1 416 ? 45.717 21.121 80.155 1.00 19.61 722 MET A O 1
ATOM 3132 N N . GLY A 1 417 ? 47.156 20.004 78.841 1.00 17.91 723 GLY A N 1
ATOM 3133 C CA . GLY A 1 417 ? 46.507 20.395 77.604 1.00 19.90 723 GLY A CA 1
ATOM 3134 C C . GLY A 1 417 ? 46.845 21.786 77.113 1.00 19.29 723 GLY A C 1
ATOM 3135 O O . GLY A 1 417 ? 46.287 22.222 76.096 1.00 16.98 723 GLY A O 1
ATOM 3136 N N . LEU A 1 418 ? 47.759 22.486 77.785 1.00 14.91 724 LEU A N 1
ATOM 3137 C CA . LEU A 1 418 ? 48.173 23.839 77.399 1.00 19.04 724 LEU A CA 1
ATOM 3138 C C . LEU A 1 418 ? 49.262 23.744 76.323 1.00 16.12 724 LEU A C 1
ATOM 3139 O O . LEU A 1 418 ? 50.428 24.106 76.514 1.00 16.69 724 LEU A O 1
ATOM 3144 N N . VAL A 1 419 ? 48.840 23.228 75.175 1.00 16.42 725 VAL A N 1
ATOM 3145 C CA . VAL A 1 419 ? 49.730 22.937 74.063 1.00 19.43 725 VAL A CA 1
ATOM 3146 C C . VAL A 1 419 ? 50.193 24.235 73.415 1.00 14.07 725 VAL A C 1
ATOM 3147 O O . VAL A 1 419 ? 49.402 25.162 73.200 1.00 17.15 725 VAL A O 1
ATOM 3151 N N . ARG A 1 420 ? 51.494 24.317 73.124 1.00 15.12 726 ARG A N 1
ATOM 3152 C CA . ARG A 1 420 ? 52.099 25.532 72.596 1.00 17.04 726 ARG A CA 1
ATOM 3153 C C . ARG A 1 420 ? 51.789 25.722 71.120 1.00 18.60 726 ARG A C 1
ATOM 3154 O O . ARG A 1 420 ? 51.841 24.771 70.330 1.00 19.86 726 ARG A O 1
ATOM 3162 N N . LYS A 1 421 ? 51.527 26.975 70.743 1.00 15.40 727 LYS A N 1
ATOM 3163 C CA . LYS A 1 421 ? 51.094 27.281 69.382 1.00 19.04 727 LYS A CA 1
ATOM 3164 C C . LYS A 1 421 ? 52.246 27.144 68.387 1.00 19.90 727 LYS A C 1
ATOM 3165 O O . LYS A 1 421 ? 53.377 27.572 68.654 1.00 23.23 727 LYS A O 1
ATOM 3167 N N . ASP A 1 422 ? 51.942 26.565 67.222 1.00 21.54 728 ASP A N 1
ATOM 3168 C CA . ASP A 1 422 ? 52.849 26.522 66.072 1.00 24.28 728 ASP A CA 1
ATOM 3169 C C . ASP A 1 422 ? 54.161 25.782 66.334 1.00 27.49 728 ASP A C 1
ATOM 3170 O O . ASP A 1 422 ? 55.142 26.007 65.621 1.00 28.33 728 ASP A O 1
ATOM 3175 N N . MET A 1 423 ? 54.249 24.903 67.323 1.00 27.21 729 MET A N 1
ATOM 3176 C CA . MET A 1 423 ? 55.426 24.054 67.403 1.00 28.88 729 MET A CA 1
ATOM 3177 C C . MET A 1 423 ? 54.990 22.613 67.633 1.00 27.58 729 MET A C 1
ATOM 3178 O O . MET A 1 423 ? 53.859 22.329 68.029 1.00 17.54 729 MET A O 1
ATOM 3183 N N . ALA A 1 424 ? 55.894 21.696 67.321 1.00 18.64 730 ALA A N 1
ATOM 3184 C CA . ALA A 1 424 ? 55.649 20.298 67.620 1.00 20.49 730 ALA A CA 1
ATOM 3185 C C . ALA A 1 424 ? 55.466 20.116 69.120 1.00 18.99 730 ALA A C 1
ATOM 3186 O O . ALA A 1 424 ? 55.976 20.897 69.928 1.00 17.81 730 ALA A O 1
ATOM 3188 N N . LEU A 1 425 ? 54.722 19.068 69.487 1.00 19.67 731 LEU A N 1
ATOM 3189 C CA . LEU A 1 425 ? 54.366 18.849 70.888 1.00 21.35 731 LEU A CA 1
ATOM 3190 C C . LEU A 1 425 ? 55.592 18.824 71.798 1.00 26.08 731 LEU A C 1
ATOM 3191 O O . LEU A 1 425 ? 55.586 19.415 72.883 1.00 22.84 731 LEU A O 1
ATOM 3196 N N . GLU A 1 426 ? 56.653 18.140 71.380 1.00 18.12 732 GLU A N 1
ATOM 3197 C CA . GLU A 1 426 ? 57.812 17.958 72.240 1.00 22.37 732 GLU A CA 1
ATOM 3198 C C . GLU A 1 426 ? 59.029 18.705 71.705 1.00 22.97 732 GLU A C 1
ATOM 3199 O O . GLU A 1 426 ? 60.176 18.322 71.963 1.00 21.30 732 GLU A O 1
ATOM 3205 N N . GLN A 1 427 ? 58.781 19.789 70.978 1.00 20.22 733 GLN A N 1
ATOM 3206 C CA . GLN A 1 427 ? 59.857 20.658 70.523 1.00 21.75 733 GLN A CA 1
ATOM 3207 C C . GLN A 1 427 ? 60.444 21.381 71.725 1.00 23.25 733 GLN A C 1
ATOM 3208 O O . GLN A 1 427 ? 59.703 21.903 72.562 1.00 17.89 733 GLN A O 1
ATOM 3214 N N . GLU A 1 428 ? 61.773 21.389 71.830 1.00 19.53 734 GLU A N 1
ATOM 3215 C CA . GLU A 1 428 ? 62.419 22.128 72.907 1.00 17.01 734 GLU A CA 1
ATOM 3216 C C . GLU A 1 428 ? 62.196 23.621 72.712 1.00 17.65 734 GLU A C 1
ATOM 3217 O O . GLU A 1 428 ? 62.080 24.107 71.582 1.00 17.06 734 GLU A O 1
ATOM 3223 N N . SER A 1 429 ? 62.112 24.348 73.826 1.00 17.53 735 SER A N 1
ATOM 3224 C CA . SER A 1 429 ? 61.819 25.770 73.749 1.00 18.64 735 SER A CA 1
ATOM 3225 C C . SER A 1 429 ? 62.966 26.502 73.074 1.00 19.99 735 SER A C 1
ATOM 3226 O O . SER A 1 429 ? 64.139 26.152 73.259 1.00 18.92 735 SER A O 1
ATOM 3229 N N . GLU A 1 430 ? 62.620 27.516 72.282 1.00 18.26 736 GLU A N 1
ATOM 3230 C CA . GLU A 1 430 ? 63.620 28.448 71.772 1.00 21.26 736 GLU A CA 1
ATOM 3231 C C . GLU A 1 430 ? 64.072 29.389 72.878 1.00 19.83 736 GLU A C 1
ATOM 3232 O O . GLU A 1 430 ? 63.244 30.003 73.558 1.00 21.49 736 GLU A O 1
ATOM 3238 N N . ILE A 1 431 ? 65.381 29.519 73.052 1.00 15.24 737 ILE A N 1
ATOM 3239 C CA . ILE A 1 431 ? 65.941 30.383 74.084 1.00 15.35 737 ILE A CA 1
ATOM 3240 C C . ILE A 1 431 ? 66.339 31.708 73.434 1.00 19.41 737 ILE A C 1
ATOM 3241 O O . ILE A 1 431 ? 67.244 31.753 72.593 1.00 20.69 737 ILE A O 1
ATOM 3246 N N . ILE A 1 432 ? 65.671 32.798 73.827 1.00 12.87 738 ILE A N 1
ATOM 3247 C CA . ILE A 1 432 ? 65.906 34.123 73.254 1.00 13.81 738 ILE A CA 1
ATOM 3248 C C . ILE A 1 432 ? 66.957 34.827 74.100 1.00 16.52 738 ILE A C 1
ATOM 3249 O O . ILE A 1 432 ? 66.861 34.830 75.330 1.00 17.47 738 ILE A O 1
ATOM 3254 N N . VAL A 1 433 ? 67.954 35.433 73.456 1.00 13.02 739 VAL A N 1
ATOM 3255 C CA . VAL A 1 433 ? 69.022 36.111 74.184 1.00 15.87 739 VAL A CA 1
ATOM 3256 C C . VAL A 1 433 ? 69.162 37.580 73.808 1.00 23.89 739 VAL A C 1
ATOM 3257 O O . VAL A 1 433 ? 69.989 38.282 74.403 1.00 19.62 739 VAL A O 1
ATOM 3261 N N . ASP A 1 434 ? 68.359 38.071 72.868 1.00 16.91 740 ASP A N 1
ATOM 3262 C CA . ASP A 1 434 ? 68.344 39.468 72.433 1.00 21.37 740 ASP A CA 1
ATOM 3263 C C . ASP A 1 434 ? 67.001 40.074 72.841 1.00 19.18 740 ASP A C 1
ATOM 3264 O O . ASP A 1 434 ? 65.945 39.592 72.416 1.00 17.85 740 ASP A O 1
ATOM 3269 N N . VAL A 1 435 ? 67.040 41.113 73.680 1.00 19.07 741 VAL A N 1
ATOM 3270 C CA . VAL A 1 435 ? 65.803 41.722 74.191 1.00 16.40 741 VAL A CA 1
ATOM 3271 C C . VAL A 1 435 ? 64.872 42.148 73.054 1.00 19.32 741 VAL A C 1
ATOM 3272 O O . VAL A 1 435 ? 63.639 42.076 73.179 1.00 19.66 741 VAL A O 1
ATOM 3276 N N . LYS A 1 436 ? 65.432 42.564 71.919 1.00 19.10 742 LYS A N 1
ATOM 3277 C CA . LYS A 1 436 ? 64.616 43.053 70.813 1.00 16.98 742 LYS A CA 1
ATOM 3278 C C . LYS A 1 436 ? 63.892 41.934 70.080 1.00 17.84 742 LYS A C 1
ATOM 3279 O O . LYS A 1 436 ? 63.083 42.214 69.190 1.00 24.13 742 LYS A O 1
ATOM 3285 N N . GLU A 1 437 ? 64.167 40.675 70.412 1.00 18.53 743 GLU A N 1
ATOM 3286 C CA . GLU A 1 437 ? 63.512 39.553 69.755 1.00 20.56 743 GLU A CA 1
ATOM 3287 C C . GLU A 1 437 ? 62.376 38.982 70.591 1.00 21.58 743 GLU A C 1
ATOM 3288 O O . GLU A 1 437 ? 61.748 38.011 70.178 1.00 18.85 743 GLU A O 1
ATOM 3294 N N . ILE A 1 438 ? 62.119 39.541 71.767 1.00 19.18 744 ILE A N 1
ATOM 3295 C CA . ILE A 1 438 ? 61.102 39.005 72.663 1.00 19.54 744 ILE A CA 1
ATOM 3296 C C . ILE A 1 438 ? 59.761 39.613 72.302 1.00 17.43 744 ILE A C 1
ATOM 3297 O O . ILE A 1 438 ? 59.608 40.837 72.297 1.00 18.79 744 ILE A O 1
ATOM 3302 N N A SER A 1 439 ? 58.778 38.770 71.993 0.53 17.85 745 SER A N 1
ATOM 3303 N N B SER A 1 439 ? 58.778 38.763 72.038 0.47 17.85 745 SER A N 1
ATOM 3304 C CA A SER A 1 439 ? 57.421 39.239 71.738 0.53 19.22 745 SER A CA 1
ATOM 3305 C CA B SER A 1 439 ? 57.432 39.224 71.751 0.47 19.19 745 SER A CA 1
ATOM 3306 C C A SER A 1 439 ? 56.648 39.190 73.051 0.53 17.29 745 SER A C 1
ATOM 3307 C C B SER A 1 439 ? 56.607 39.170 73.036 0.47 17.40 745 SER A C 1
ATOM 3308 O O A SER A 1 439 ? 56.640 38.161 73.738 0.53 17.66 745 SER A O 1
ATOM 3309 O O B SER A 1 439 ? 56.530 38.125 73.693 0.47 17.69 745 SER A O 1
ATOM 3314 N N . PHE A 1 440 ? 55.986 40.292 73.386 1.00 17.08 746 PHE A N 1
ATOM 3315 C CA . PHE A 1 440 ? 55.115 40.379 74.557 1.00 13.72 746 PHE A CA 1
ATOM 3316 C C . PHE A 1 440 ? 53.978 41.327 74.251 1.00 16.53 746 PHE A C 1
ATOM 3317 O O . PHE A 1 440 ? 54.212 42.453 73.804 1.00 17.18 746 PHE A O 1
ATOM 3325 N N . CYS A 1 441 ? 52.752 40.851 74.469 1.00 18.64 747 CYS A N 1
ATOM 3326 C CA . CYS A 1 441 ? 51.556 41.639 74.187 1.00 15.86 747 CYS A CA 1
ATOM 3327 C C . CYS A 1 441 ? 51.516 42.077 72.721 1.00 17.84 747 CYS A C 1
ATOM 3328 O O . CYS A 1 441 ? 51.145 43.208 72.404 1.00 18.00 747 CYS A O 1
ATOM 3331 N N . SER A 1 442 ? 51.941 41.178 71.828 1.00 19.78 748 SER A N 1
ATOM 3332 C CA . SER A 1 442 ? 51.911 41.356 70.375 1.00 20.15 748 SER A CA 1
ATOM 3333 C C . SER A 1 442 ? 52.861 42.434 69.873 1.00 21.70 748 SER A C 1
ATOM 3334 O O . SER A 1 442 ? 52.721 42.896 68.733 1.00 21.02 748 SER A O 1
ATOM 3337 N N . HIS A 1 443 ? 53.837 42.842 70.683 1.00 19.49 749 HIS A N 1
ATOM 3338 C CA . HIS A 1 443 ? 54.865 43.770 70.224 1.00 18.33 749 HIS A CA 1
ATOM 3339 C C . HIS A 1 443 ? 56.242 43.207 70.532 1.00 17.32 749 HIS A C 1
ATOM 3340 O O . HIS A 1 443 ? 56.408 42.328 71.381 1.00 16.83 749 HIS A O 1
ATOM 3347 N N . ARG A 1 444 ? 57.223 43.719 69.800 1.00 16.12 750 ARG A N 1
ATOM 3348 C CA . ARG A 1 444 ? 58.612 43.699 70.208 1.00 18.87 750 ARG A CA 1
ATOM 3349 C C . ARG A 1 444 ? 58.980 45.122 70.612 1.00 13.30 750 ARG A C 1
ATOM 3350 O O . ARG A 1 444 ? 58.194 46.057 70.460 1.00 13.33 750 ARG A O 1
ATOM 3358 N N . TYR A 1 445 ? 60.162 45.273 71.187 1.00 15.09 751 TYR A N 1
ATOM 3359 C CA . TYR A 1 445 ? 60.551 46.522 71.829 1.00 15.53 751 TYR A CA 1
ATOM 3360 C C . TYR A 1 445 ? 61.948 46.900 71.382 1.00 16.25 751 TYR A C 1
ATOM 3361 O O . TYR A 1 445 ? 62.867 46.084 71.458 1.00 16.42 751 TYR A O 1
ATOM 3370 N N . TRP A 1 446 ? 62.086 48.119 70.862 1.00 15.18 752 TRP A N 1
ATOM 3371 C CA . TRP A 1 446 ? 63.353 48.576 70.332 1.00 17.50 752 TRP A CA 1
ATOM 3372 C C . TRP A 1 446 ? 63.837 49.780 71.118 1.00 13.95 752 TRP A C 1
ATOM 3373 O O . TRP A 1 446 ? 63.031 50.589 71.583 1.00 14.51 752 TRP A O 1
ATOM 3384 N N . PRO A 1 447 ? 65.152 49.949 71.231 1.00 18.53 753 PRO A N 1
ATOM 3385 C CA . PRO A 1 447 ? 65.700 51.092 71.974 1.00 20.35 753 PRO A CA 1
ATOM 3386 C C . PRO A 1 447 ? 65.523 52.378 71.174 1.00 19.14 753 PRO A C 1
ATOM 3387 O O . PRO A 1 447 ? 65.828 52.430 69.978 1.00 16.90 753 PRO A O 1
ATOM 3391 N N . VAL A 1 448 ? 64.987 53.405 71.832 1.00 14.56 754 VAL A N 1
ATOM 3392 C CA . VAL A 1 448 ? 64.740 54.712 71.228 1.00 16.66 754 VAL A CA 1
ATOM 3393 C C . VAL A 1 448 ? 65.354 55.764 72.143 1.00 17.04 754 VAL A C 1
ATOM 3394 O O . VAL A 1 448 ? 65.196 55.687 73.363 1.00 17.15 754 VAL A O 1
ATOM 3398 N N . LYS A 1 449 ? 66.053 56.744 71.565 1.00 19.19 755 LYS A N 1
ATOM 3399 C CA . LYS A 1 449 ? 66.709 57.768 72.377 1.00 18.62 755 LYS A CA 1
ATOM 3400 C C . LYS A 1 449 ? 65.754 58.919 72.679 1.00 20.36 755 LYS A C 1
ATOM 3401 O O . LYS A 1 449 ? 65.095 59.445 71.780 1.00 18.66 755 LYS A O 1
ATOM 3407 N N . TYR A 1 450 ? 65.687 59.300 73.953 1.00 16.62 756 TYR A N 1
ATOM 3408 C CA . TYR A 1 450 ? 64.983 60.482 74.438 1.00 14.99 756 TYR A CA 1
ATOM 3409 C C . TYR A 1 450 ? 66.054 61.363 75.065 1.00 17.94 756 TYR A C 1
ATOM 3410 O O . TYR A 1 450 ? 66.552 61.044 76.145 1.00 21.05 756 TYR A O 1
ATOM 3419 N N . GLY A 1 451 ? 66.429 62.435 74.382 1.00 21.82 757 GLY A N 1
ATOM 3420 C CA . GLY A 1 451 ? 67.590 63.191 74.839 1.00 26.70 757 GLY A CA 1
ATOM 3421 C C . GLY A 1 451 ? 68.792 62.261 74.907 1.00 24.80 757 GLY A C 1
ATOM 3422 O O . GLY A 1 451 ? 69.137 61.590 73.929 1.00 29.75 757 GLY A O 1
ATOM 3423 N N . ASN A 1 452 ? 69.410 62.161 76.080 1.00 25.09 758 ASN A N 1
ATOM 3424 C CA . ASN A 1 452 ? 70.554 61.280 76.274 1.00 32.18 758 ASN A CA 1
ATOM 3425 C C . ASN A 1 452 ? 70.207 59.967 76.975 1.00 33.22 758 ASN A C 1
ATOM 3426 O O . ASN A 1 452 ? 71.120 59.285 77.453 1.00 37.28 758 ASN A O 1
ATOM 3431 N N . GLU A 1 453 ? 68.926 59.588 77.054 1.00 29.23 759 GLU A N 1
ATOM 3432 C CA . GLU A 1 453 ? 68.558 58.294 77.623 1.00 23.80 759 GLU A CA 1
ATOM 3433 C C . GLU A 1 453 ? 67.814 57.435 76.613 1.00 22.16 759 GLU A C 1
ATOM 3434 O O . GLU A 1 453 ? 67.278 57.918 75.616 1.00 27.48 759 GLU A O 1
ATOM 3440 N N . ILE A 1 454 ? 67.828 56.134 76.880 1.00 19.65 760 ILE A N 1
ATOM 3441 C CA . ILE A 1 454 ? 67.248 55.125 76.003 1.00 21.51 760 ILE A CA 1
ATOM 3442 C C . ILE A 1 454 ? 66.035 54.538 76.702 1.00 21.79 760 ILE A C 1
ATOM 3443 O O . ILE A 1 454 ? 66.106 54.197 77.887 1.00 18.00 760 ILE A O 1
ATOM 3448 N N . HIS A 1 455 ? 64.925 54.398 75.966 1.00 17.52 761 HIS A N 1
ATOM 3449 C CA . HIS A 1 455 ? 63.801 53.623 76.450 1.00 14.16 761 HIS A CA 1
ATOM 3450 C C . HIS A 1 455 ? 63.344 52.680 75.359 1.00 16.23 761 HIS A C 1
ATOM 3451 O O . HIS A 1 455 ? 63.414 53.017 74.171 1.00 16.57 761 HIS A O 1
ATOM 3458 N N . TYR A 1 456 ? 62.906 51.493 75.767 1.00 13.65 762 TYR A N 1
ATOM 3459 C CA . TYR A 1 456 ? 62.484 50.462 74.825 1.00 13.48 762 TYR A CA 1
ATOM 3460 C C . TYR A 1 456 ? 61.014 50.684 74.493 1.00 14.03 762 TYR A C 1
ATOM 3461 O O . TYR A 1 456 ? 60.168 50.724 75.394 1.00 17.02 762 TYR A O 1
ATOM 3470 N N . MET A 1 457 ? 60.722 50.828 73.200 1.00 14.65 763 MET A N 1
ATOM 3471 C CA . MET A 1 457 ? 59.398 51.251 72.794 1.00 16.15 763 MET A CA 1
ATOM 3472 C C . MET A 1 457 ? 58.771 50.239 71.836 1.00 12.41 763 MET A C 1
ATOM 3473 O O . MET A 1 457 ? 59.472 49.513 71.133 1.00 14.63 763 MET A O 1
ATOM 3478 N N . PRO A 1 458 ? 57.449 50.167 71.790 1.00 14.19 764 PRO A N 1
ATOM 3479 C CA . PRO A 1 458 ? 56.807 49.027 71.125 1.00 15.64 764 PRO A CA 1
ATOM 3480 C C . PRO A 1 458 ? 56.780 49.161 69.606 1.00 17.17 764 PRO A C 1
ATOM 3481 O O . PRO A 1 458 ? 56.534 50.236 69.053 1.00 16.36 764 PRO A O 1
ATOM 3485 N N . VAL A 1 459 ? 57.018 48.046 68.928 1.00 17.58 765 VAL A N 1
ATOM 3486 C CA . VAL A 1 459 ? 56.834 47.990 67.487 1.00 14.89 765 VAL A CA 1
ATOM 3487 C C . VAL A 1 459 ? 56.071 46.727 67.126 1.00 17.40 765 VAL A C 1
ATOM 3488 O O . VAL A 1 459 ? 56.173 45.684 67.783 1.00 17.34 765 VAL A O 1
ATOM 3492 N N . ARG A 1 460 ? 55.300 46.838 66.063 1.00 17.99 766 ARG A N 1
ATOM 3493 C CA . ARG A 1 460 ? 54.649 45.705 65.428 1.00 20.33 766 ARG A CA 1
ATOM 3494 C C . ARG A 1 460 ? 54.340 46.151 64.008 1.00 20.44 766 ARG A C 1
ATOM 3495 O O . ARG A 1 460 ? 54.542 47.317 63.653 1.00 18.91 766 ARG A O 1
ATOM 3503 N N . ASP A 1 461 ? 53.858 45.215 63.195 1.00 20.27 767 ASP A N 1
ATOM 3504 C CA . ASP A 1 461 ? 53.496 45.550 61.823 1.00 19.34 767 ASP A CA 1
ATOM 3505 C C . ASP A 1 461 ? 52.563 46.756 61.800 1.00 18.05 767 ASP A C 1
ATOM 3506 O O . ASP A 1 461 ? 51.558 46.796 62.518 1.00 21.48 767 ASP A O 1
ATOM 3511 N N . VAL A 1 462 ? 52.895 47.757 60.977 1.00 21.71 768 VAL A N 1
ATOM 3512 C CA . VAL A 1 462 ? 52.101 48.986 61.025 1.00 21.15 768 VAL A CA 1
ATOM 3513 C C . VAL A 1 462 ? 50.723 48.809 60.417 1.00 21.11 768 VAL A C 1
ATOM 3514 O O . VAL A 1 462 ? 49.840 49.633 60.671 1.00 19.13 768 VAL A O 1
ATOM 3518 N N . GLY A 1 463 ? 50.516 47.767 59.611 1.00 24.20 769 GLY A N 1
ATOM 3519 C CA . GLY A 1 463 ? 49.174 47.479 59.138 1.00 25.37 769 GLY A CA 1
ATOM 3520 C C . GLY A 1 463 ? 48.269 47.068 60.276 1.00 22.84 769 GLY A C 1
ATOM 3521 O O . GLY A 1 463 ? 47.098 47.443 60.315 1.00 25.51 769 GLY A O 1
ATOM 3522 N N . GLU A 1 464 ? 48.816 46.321 61.240 1.00 20.59 770 GLU A N 1
ATOM 3523 C CA . GLU A 1 464 ? 48.050 45.963 62.423 1.00 22.98 770 GLU A CA 1
ATOM 3524 C C . GLU A 1 464 ? 47.743 47.196 63.254 1.00 23.02 770 GLU A C 1
ATOM 3525 O O . GLU A 1 464 ? 46.602 47.377 63.706 1.00 25.83 770 GLU A O 1
ATOM 3531 N N . ILE A 1 465 ? 48.742 48.067 63.446 1.00 23.51 771 ILE A N 1
ATOM 3532 C CA . ILE A 1 465 ? 48.520 49.294 64.208 1.00 21.30 771 ILE A CA 1
ATOM 3533 C C . ILE A 1 465 ? 47.419 50.118 63.556 1.00 23.88 771 ILE A C 1
ATOM 3534 O O . ILE A 1 465 ? 46.446 50.522 64.209 1.00 23.98 771 ILE A O 1
ATOM 3539 N N . PHE A 1 466 ? 47.543 50.358 62.248 1.00 22.24 772 PHE A N 1
ATOM 3540 C CA . PHE A 1 466 ? 46.565 51.204 61.574 1.00 24.00 772 PHE A CA 1
ATOM 3541 C C . PHE A 1 466 ? 45.189 50.544 61.547 1.00 27.31 772 PHE A C 1
ATOM 3542 O O . PHE A 1 466 ? 44.169 51.215 61.755 1.00 26.93 772 PHE A O 1
ATOM 3550 N N . ALA A 1 467 ? 45.140 49.231 61.306 1.00 26.72 773 ALA A N 1
ATOM 3551 C CA . ALA A 1 467 ? 43.856 48.532 61.281 1.00 29.86 773 ALA A CA 1
ATOM 3552 C C . ALA A 1 467 ? 43.122 48.673 62.610 1.00 31.43 773 ALA A C 1
ATOM 3553 O O . ALA A 1 467 ? 41.920 48.954 62.634 1.00 31.59 773 ALA A O 1
ATOM 3555 N N . LYS A 1 468 ? 43.831 48.475 63.729 1.00 26.01 774 LYS A N 1
ATOM 3556 C CA . LYS A 1 468 ? 43.192 48.593 65.037 1.00 26.77 774 LYS A CA 1
ATOM 3557 C C . LYS A 1 468 ? 42.711 50.016 65.295 1.00 29.27 774 LYS A C 1
ATOM 3558 O O . LYS A 1 468 ? 41.697 50.217 65.975 1.00 32.19 774 LYS A O 1
ATOM 3560 N N . ALA A 1 469 ? 43.407 51.011 64.749 1.00 22.36 775 ALA A N 1
ATOM 3561 C CA . ALA A 1 469 ? 42.984 52.396 64.925 1.00 24.99 775 ALA A CA 1
ATOM 3562 C C . ALA A 1 469 ? 41.799 52.773 64.039 1.00 28.94 775 ALA A C 1
ATOM 3563 O O . ALA A 1 469 ? 41.220 53.843 64.236 1.00 24.87 775 ALA A O 1
ATOM 3565 N N . THR A 1 470 ? 41.439 51.930 63.071 1.00 27.65 776 THR A N 1
ATOM 3566 C CA . THR A 1 470 ? 40.362 52.214 62.127 1.00 32.51 776 THR A CA 1
ATOM 3567 C C . THR A 1 470 ? 39.088 51.423 62.379 1.00 35.10 776 THR A C 1
ATOM 3568 O O . THR A 1 470 ? 37.997 51.946 62.152 1.00 39.69 776 THR A O 1
ATOM 3572 N N . MET A 1 471 ? 39.199 50.184 62.841 1.00 35.11 777 MET A N 1
ATOM 3573 C CA . MET A 1 471 ? 38.053 49.288 62.982 1.00 37.89 777 MET A CA 1
ATOM 3574 C C . MET A 1 471 ? 37.445 49.476 64.362 1.00 43.25 777 MET A C 1
ATOM 3575 O O . MET A 1 471 ? 38.001 49.022 65.366 1.00 49.36 777 MET A O 1
ATOM 3580 N N . ALA A 1 472 ? 36.297 50.139 64.410 1.00 44.53 778 ALA A N 1
ATOM 3581 C CA . ALA A 1 472 ? 35.547 50.283 65.652 1.00 53.74 778 ALA A CA 1
ATOM 3582 C C . ALA A 1 472 ? 34.871 48.970 66.048 1.00 54.72 778 ALA A C 1
ATOM 3583 O O . ALA A 1 472 ? 34.226 48.318 65.226 1.00 54.77 778 ALA A O 1
ATOM 3585 N N . MET A 1 480 ? 28.688 61.595 66.991 1.00 52.73 786 MET A N 1
ATOM 3586 C CA . MET A 1 480 ? 29.909 62.233 67.466 1.00 48.77 786 MET A CA 1
ATOM 3587 C C . MET A 1 480 ? 30.779 61.241 68.234 1.00 45.63 786 MET A C 1
ATOM 3588 O O . MET A 1 480 ? 31.953 61.509 68.512 1.00 34.86 786 MET A O 1
ATOM 3590 N N . THR A 1 481 ? 30.185 60.097 68.585 1.00 41.17 787 THR A N 1
ATOM 3591 C CA . THR A 1 481 ? 30.958 59.012 69.179 1.00 39.19 787 THR A CA 1
ATOM 3592 C C . THR A 1 481 ? 32.081 58.570 68.252 1.00 36.35 787 THR A C 1
ATOM 3593 O O . THR A 1 481 ? 33.202 58.302 68.703 1.00 33.78 787 THR A O 1
ATOM 3597 N N . GLN A 1 482 ? 31.794 58.496 66.952 1.00 31.59 788 GLN A N 1
ATOM 3598 C CA . GLN A 1 482 ? 32.803 58.108 65.976 1.00 34.50 788 GLN A C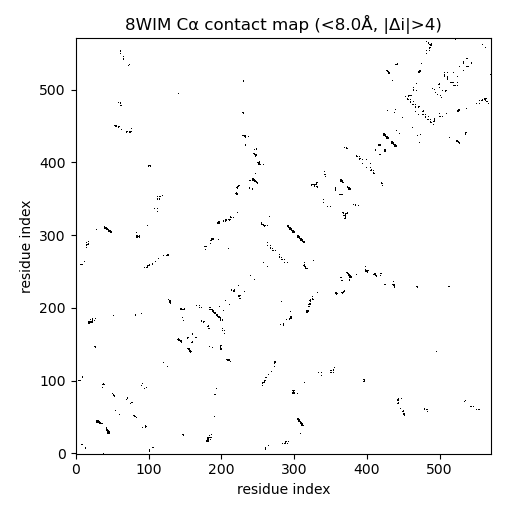A 1
ATOM 3599 C C . GLN A 1 482 ? 33.977 59.082 65.960 1.00 31.15 788 GLN A C 1
ATOM 3600 O O . GLN A 1 482 ? 35.133 58.657 65.855 1.00 31.22 788 GLN A O 1
ATOM 3606 N N . GLU A 1 483 ? 33.703 60.391 66.053 1.00 26.59 789 GLU A N 1
ATOM 3607 C CA . GLU A 1 483 ? 34.783 61.383 66.068 1.00 24.53 789 GLU A CA 1
ATOM 3608 C C . GLU A 1 483 ? 35.557 61.320 67.378 1.00 25.10 789 GLU A C 1
ATOM 3609 O O . GLU A 1 483 ? 36.788 61.436 67.385 1.00 24.41 789 GLU A O 1
ATOM 3615 N N . ALA A 1 484 ? 34.843 61.183 68.499 1.00 26.13 790 ALA A N 1
ATOM 3616 C CA . ALA A 1 484 ? 35.503 61.031 69.789 1.00 23.59 790 ALA A CA 1
ATOM 3617 C C . ALA A 1 484 ? 36.378 59.789 69.803 1.00 23.43 790 ALA A C 1
ATOM 3618 O O . ALA A 1 484 ? 37.511 59.825 70.310 1.00 24.58 790 ALA A O 1
ATOM 3620 N N . TRP A 1 485 ? 35.873 58.681 69.240 1.00 24.71 791 TRP A N 1
ATOM 3621 C CA . TRP A 1 485 ? 36.652 57.447 69.169 1.00 29.95 791 TRP A CA 1
ATOM 3622 C C . TRP A 1 485 ? 37.917 57.641 68.341 1.00 25.76 791 TRP A C 1
ATOM 3623 O O . TRP A 1 485 ? 39.007 57.195 68.726 1.00 19.88 791 TRP A O 1
ATOM 3634 N N . ALA A 1 486 ? 37.787 58.289 67.183 1.00 19.90 792 ALA A N 1
ATOM 3635 C CA . ALA A 1 486 ? 38.977 58.556 66.369 1.00 25.05 792 ALA A CA 1
ATOM 3636 C C . ALA A 1 486 ? 39.966 59.437 67.114 1.00 17.78 792 ALA A C 1
ATOM 3637 O O . ALA A 1 486 ? 41.179 59.194 67.076 1.00 19.44 792 ALA A O 1
ATOM 3639 N N . ARG A 1 487 ? 39.474 60.466 67.800 1.00 17.83 793 ARG A N 1
ATOM 3640 C CA . ARG A 1 487 ? 40.399 61.365 68.493 1.00 23.19 793 ARG A CA 1
ATOM 3641 C C . ARG A 1 487 ? 41.185 60.625 69.570 1.00 20.72 793 ARG A C 1
ATOM 3642 O O . ARG A 1 487 ? 42.386 60.869 69.754 1.00 17.44 793 ARG A O 1
ATOM 3650 N N . VAL A 1 488 ? 40.506 59.746 70.317 1.00 19.72 794 VAL A N 1
ATOM 3651 C CA . VAL A 1 488 ? 41.181 58.923 71.314 1.00 19.74 794 VAL A CA 1
ATOM 3652 C C . VAL A 1 488 ? 42.207 58.020 70.641 1.00 21.04 794 VAL A C 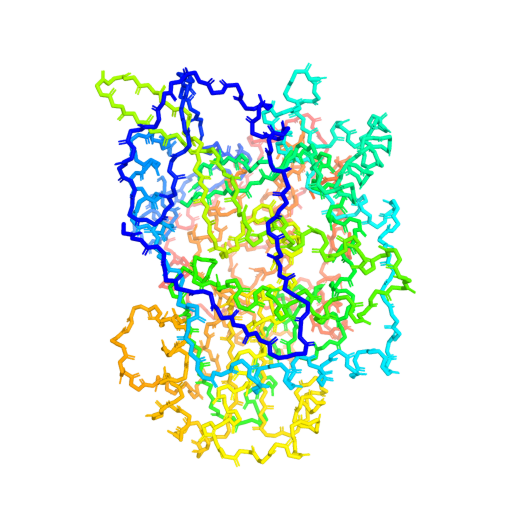1
ATOM 3653 O O . VAL A 1 488 ? 43.320 57.850 71.137 1.00 18.89 794 VAL A O 1
ATOM 3657 N N . GLN A 1 489 ? 41.858 57.435 69.492 1.00 18.05 795 GLN A N 1
ATOM 3658 C CA . GLN A 1 489 ? 42.852 56.640 68.782 1.00 18.20 795 GLN A CA 1
ATOM 3659 C C . GLN A 1 489 ? 44.077 57.478 68.421 1.00 19.69 795 GLN A C 1
ATOM 3660 O O . GLN A 1 489 ? 45.209 56.979 68.462 1.00 17.15 795 GLN A O 1
ATOM 3666 N N . GLY A 1 490 ? 43.877 58.750 68.070 1.00 17.19 796 GLY A N 1
ATOM 3667 C CA . GLY A 1 490 ? 45.024 59.597 67.757 1.00 14.71 796 GLY A CA 1
ATOM 3668 C C . GLY A 1 490 ? 45.852 59.924 68.986 1.00 17.04 796 GLY A C 1
ATOM 3669 O O . GLY A 1 490 ? 47.086 59.894 68.941 1.00 15.84 796 GLY A O 1
ATOM 3670 N N . LEU A 1 491 ? 45.192 60.244 70.105 1.00 16.36 797 LEU A N 1
ATOM 3671 C CA . LEU A 1 491 ? 45.938 60.490 71.339 1.00 17.08 797 LEU A CA 1
ATOM 3672 C C . LEU A 1 491 ? 46.728 59.253 71.754 1.00 18.30 797 LEU A C 1
ATOM 3673 O O . LEU A 1 491 ? 47.926 59.340 72.075 1.00 18.15 797 LEU A O 1
ATOM 3678 N N . ASN A 1 492 ? 46.078 58.085 71.726 1.00 17.02 798 ASN A N 1
ATOM 3679 C CA . ASN A 1 492 ? 46.761 56.839 72.071 1.00 15.90 798 ASN A CA 1
ATOM 3680 C C . ASN A 1 492 ? 47.921 56.552 71.134 1.00 17.72 798 ASN A C 1
ATOM 3681 O O . ASN A 1 492 ? 48.973 56.073 71.568 1.00 17.32 798 ASN A O 1
ATOM 3686 N N . MET A 1 493 ? 47.736 56.800 69.834 1.00 18.86 799 MET A N 1
ATOM 3687 C CA . MET A 1 493 ? 48.796 56.496 68.884 1.00 16.01 799 MET A CA 1
ATOM 3688 C C . MET A 1 493 ? 49.973 57.436 69.080 1.00 14.73 799 MET A C 1
ATOM 3689 O O . MET A 1 493 ? 51.132 57.041 68.895 1.00 16.21 799 MET A O 1
ATOM 3694 N N . LEU A 1 494 ? 49.692 58.698 69.415 1.00 14.73 800 LEU A N 1
ATOM 3695 C CA . LEU A 1 494 ? 50.787 59.643 69.638 1.00 15.79 800 LEU A CA 1
ATOM 3696 C C . LEU A 1 494 ? 51.599 59.242 70.863 1.00 15.32 800 LEU A C 1
ATOM 3697 O O . LEU A 1 494 ? 52.836 59.298 70.847 1.00 13.95 800 LEU A O 1
ATOM 3702 N N . VAL A 1 495 ? 50.923 58.849 71.939 1.00 13.70 801 VAL A N 1
ATOM 3703 C CA . VAL A 1 495 ? 51.642 58.517 73.166 1.00 16.87 801 VAL A CA 1
ATOM 3704 C C . VAL A 1 495 ? 52.478 57.260 72.964 1.00 13.83 801 VAL A C 1
ATOM 3705 O O . VAL A 1 495 ? 53.661 57.210 73.335 1.00 16.46 801 VAL A O 1
ATOM 3709 N N . ASN A 1 496 ? 51.896 56.233 72.335 1.00 13.60 802 ASN A N 1
ATOM 3710 C CA . ASN A 1 496 ? 52.533 54.919 72.307 1.00 15.04 802 ASN A CA 1
ATOM 3711 C C . ASN A 1 496 ? 53.437 54.686 71.108 1.00 15.26 802 ASN A C 1
ATOM 3712 O O . ASN A 1 496 ? 54.327 53.829 71.177 1.00 15.14 802 ASN A O 1
ATOM 3717 N N . TYR A 1 497 ? 53.215 55.380 69.988 1.00 15.57 803 TYR A N 1
ATOM 3718 C CA . TYR A 1 497 ? 53.926 55.031 68.759 1.00 15.83 803 TYR A CA 1
ATOM 3719 C C . TYR A 1 497 ? 54.591 56.234 68.097 1.00 12.54 803 TYR A C 1
ATOM 3720 O O . TYR A 1 497 ? 54.868 56.187 66.893 1.00 15.51 803 TYR A O 1
ATOM 3729 N N . HIS A 1 498 ? 54.835 57.315 68.847 1.00 16.74 804 HIS A N 1
ATOM 3730 C CA . HIS A 1 498 ? 55.456 58.500 68.252 1.00 15.75 804 HIS A CA 1
ATOM 3731 C C . HIS A 1 498 ? 56.828 58.216 67.666 1.00 16.77 804 HIS A C 1
ATOM 3732 O O . HIS A 1 498 ? 57.296 58.998 66.826 1.00 15.01 804 HIS A O 1
ATOM 3739 N N . HIS A 1 499 ? 57.489 57.138 68.102 1.00 13.86 805 HIS A N 1
ATOM 3740 C CA . HIS A 1 499 ? 58.814 56.801 67.585 1.00 12.40 805 HIS A CA 1
ATOM 3741 C C . HIS A 1 499 ? 58.746 56.195 66.187 1.00 16.74 805 HIS A C 1
ATOM 3742 O O . HIS A 1 499 ? 59.783 56.087 65.515 1.00 18.94 805 HIS A O 1
ATOM 3749 N N . ILE A 1 500 ? 57.562 55.783 65.743 1.00 13.92 806 ILE A N 1
ATOM 3750 C CA . ILE A 1 500 ? 57.364 55.263 64.391 1.00 17.37 806 ILE A CA 1
ATOM 3751 C C . ILE A 1 500 ? 56.867 56.427 63.536 1.00 14.81 806 ILE A C 1
ATOM 3752 O O . ILE A 1 500 ? 55.767 56.932 63.792 1.00 14.66 806 ILE A O 1
ATOM 3757 N N . PRO A 1 501 ? 57.647 56.909 62.558 1.00 19.01 807 PRO A N 1
ATOM 3758 C CA . PRO A 1 501 ? 57.291 58.197 61.928 1.00 17.98 807 PRO A CA 1
ATOM 3759 C C . PRO A 1 501 ? 55.906 58.212 61.317 1.00 17.85 807 PRO A C 1
ATOM 3760 O O . PRO A 1 501 ? 55.166 59.183 61.522 1.00 18.44 807 PRO A O 1
ATOM 3764 N N . GLU A 1 502 ? 55.518 57.162 60.583 1.00 18.02 808 GLU A N 1
ATOM 3765 C CA . GLU A 1 502 ? 54.193 57.178 59.967 1.00 18.61 808 GLU A CA 1
ATOM 3766 C C . GLU A 1 502 ? 53.086 57.206 61.015 1.00 20.03 808 GLU A C 1
ATOM 3767 O O . GLU A 1 502 ? 51.999 57.735 60.750 1.00 20.07 808 GLU A O 1
ATOM 3773 N N . CYS A 1 503 ? 53.355 56.671 62.214 1.00 19.78 809 CYS A N 1
ATOM 3774 C CA . CYS A 1 503 ? 52.351 56.664 63.277 1.00 16.62 809 CYS A CA 1
ATOM 3775 C C . CYS A 1 503 ? 52.237 58.042 63.910 1.00 14.20 809 CYS A C 1
ATOM 3776 O O . CYS A 1 503 ? 51.131 58.510 64.217 1.00 17.65 809 CYS A O 1
ATOM 3779 N N . ARG A 1 504 ? 53.382 58.694 64.152 1.00 18.03 810 ARG A N 1
ATOM 3780 C CA . ARG A 1 504 ? 53.336 60.064 64.635 1.00 16.44 810 ARG A CA 1
ATOM 3781 C C . ARG A 1 504 ? 52.595 60.958 63.645 1.00 18.85 810 ARG A C 1
ATOM 3782 O O . ARG A 1 504 ? 51.782 61.804 64.046 1.00 17.04 810 ARG A O 1
ATOM 3790 N N . MET A 1 505 ? 52.860 60.773 62.342 1.00 20.64 811 MET A N 1
ATOM 3791 C CA . MET A 1 505 ? 52.180 61.582 61.325 1.00 21.21 811 MET A CA 1
ATOM 3792 C C . MET A 1 505 ? 50.678 61.333 61.326 1.00 15.94 811 MET A C 1
ATOM 3793 O O . MET A 1 505 ? 49.879 62.282 61.345 1.00 18.87 811 MET A O 1
ATOM 3798 N N . LEU A 1 506 ? 50.270 60.059 61.299 1.00 16.24 812 LEU A N 1
ATOM 3799 C CA . LEU A 1 506 ? 48.842 59.751 61.316 1.00 18.29 812 LEU A CA 1
ATOM 3800 C C . LEU A 1 506 ? 48.173 60.292 62.576 1.00 17.58 812 LEU A C 1
ATOM 3801 O O . LEU A 1 506 ? 47.071 60.855 62.511 1.00 19.38 812 LEU A O 1
ATOM 3806 N N . ALA A 1 507 ? 48.838 60.157 63.728 1.00 17.63 813 ALA A N 1
ATOM 3807 C CA . ALA A 1 507 ? 48.263 60.654 64.973 1.00 17.10 813 ALA A CA 1
ATOM 3808 C C . ALA A 1 507 ? 48.042 62.160 64.909 1.00 16.81 813 ALA A C 1
ATOM 3809 O O . ALA A 1 507 ? 46.977 62.662 65.285 1.00 17.46 813 ALA A O 1
ATOM 3811 N N . LEU A 1 508 ? 49.066 62.900 64.467 1.00 15.46 814 LEU A N 1
ATOM 3812 C CA . LEU A 1 508 ? 48.933 64.348 64.369 1.00 17.54 814 LEU A CA 1
ATOM 3813 C C . LEU A 1 508 ? 47.848 64.730 63.375 1.00 15.92 814 LEU A C 1
ATOM 3814 O O . LEU A 1 508 ? 47.137 65.718 63.575 1.00 17.78 814 LEU A O 1
ATOM 3819 N N . ALA A 1 509 ? 47.710 63.956 62.298 1.00 19.22 815 ALA A N 1
ATOM 3820 C CA . ALA A 1 509 ? 46.639 64.209 61.343 1.00 20.67 815 ALA A CA 1
ATOM 3821 C C . ALA A 1 509 ? 45.265 63.942 61.965 1.00 17.63 815 ALA A C 1
ATOM 3822 O O . ALA A 1 509 ? 44.330 64.720 61.770 1.00 19.05 815 ALA A O 1
ATOM 3824 N N . ILE A 1 510 ? 45.134 62.856 62.728 1.00 22.96 816 ILE A N 1
ATOM 3825 C CA . ILE A 1 510 ? 43.885 62.567 63.431 1.00 18.16 816 ILE A CA 1
ATOM 3826 C C . ILE A 1 510 ? 43.519 63.710 64.378 1.00 20.86 816 ILE A C 1
ATOM 3827 O O . ILE A 1 510 ? 42.371 64.167 64.427 1.00 17.46 816 ILE A O 1
ATOM 3832 N N . LEU A 1 511 ? 44.489 64.178 65.162 1.00 17.44 817 LEU A N 1
ATOM 3833 C CA . LEU A 1 511 ? 44.217 65.251 66.107 1.00 15.41 817 LEU A CA 1
ATOM 3834 C C . LEU A 1 511 ? 43.913 66.572 65.408 1.00 19.18 817 LEU A C 1
ATOM 3835 O O . LEU A 1 511 ? 43.296 67.452 66.018 1.00 20.79 817 LEU A O 1
ATOM 3840 N N . SER A 1 512 ? 44.319 66.715 64.147 1.00 24.27 818 SER A N 1
ATOM 3841 C CA . SER A 1 512 ? 44.028 67.914 63.367 1.00 19.69 818 SER A CA 1
ATOM 3842 C C . SER A 1 512 ? 42.644 67.891 62.744 1.00 20.36 818 SER A C 1
ATOM 3843 O O . SER A 1 512 ? 42.093 68.970 62.484 1.00 20.13 818 SER A O 1
ATOM 3846 N N . VAL A 1 513 ? 42.087 66.699 62.483 1.00 21.76 819 VAL A N 1
ATOM 3847 C CA . VAL A 1 513 ? 40.789 66.573 61.821 1.00 20.78 819 VAL A CA 1
ATOM 3848 C C . VAL A 1 513 ? 39.638 66.357 62.792 1.00 25.58 819 VAL A C 1
ATOM 3849 O O . VAL A 1 513 ? 38.474 66.487 62.382 1.00 19.66 819 VAL A O 1
ATOM 3853 N N . THR A 1 514 ? 39.914 65.999 64.043 1.00 20.44 820 THR A N 1
ATOM 3854 C CA . THR A 1 514 ? 38.866 65.824 65.036 1.00 21.01 820 THR A CA 1
ATOM 3855 C C . THR A 1 514 ? 38.755 67.090 65.878 1.00 22.61 820 THR A C 1
ATOM 3856 O O . THR A 1 514 ? 39.755 67.762 66.157 1.00 21.46 820 THR A O 1
ATOM 3860 N N . ARG A 1 515 ? 37.529 67.423 66.264 1.00 23.37 821 ARG A N 1
ATOM 3861 C CA . ARG A 1 515 ? 37.283 68.704 66.900 1.00 20.66 821 ARG A CA 1
ATOM 3862 C C . ARG A 1 515 ? 37.588 68.658 68.398 1.00 23.18 821 ARG A C 1
ATOM 3863 O O . ARG A 1 515 ? 37.571 67.605 69.044 1.00 21.08 821 ARG A O 1
ATOM 3871 N N . ILE A 1 516 ? 37.823 69.838 68.947 1.00 22.98 822 ILE A N 1
ATOM 3872 C CA . ILE A 1 516 ? 38.029 70.021 70.378 1.00 23.55 822 ILE A CA 1
ATOM 3873 C C . ILE A 1 516 ? 36.681 69.982 71.091 1.00 33.07 822 ILE A C 1
ATOM 3874 O O . ILE A 1 516 ? 35.644 70.312 70.508 1.00 23.48 822 ILE A O 1
ATOM 3879 N N . GLY A 1 517 ? 36.683 69.550 72.354 1.00 26.79 823 GLY A N 1
ATOM 3880 C CA . GLY A 1 517 ? 35.507 69.623 73.195 1.00 27.23 823 GLY A CA 1
ATOM 3881 C C . GLY A 1 517 ? 34.652 68.378 73.245 1.00 30.72 823 GLY A C 1
ATOM 3882 O O . GLY A 1 517 ? 33.564 68.424 73.832 1.00 31.23 823 GLY A O 1
ATOM 3883 N N . LEU A 1 518 ? 35.106 67.276 72.655 1.00 25.18 824 LEU A N 1
ATOM 3884 C CA . LEU A 1 518 ? 34.408 66.001 72.680 1.00 28.02 824 LEU A CA 1
ATOM 3885 C C . LEU A 1 518 ? 34.558 65.319 74.041 1.00 32.42 824 LEU A C 1
ATOM 3886 O O . LEU A 1 518 ? 35.497 65.582 74.795 1.00 30.79 824 LEU A O 1
ATOM 3891 N N . ASN A 1 519 ? 33.635 64.404 74.339 1.00 34.71 825 ASN A N 1
ATOM 3892 C CA . ASN A 1 519 ? 33.733 63.601 75.562 1.00 36.03 825 ASN A CA 1
ATOM 3893 C C . ASN A 1 519 ? 34.668 62.431 75.282 1.00 36.26 825 ASN A C 1
ATOM 3894 O O . ASN A 1 519 ? 34.254 61.396 74.757 1.00 37.33 825 ASN A O 1
ATOM 3899 N N . LEU A 1 520 ? 35.945 62.597 75.633 1.00 33.73 826 LEU A N 1
ATOM 3900 C CA . LEU A 1 520 ? 36.924 61.538 75.413 1.00 35.95 826 LEU A CA 1
ATOM 3901 C C . LEU A 1 520 ? 36.874 60.480 76.505 1.00 39.24 826 LEU A C 1
ATOM 3902 O O . LEU A 1 520 ? 37.156 59.310 76.237 1.00 39.43 826 LEU A O 1
ATOM 3907 N N . LYS A 1 521 ? 36.510 60.870 77.729 1.00 40.82 827 LYS A N 1
ATOM 3908 C CA . LYS A 1 521 ? 36.481 59.942 78.858 1.00 46.96 827 LYS A CA 1
ATOM 3909 C C . LYS A 1 521 ? 35.420 58.854 78.712 1.00 47.74 827 LYS A C 1
ATOM 3910 O O . LYS A 1 521 ? 35.552 57.790 79.324 1.00 48.35 827 LYS A O 1
ATOM 3912 N N . GLY A 1 522 ? 34.370 59.089 77.933 1.00 42.22 828 GLY A N 1
ATOM 3913 C CA . GLY A 1 522 ? 33.362 58.065 77.741 1.00 48.01 828 GLY A CA 1
ATOM 3914 C C . GLY A 1 522 ? 33.737 56.953 76.785 1.00 55.20 828 GLY A C 1
ATOM 3915 O O . GLY A 1 522 ? 33.079 55.909 76.785 1.00 57.29 828 GLY A O 1
ATOM 3916 N N . ILE A 1 523 ? 34.781 57.139 75.986 1.00 53.04 829 ILE A N 1
ATOM 3917 C CA . ILE A 1 523 ? 35.153 56.154 74.974 1.00 55.31 829 ILE A CA 1
ATOM 3918 C C . ILE A 1 523 ? 35.848 54.949 75.590 1.00 50.58 829 ILE A C 1
ATOM 3919 O O . ILE A 1 523 ? 36.774 55.099 76.386 1.00 54.54 829 ILE A O 1
ATOM 3924 N N . THR A 1 531 ? 42.248 60.032 81.649 1.00 42.24 837 THR A N 1
ATOM 3925 C CA . THR A 1 531 ? 43.549 59.686 82.228 1.00 44.95 837 THR A CA 1
ATOM 3926 C C . THR A 1 531 ? 44.626 60.728 81.960 1.00 42.04 837 THR A C 1
ATOM 3927 O O . THR A 1 531 ? 44.335 61.834 81.484 1.00 51.93 837 THR A O 1
ATOM 3931 N N . GLU A 1 532 ? 45.869 60.367 82.282 1.00 51.61 838 GLU A N 1
ATOM 3932 C CA . GLU A 1 532 ? 46.969 61.324 82.245 1.00 56.56 838 GLU A CA 1
ATOM 3933 C C . GLU A 1 532 ? 47.047 62.060 80.906 1.00 49.97 838 GLU A C 1
ATOM 3934 O O . GLU A 1 532 ? 47.260 63.276 80.864 1.00 49.36 838 GLU A O 1
ATOM 3936 N N . TRP A 1 533 ? 46.874 61.341 79.800 1.00 45.17 839 TRP A N 1
ATOM 3937 C CA . TRP A 1 533 ? 47.102 61.913 78.478 1.00 45.42 839 TRP A CA 1
ATOM 3938 C C . TRP A 1 533 ? 45.831 62.067 77.650 1.00 36.52 839 TRP A C 1
ATOM 3939 O O . TRP A 1 533 ? 45.900 62.542 76.512 1.00 30.92 839 TRP A O 1
ATOM 3950 N N . LEU A 1 534 ? 44.676 61.680 78.188 1.00 36.22 840 LEU A N 1
ATOM 3951 C CA . LEU A 1 534 ? 43.415 61.705 77.446 1.00 38.44 840 LEU A CA 1
ATOM 3952 C C . LEU A 1 534 ? 42.798 63.103 77.500 1.00 38.08 840 LEU A C 1
ATOM 3953 O O . LEU A 1 534 ? 41.767 63.345 78.130 1.00 41.47 840 LEU A O 1
ATOM 3958 N N . ARG A 1 535 ? 43.436 64.035 76.799 1.00 30.79 841 ARG A N 1
ATOM 3959 C CA . ARG A 1 535 ? 43.009 65.422 76.887 1.00 33.25 841 ARG A CA 1
ATOM 3960 C C . ARG A 1 535 ? 43.286 66.152 75.578 1.00 24.54 841 ARG A C 1
ATOM 3961 O O . ARG A 1 535 ? 44.255 65.857 74.870 1.00 21.55 841 ARG A O 1
ATOM 3963 N N . ASP A 1 536 ? 42.424 67.136 75.285 1.00 26.18 842 ASP A N 1
ATOM 3964 C CA . ASP A 1 536 ? 42.534 67.909 74.050 1.00 29.39 842 ASP A CA 1
ATOM 3965 C C . ASP A 1 536 ? 43.846 68.679 73.974 1.00 32.91 842 ASP A C 1
ATOM 3966 O O . ASP A 1 536 ? 44.372 68.903 72.878 1.00 36.49 842 ASP A O 1
ATOM 3971 N N . ASP A 1 537 ? 44.370 69.123 75.113 1.00 30.80 843 ASP A N 1
ATOM 3972 C CA . ASP A 1 537 ? 45.587 69.922 75.141 1.00 41.02 843 ASP A CA 1
ATOM 3973 C C . ASP A 1 537 ? 46.830 69.079 75.402 1.00 37.66 843 ASP A C 1
ATOM 3974 O O . ASP A 1 537 ? 47.810 69.584 75.956 1.00 36.20 843 ASP A O 1
ATOM 3979 N N . LEU A 1 538 ? 46.801 67.804 75.019 1.00 29.34 844 LEU A N 1
ATOM 3980 C CA . LEU A 1 538 ? 47.962 66.937 75.180 1.00 27.43 844 LEU A CA 1
ATOM 3981 C C . LEU A 1 538 ? 49.205 67.583 74.579 1.00 31.00 844 LEU A C 1
ATOM 3982 O O . LEU A 1 538 ? 49.164 68.141 73.484 1.00 30.34 844 LEU A O 1
ATOM 3987 N N . ALA A 1 539 ? 50.329 67.486 75.289 1.00 26.12 845 ALA A N 1
ATOM 3988 C CA . ALA A 1 539 ? 51.548 68.121 74.805 1.00 26.34 845 ALA A CA 1
ATOM 3989 C C . ALA A 1 539 ? 52.744 67.216 75.104 1.00 24.43 845 ALA A C 1
ATOM 3990 O O . ALA A 1 539 ? 52.608 66.265 75.886 1.00 23.94 845 ALA A O 1
ATOM 3992 N N . PRO A 1 540 ? 53.925 67.455 74.509 1.00 28.30 846 PRO A N 1
ATOM 3993 C CA . PRO A 1 540 ? 55.080 66.572 74.801 1.00 24.20 846 PRO A CA 1
ATOM 3994 C C . PRO A 1 540 ? 55.405 66.405 76.280 1.00 19.94 846 PRO A C 1
ATOM 3995 O O . PRO A 1 540 ? 55.762 65.298 76.692 1.00 26.34 846 PRO A O 1
ATOM 3999 N N . ASP A 1 541 ? 55.284 67.457 77.090 1.00 22.73 847 ASP A N 1
ATOM 4000 C CA . ASP A 1 541 ? 55.576 67.342 78.519 1.00 26.56 847 ASP A CA 1
ATOM 4001 C C . ASP A 1 541 ? 54.822 66.177 79.163 1.00 23.05 847 ASP A C 1
ATOM 4002 O O . ASP A 1 541 ? 55.353 65.499 80.052 1.00 22.14 847 ASP A O 1
ATOM 4007 N N . THR A 1 542 ? 53.585 65.920 78.729 1.00 21.42 848 THR A N 1
ATOM 4008 C CA . THR A 1 542 ? 52.862 64.784 79.296 1.00 19.33 848 THR A CA 1
ATOM 4009 C C . THR A 1 542 ? 53.502 63.468 78.874 1.00 20.75 848 THR A C 1
ATOM 4010 O O . THR A 1 542 ? 53.599 62.529 79.676 1.00 19.99 848 THR A O 1
ATOM 4014 N N . ILE A 1 543 ? 53.956 63.391 77.623 1.00 17.81 849 ILE A N 1
ATOM 4015 C CA . ILE A 1 543 ? 54.591 62.171 77.146 1.00 16.64 849 ILE A CA 1
ATOM 4016 C C . ILE A 1 543 ? 55.937 61.968 77.827 1.00 16.72 849 ILE A C 1
ATOM 4017 O O . ILE A 1 543 ? 56.273 60.850 78.245 1.00 18.38 849 ILE A O 1
ATOM 4022 N N . HIS A 1 544 ? 56.729 63.040 77.952 1.00 14.40 850 HIS A N 1
ATOM 4023 C CA . HIS A 1 544 ? 58.002 62.928 78.657 1.00 13.61 850 HIS A CA 1
ATOM 4024 C C . HIS A 1 544 ? 57.799 62.527 80.113 1.00 16.92 850 HIS A C 1
ATOM 4025 O O . HIS A 1 544 ? 58.619 61.796 80.677 1.00 18.17 850 HIS A O 1
ATOM 4032 N N . ALA A 1 545 ? 56.721 63.001 80.747 1.00 17.88 851 ALA A N 1
ATOM 4033 C CA . ALA A 1 545 ? 56.475 62.602 82.133 1.00 18.53 851 ALA A CA 1
ATOM 4034 C C . ALA A 1 545 ? 56.272 61.095 82.235 1.00 22.56 851 ALA A C 1
ATOM 4035 O O . ALA A 1 545 ? 56.753 60.452 83.180 1.00 17.03 851 ALA A O 1
ATOM 4037 N N . LEU A 1 546 ? 55.584 60.516 81.250 1.00 20.63 852 LEU A N 1
ATOM 4038 C CA . LEU A 1 546 ? 55.294 59.086 81.236 1.00 22.52 852 LEU A CA 1
ATOM 4039 C C . LEU A 1 546 ? 56.519 58.238 80.939 1.00 18.87 852 LEU A C 1
ATOM 4040 O O . LEU A 1 546 ? 56.628 57.122 81.451 1.00 18.42 852 LEU A O 1
ATOM 4045 N N . ILE A 1 547 ? 57.438 58.712 80.107 1.00 20.65 853 ILE A N 1
ATOM 4046 C CA . ILE A 1 547 ? 58.567 57.891 79.674 1.00 19.61 853 ILE A CA 1
ATOM 4047 C C . ILE A 1 547 ? 59.836 58.165 80.478 1.00 21.27 853 ILE A C 1
ATOM 4048 O O . ILE A 1 547 ? 60.493 57.231 80.931 1.00 19.13 853 ILE A O 1
ATOM 4053 N N . THR A 1 548 ? 60.204 59.432 80.669 1.00 19.46 854 THR A N 1
ATOM 4054 C CA . THR A 1 548 ? 61.449 59.767 81.369 1.00 20.93 854 THR A CA 1
ATOM 4055 C C . THR A 1 548 ? 61.210 60.462 82.705 1.00 21.06 854 THR A C 1
ATOM 4056 O O . THR A 1 548 ? 62.143 61.051 83.258 1.00 20.36 854 THR A O 1
ATOM 4060 N N . GLU A 1 549 ? 59.983 60.421 83.229 1.00 22.43 855 GLU A N 1
ATOM 4061 C CA . GLU A 1 549 ? 59.631 61.155 84.447 1.00 25.32 855 GLU A CA 1
ATOM 4062 C C . GLU A 1 549 ? 59.981 62.635 84.326 1.00 24.29 855 GLU A C 1
ATOM 4063 O O . GLU A 1 549 ? 60.346 63.292 85.303 1.00 22.47 855 GLU A O 1
ATOM 4069 N N . GLY A 1 550 ? 59.888 63.170 83.114 1.00 20.49 856 GLY A N 1
ATOM 4070 C CA . GLY A 1 550 ? 60.127 64.582 82.900 1.00 18.11 856 GLY A CA 1
ATOM 4071 C C . GLY A 1 550 ? 61.581 65.005 82.956 1.00 16.54 856 GLY A C 1
ATOM 4072 O O . GLY A 1 550 ? 61.865 66.174 83.211 1.00 20.88 856 GLY A O 1
ATOM 4073 N N . ARG A 1 551 ? 62.514 64.097 82.717 1.00 18.53 857 ARG A N 1
ATOM 4074 C CA . ARG A 1 551 ? 63.910 64.488 82.545 1.00 19.08 857 ARG A CA 1
ATOM 4075 C C . ARG A 1 551 ? 64.191 65.092 81.175 1.00 22.46 857 ARG A C 1
ATOM 4076 O O . ARG A 1 551 ? 65.191 65.800 81.010 1.00 22.48 857 ARG A O 1
ATOM 4084 N N . THR A 1 552 ? 63.332 64.845 80.200 1.00 17.30 858 THR A N 1
ATOM 4085 C CA . THR A 1 552 ? 63.475 65.377 78.855 1.00 18.24 858 THR A CA 1
ATOM 4086 C C . THR A 1 552 ? 62.284 66.281 78.577 1.00 19.23 858 THR A C 1
ATOM 4087 O O . THR A 1 552 ? 61.320 66.306 79.341 1.00 20.08 858 THR A O 1
ATOM 4091 N N . SER A 1 553 ? 62.323 66.995 77.456 1.00 21.65 859 SER A N 1
ATOM 4092 C CA . SER A 1 553 ? 61.221 67.907 77.171 1.00 20.63 859 SER A CA 1
ATOM 4093 C C . SER A 1 553 ? 61.136 68.177 75.674 1.00 18.88 859 SER A C 1
ATOM 4094 O O . SER A 1 553 ? 62.102 67.995 74.940 1.00 19.93 859 SER A O 1
ATOM 4097 N N . GLY A 1 554 ? 59.969 68.642 75.239 1.00 25.11 860 GLY A N 1
ATOM 4098 C CA . GLY A 1 554 ? 59.837 69.212 73.912 1.00 25.44 860 GLY A CA 1
ATOM 4099 C C . GLY A 1 554 ? 59.581 68.168 72.838 1.00 24.64 860 GLY A C 1
ATOM 4100 O O . GLY A 1 554 ? 59.820 66.974 73.015 1.00 21.77 860 GLY A O 1
ATOM 4101 N N . TRP A 1 555 ? 59.071 68.635 71.692 1.00 21.73 861 TRP A N 1
ATOM 4102 C CA . TRP A 1 555 ? 58.898 67.724 70.561 1.00 23.20 861 TRP A CA 1
ATOM 4103 C C . TRP A 1 555 ? 60.228 67.144 70.115 1.00 24.10 861 TRP A C 1
ATOM 4104 O O . TRP A 1 555 ? 60.296 65.987 69.691 1.00 20.11 861 TRP A O 1
ATOM 4115 N N . ASP A 1 556 ? 61.297 67.926 70.226 1.00 23.03 862 ASP A N 1
ATOM 4116 C CA . ASP A 1 556 ? 62.594 67.546 69.686 1.00 24.98 862 ASP A CA 1
ATOM 4117 C C . ASP A 1 556 ? 63.277 66.426 70.466 1.00 23.68 862 ASP A C 1
ATOM 4118 O O . ASP A 1 556 ? 64.234 65.836 69.952 1.00 23.98 862 ASP A O 1
ATOM 4123 N N . GLN A 1 557 ? 62.843 66.129 71.693 1.00 19.77 863 GLN A N 1
ATOM 4124 C CA . GLN A 1 557 ? 63.414 65.008 72.433 1.00 17.33 863 GLN A CA 1
ATOM 4125 C C . GLN A 1 557 ? 62.489 63.787 72.456 1.00 21.16 863 GLN A C 1
ATOM 4126 O O . GLN A 1 557 ? 62.754 62.823 73.183 1.00 20.17 863 GLN A O 1
ATOM 4132 N N . LEU A 1 558 ? 61.426 63.789 71.660 1.00 17.38 864 LEU A N 1
ATOM 4133 C CA . LEU A 1 558 ? 60.670 62.561 71.422 1.00 16.66 864 LEU A CA 1
ATOM 4134 C C . LEU A 1 558 ? 61.365 61.790 70.306 1.00 15.17 864 LEU A C 1
ATOM 4135 O O . LEU A 1 558 ? 61.399 62.235 69.154 1.00 18.69 864 LEU A O 1
ATOM 4140 N N . GLY A 1 559 ? 61.928 60.633 70.635 1.00 17.02 865 GLY A N 1
ATOM 4141 C CA . GLY A 1 559 ? 62.794 59.954 69.693 1.00 18.57 865 GLY A CA 1
ATOM 4142 C C . GLY A 1 559 ? 62.062 59.264 68.553 1.00 17.66 865 GLY A C 1
ATOM 4143 O O . GLY A 1 559 ? 60.847 59.101 68.564 1.00 17.26 865 GLY A O 1
ATOM 4144 N N . TYR A 1 560 ? 62.848 58.854 67.560 1.00 20.37 866 TYR A N 1
ATOM 4145 C CA . TYR A 1 560 ? 62.406 58.088 66.408 1.00 15.49 866 TYR A CA 1
ATOM 4146 C C . TYR A 1 560 ? 63.249 56.829 66.268 1.00 18.90 866 TYR A C 1
ATOM 4147 O O . TYR A 1 560 ? 64.435 56.816 66.619 1.00 19.44 866 TYR A O 1
ATOM 4156 N N . VAL A 1 561 ? 62.659 55.784 65.681 1.00 20.34 867 VAL A N 1
ATOM 4157 C CA . VAL A 1 561 ? 63.503 54.676 65.252 1.00 19.59 867 VAL A CA 1
ATOM 4158 C C . VAL A 1 561 ? 64.452 55.159 64.147 1.00 20.76 867 VAL A C 1
ATOM 4159 O O . VAL A 1 561 ? 64.224 56.178 63.486 1.00 20.96 867 VAL A O 1
ATOM 4163 N N . ASP A 1 562 ? 65.532 54.414 63.960 1.00 23.83 868 ASP A N 1
ATOM 4164 C CA . ASP A 1 562 ? 66.511 54.763 62.936 1.00 26.67 868 ASP A CA 1
ATOM 4165 C C . ASP A 1 562 ? 65.936 54.567 61.537 1.00 24.13 868 ASP A C 1
ATOM 4166 O O . ASP A 1 562 ? 65.141 53.655 61.289 1.00 25.29 868 ASP A O 1
ATOM 4171 N N . PHE A 1 563 ? 66.346 55.443 60.614 1.00 23.35 869 PHE A N 1
ATOM 4172 C CA . PHE A 1 563 ? 65.852 55.349 59.242 1.00 24.38 869 PHE A CA 1
ATOM 4173 C C . PHE A 1 563 ? 66.115 53.969 58.655 1.00 22.97 869 PHE A C 1
ATOM 4174 O O . PHE A 1 563 ? 65.264 53.418 57.944 1.00 23.36 869 PHE A O 1
ATOM 4182 N N . LYS A 1 564 ? 67.274 53.382 58.976 1.00 27.46 870 LYS A N 1
ATOM 4183 C CA . LYS A 1 564 ? 67.652 52.075 58.441 1.00 31.64 870 LYS A CA 1
ATOM 4184 C C . LYS A 1 564 ? 66.696 50.964 58.849 1.00 34.39 870 LYS A C 1
ATOM 4185 O O . LYS A 1 564 ? 66.680 49.914 58.198 1.00 29.44 870 LYS A O 1
ATOM 4191 N N . ASP A 1 565 ? 65.914 51.146 59.913 1.00 26.72 871 ASP A N 1
ATOM 4192 C CA . ASP A 1 565 ? 65.026 50.090 60.380 1.00 27.37 871 ASP A CA 1
ATOM 4193 C C . ASP A 1 565 ? 63.606 50.268 59.887 1.00 31.65 871 ASP A C 1
ATOM 4194 O O . ASP A 1 565 ? 62.721 49.486 60.251 1.00 32.40 871 ASP A O 1
ATOM 4199 N N . ARG A 1 566 ? 63.377 51.258 59.036 1.00 28.97 872 ARG A N 1
ATOM 4200 C CA . ARG A 1 566 ? 62.049 51.560 58.527 1.00 27.11 872 ARG A CA 1
ATOM 4201 C C . ARG A 1 566 ? 61.814 50.696 57.290 1.00 32.38 872 ARG A C 1
ATOM 4202 O O . ARG A 1 566 ? 62.004 51.109 56.142 1.00 29.87 872 ARG A O 1
ATOM 4210 N N . LYS A 1 567 ? 61.393 49.461 57.553 1.00 28.78 873 LYS A N 1
ATOM 4211 C CA . LYS A 1 567 ? 61.177 48.409 56.566 1.00 32.89 873 LYS A CA 1
ATOM 4212 C C . LYS A 1 567 ? 60.562 47.238 57.323 1.00 28.76 873 LYS A C 1
ATOM 4213 O O . LYS A 1 567 ? 60.452 47.269 58.551 1.00 28.96 873 LYS A O 1
ATOM 4219 N N . GLY A 1 568 ? 60.190 46.192 56.589 1.00 27.13 874 GLY A N 1
ATOM 4220 C CA . GLY A 1 568 ? 59.636 45.008 57.227 1.00 30.50 874 GLY A CA 1
ATOM 4221 C C . GLY A 1 568 ? 58.313 45.263 57.923 1.00 29.55 874 GLY A C 1
ATOM 4222 O O . GLY A 1 568 ? 57.294 45.494 57.262 1.00 23.85 874 GLY A O 1
ATOM 4223 N N . ILE A 1 569 ? 58.302 45.233 59.260 1.00 26.39 875 ILE A N 1
ATOM 4224 C CA . ILE A 1 569 ? 57.056 45.540 59.966 1.00 22.79 875 ILE A CA 1
ATOM 4225 C C . ILE A 1 569 ? 56.675 47.013 59.832 1.00 18.15 875 ILE A C 1
ATOM 4226 O O . ILE A 1 569 ? 55.496 47.351 59.956 1.00 25.41 875 ILE A O 1
ATOM 4231 N N . LEU A 1 570 ? 57.635 47.901 59.609 1.00 24.80 876 LEU A N 1
ATOM 4232 C CA . LEU A 1 570 ? 57.380 49.329 59.487 1.00 25.67 876 LEU A CA 1
ATOM 4233 C C . LEU A 1 570 ? 57.291 49.722 58.017 1.00 30.63 876 LEU A C 1
ATOM 4234 O O . LEU A 1 570 ? 57.785 49.024 57.129 1.00 24.02 876 LEU A O 1
ATOM 4239 N N . LEU A 1 571 ? 56.649 50.858 57.771 1.00 24.32 877 LEU A N 1
ATOM 4240 C CA . LEU A 1 571 ? 56.453 51.319 56.404 1.00 31.79 877 LEU A CA 1
ATOM 4241 C C . LEU A 1 571 ? 57.781 51.753 55.795 1.00 27.44 877 LEU A C 1
ATOM 4242 O O . LEU A 1 571 ? 58.527 52.526 56.398 1.00 29.32 877 LEU A O 1
ATOM 4247 N N . ARG A 1 572 ? 58.088 51.240 54.607 1.00 34.25 878 ARG A N 1
ATOM 4248 C CA . ARG A 1 572 ? 59.212 51.765 53.837 1.00 30.47 878 ARG A CA 1
ATOM 4249 C C . ARG A 1 572 ? 58.913 53.200 53.403 1.00 29.28 878 ARG A C 1
ATOM 4250 O O . ARG A 1 572 ? 57.807 53.481 52.922 1.00 32.39 878 ARG A O 1
ATOM 4252 N N . PRO A 1 573 ? 59.850 54.133 53.567 1.00 30.70 879 PRO A N 1
ATOM 4253 C CA . PRO A 1 573 ? 59.576 55.552 53.265 1.00 33.42 879 PRO A CA 1
ATOM 4254 C C . PRO A 1 573 ? 59.806 55.906 51.794 1.00 33.64 879 PRO A C 1
ATOM 4255 O O . PRO A 1 573 ? 60.680 56.705 51.453 1.00 37.25 879 PRO A O 1
ATOM 4259 N N . ASP A 1 574 ? 58.994 55.317 50.909 1.00 33.75 880 ASP A N 1
ATOM 4260 C CA . ASP A 1 574 ? 59.149 55.482 49.469 1.00 41.37 880 ASP A CA 1
ATOM 4261 C C . ASP A 1 574 ? 58.214 56.597 48.971 1.00 44.12 880 ASP A C 1
ATOM 4262 O O . ASP A 1 574 ? 57.610 57.332 49.762 1.00 42.89 880 ASP A O 1
ATOM 4267 N N . THR A 1 575 ? 58.078 56.730 47.643 1.00 42.73 881 THR A N 1
ATOM 4268 C CA . THR A 1 575 ? 57.239 57.787 47.069 1.00 37.53 881 THR A CA 1
ATOM 4269 C C . THR A 1 575 ? 55.771 57.667 47.479 1.00 40.89 881 THR A C 1
ATOM 4270 O O . THR A 1 575 ? 55.096 58.687 47.663 1.00 40.20 881 THR A O 1
ATOM 4274 N N . ASN A 1 576 ? 55.240 56.441 47.580 1.00 36.46 882 ASN A N 1
ATOM 4275 C CA . ASN A 1 576 ? 53.884 56.279 48.096 1.00 43.73 882 ASN A CA 1
ATOM 4276 C C . ASN A 1 576 ? 53.744 56.947 49.462 1.00 40.15 882 ASN A C 1
ATOM 4277 O O . ASN A 1 576 ? 52.801 57.718 49.703 1.00 41.02 882 ASN A O 1
ATOM 4279 N N . TYR A 1 577 ? 54.701 56.687 50.357 1.00 38.61 883 TYR A N 1
ATOM 4280 C CA . TYR A 1 577 ? 54.673 57.305 51.679 1.00 33.36 883 TYR A CA 1
ATOM 4281 C C . TYR A 1 577 ? 54.863 58.819 51.590 1.00 33.61 883 TYR A C 1
ATOM 4282 O O . TYR A 1 577 ? 54.164 59.582 52.269 1.00 32.12 883 TYR A O 1
ATOM 4291 N N . LYS A 1 578 ? 55.792 59.280 50.743 1.00 34.07 884 LYS A N 1
ATOM 4292 C CA . LYS A 1 578 ? 56.033 60.721 50.649 1.00 35.95 884 LYS A CA 1
ATOM 4293 C C . LYS A 1 578 ? 54.867 61.459 50.004 1.00 32.12 884 LYS A C 1
ATOM 4294 O O . LYS A 1 578 ? 54.636 62.632 50.317 1.00 39.90 884 LYS A O 1
ATOM 4300 N N . ASN A 1 579 ? 54.142 60.809 49.092 1.00 36.45 885 ASN A N 1
ATOM 4301 C CA . ASN A 1 579 ? 52.961 61.434 48.502 1.00 36.10 885 ASN A CA 1
ATOM 4302 C C . ASN A 1 579 ? 51.837 61.564 49.525 1.00 36.15 885 ASN A C 1
ATOM 4303 O O . ASN A 1 579 ? 51.210 62.623 49.631 1.00 31.99 885 ASN A O 1
ATOM 4308 N N . TRP A 1 580 ? 51.565 60.486 50.267 1.00 35.77 886 TRP A N 1
ATOM 4309 C CA . TRP A 1 580 ? 50.631 60.541 51.388 1.00 33.72 886 TRP A CA 1
ATOM 4310 C C . TRP A 1 580 ? 50.973 61.689 52.330 1.00 26.04 886 TRP A C 1
ATOM 4311 O O . TRP A 1 580 ? 50.110 62.494 52.695 1.00 28.85 886 TRP A O 1
ATOM 4322 N N . ARG A 1 581 ? 52.249 61.795 52.704 1.00 32.04 887 ARG A N 1
ATOM 4323 C CA . ARG A 1 581 ? 52.683 62.882 53.577 1.00 31.31 887 ARG A CA 1
ATOM 4324 C C . ARG A 1 581 ? 52.438 64.244 52.936 1.00 35.41 887 ARG A C 1
ATOM 4325 O O . ARG A 1 581 ? 51.970 65.180 53.598 1.00 35.32 887 ARG A O 1
ATOM 4333 N N . ARG A 1 582 ? 52.763 64.374 51.649 1.00 35.94 888 ARG A N 1
ATOM 4334 C CA . ARG A 1 582 ? 52.529 65.626 50.934 1.00 37.38 888 ARG A CA 1
ATOM 4335 C C . ARG A 1 582 ? 51.057 66.037 50.971 1.00 32.14 888 ARG A C 1
ATOM 4336 O O . ARG A 1 582 ? 50.744 67.211 51.199 1.00 41.93 888 ARG A O 1
ATOM 4344 N N . ASP A 1 583 ? 50.141 65.092 50.762 1.00 36.45 889 ASP A N 1
ATOM 4345 C CA . ASP A 1 583 ? 48.720 65.409 50.673 1.00 36.11 889 ASP A CA 1
ATOM 4346 C C . ASP A 1 583 ? 47.995 65.436 52.016 1.00 36.35 889 ASP A C 1
ATOM 4347 O O . ASP A 1 583 ? 46.825 65.835 52.053 1.00 38.42 889 ASP A O 1
ATOM 4352 N N . LEU A 1 584 ? 48.653 65.064 53.115 1.00 33.85 890 LEU A N 1
ATOM 4353 C CA . LEU A 1 584 ? 47.963 65.061 54.407 1.00 33.47 890 LEU A CA 1
ATOM 4354 C C . LEU A 1 584 ? 47.427 66.430 54.809 1.00 28.40 890 LEU A C 1
ATOM 4355 O O . LEU A 1 584 ? 46.268 66.505 55.249 1.00 31.18 890 LEU A O 1
ATOM 4360 N N . PRO A 1 585 ? 48.188 67.528 54.721 1.00 32.32 891 PRO A N 1
ATOM 4361 C CA . PRO A 1 585 ? 47.604 68.834 55.069 1.00 36.22 891 PRO A CA 1
ATOM 4362 C C . PRO A 1 585 ? 46.329 69.150 54.308 1.00 33.07 891 PRO A C 1
ATOM 4363 O O . PRO A 1 585 ? 45.346 69.614 54.904 1.00 30.51 891 PRO A O 1
ATOM 4367 N N . GLU A 1 586 ? 46.321 68.901 52.997 1.00 33.71 892 GLU A N 1
ATOM 4368 C CA . GLU A 1 586 ? 45.107 69.094 52.216 1.00 36.68 892 GLU A CA 1
ATOM 4369 C C . GLU A 1 586 ? 44.006 68.137 52.663 1.00 37.17 892 GLU A C 1
ATOM 4370 O O . GLU A 1 586 ? 42.845 68.544 52.797 1.00 32.30 892 GLU A O 1
ATOM 4372 N N . LYS A 1 587 ? 44.348 66.862 52.894 1.00 32.58 893 LYS A N 1
ATOM 4373 C CA . LYS A 1 587 ? 43.332 65.899 53.310 1.00 31.04 893 LYS A CA 1
ATOM 4374 C C . LYS A 1 587 ? 42.709 66.310 54.635 1.00 30.84 893 LYS A C 1
ATOM 4375 O O . LYS A 1 587 ? 41.493 66.185 54.818 1.00 28.80 893 LYS A O 1
ATOM 4381 N N . VAL A 1 588 ? 43.530 66.821 55.558 1.00 25.72 894 VAL A N 1
ATOM 4382 C CA . VAL A 1 588 ? 43.008 67.305 56.833 1.00 25.11 894 VAL A CA 1
ATOM 4383 C C . VAL A 1 588 ? 41.978 68.408 56.605 1.00 27.95 894 VAL A C 1
ATOM 4384 O O . VAL A 1 588 ? 40.875 68.387 57.164 1.00 24.55 894 VAL A O 1
ATOM 4388 N N . ARG A 1 589 ? 42.323 69.387 55.766 1.00 25.53 895 ARG A N 1
ATOM 4389 C CA . ARG A 1 589 ? 41.410 70.497 55.503 1.00 28.21 895 ARG A CA 1
ATOM 4390 C C . ARG A 1 589 ? 40.127 70.013 54.840 1.00 25.86 895 ARG A C 1
ATOM 4391 O O . ARG A 1 589 ? 39.037 70.511 55.147 1.00 29.26 895 ARG A O 1
ATOM 4399 N N . GLN A 1 590 ? 40.233 69.028 53.950 1.00 28.06 896 GLN A N 1
ATOM 4400 C CA . GLN A 1 590 ? 39.051 68.516 53.276 1.00 32.97 896 GLN A CA 1
ATOM 4401 C C . GLN A 1 590 ? 38.165 67.706 54.219 1.00 33.78 896 GLN A C 1
ATOM 4402 O O . GLN A 1 590 ? 36.942 67.677 54.047 1.00 31.55 896 GLN A O 1
ATOM 4408 N N . LEU A 1 591 ? 38.752 67.063 55.234 1.00 31.57 897 LEU A N 1
ATOM 4409 C CA . LEU A 1 591 ? 37.972 66.236 56.141 1.00 19.03 897 LEU A CA 1
ATOM 4410 C C . LEU A 1 591 ? 37.347 67.027 57.284 1.00 23.56 897 LEU A C 1
ATOM 4411 O O . LEU A 1 591 ? 36.420 66.527 57.927 1.00 22.49 897 LEU A O 1
ATOM 4416 N N . ARG A 1 592 ? 37.850 68.225 57.570 1.00 23.42 898 ARG A N 1
ATOM 4417 C CA . ARG A 1 592 ? 37.307 69.030 58.652 1.00 20.17 898 ARG A CA 1
ATOM 4418 C C . ARG A 1 592 ? 35.899 69.484 58.300 1.00 25.72 898 ARG A C 1
ATOM 4419 O O . ARG A 1 592 ? 35.542 69.603 57.126 1.00 25.41 898 ARG A O 1
ATOM 4427 N N . GLU A 1 593 ? 35.106 69.755 59.335 1.00 23.65 899 GLU A N 1
ATOM 4428 C CA . GLU A 1 593 ? 33.704 70.135 59.165 1.00 24.58 899 GLU A CA 1
ATOM 4429 C C . GLU A 1 593 ? 33.411 71.409 59.952 1.00 19.76 899 GLU A C 1
ATOM 4430 O O . GLU A 1 593 ? 34.104 72.414 59.788 1.00 21.71 899 GLU A O 1
ATOM 4436 N N . ASP A 1 594 ? 32.424 71.366 60.833 1.00 20.52 900 ASP A N 1
ATOM 4437 C CA . ASP A 1 594 ? 31.934 72.551 61.519 1.00 22.62 900 ASP A CA 1
ATOM 4438 C C . ASP A 1 594 ? 32.542 72.774 62.900 1.00 23.22 900 ASP A C 1
ATOM 4439 O O . ASP A 1 594 ? 32.160 73.737 63.573 1.00 26.50 900 ASP A O 1
ATOM 4444 N N . GLY A 1 595 ? 33.471 71.932 63.341 1.00 21.33 901 GLY A N 1
ATOM 4445 C CA . GLY A 1 595 ? 34.007 72.058 64.682 1.00 19.26 901 GLY A CA 1
ATOM 4446 C C . GLY A 1 595 ? 35.152 73.053 64.782 1.00 26.59 901 GLY A C 1
ATOM 4447 O O . GLY A 1 595 ? 35.522 73.741 63.829 1.00 23.75 901 GLY A O 1
ATOM 4448 N N . GLN A 1 596 ? 35.704 73.147 65.990 1.00 22.99 902 GLN A N 1
ATOM 4449 C CA . GLN A 1 596 ? 36.923 73.901 66.228 1.00 23.70 902 GLN A CA 1
ATOM 4450 C C . GLN A 1 596 ? 38.103 72.941 66.194 1.00 23.99 902 GLN A C 1
ATOM 4451 O O . GLN A 1 596 ? 38.122 71.965 66.946 1.00 26.88 902 GLN A O 1
ATOM 4457 N N . TYR A 1 597 ? 39.077 73.220 65.329 1.00 23.87 903 TYR A N 1
ATOM 4458 C CA . TYR A 1 597 ? 40.224 72.351 65.116 1.00 25.77 903 TYR A CA 1
ATOM 4459 C C . TYR A 1 597 ? 41.507 73.114 65.390 1.00 26.75 903 TYR A C 1
ATOM 4460 O O . TYR A 1 597 ? 41.547 74.346 65.329 1.00 29.11 903 TYR A O 1
ATOM 4469 N N . LYS A 1 598 ? 42.567 72.357 65.655 1.00 26.81 904 LYS A N 1
ATOM 4470 C CA . LYS A 1 598 ? 43.908 72.903 65.784 1.00 25.12 904 LYS A CA 1
ATOM 4471 C C . LYS A 1 598 ? 44.812 72.143 64.829 1.00 22.13 904 LYS A C 1
ATOM 4472 O O . LYS A 1 598 ? 44.573 70.973 64.528 1.00 23.21 904 LYS A O 1
ATOM 4478 N N . ASP A 1 599 ? 45.834 72.822 64.325 1.00 26.30 905 ASP A N 1
ATOM 4479 C CA . ASP A 1 599 ? 46.791 72.212 63.410 1.00 27.24 905 ASP A CA 1
ATOM 4480 C C . ASP A 1 599 ? 47.903 71.534 64.195 1.00 29.32 905 ASP A C 1
ATOM 4481 O O . ASP A 1 599 ? 48.660 72.200 64.905 1.00 27.80 905 ASP A O 1
ATOM 4486 N N . TRP A 1 600 ? 48.006 70.212 64.056 1.00 26.68 906 TRP A N 1
ATOM 4487 C CA . TRP A 1 600 ? 49.055 69.454 64.724 1.00 26.94 906 TRP A CA 1
ATOM 4488 C C . TRP A 1 600 ? 50.177 69.026 63.794 1.00 22.87 906 TRP A C 1
ATOM 4489 O O . TRP A 1 600 ? 51.261 68.691 64.283 1.00 25.17 906 TRP A O 1
ATOM 4500 N N . LEU A 1 601 ? 49.947 69.027 62.477 1.00 19.56 907 LEU A N 1
ATOM 4501 C CA . LEU A 1 601 ? 50.949 68.508 61.552 1.00 30.01 907 LEU A CA 1
ATOM 4502 C C . LEU A 1 601 ? 52.220 69.347 61.572 1.00 32.84 907 LEU A C 1
ATOM 4503 O O . LEU A 1 601 ? 53.304 68.837 61.267 1.00 33.91 907 LEU A O 1
ATOM 4508 N N . GLN A 1 602 ? 52.111 70.625 61.944 1.00 29.01 908 GLN A N 1
ATOM 4509 C CA . GLN A 1 602 ? 53.276 71.495 62.052 1.00 32.28 908 GLN A CA 1
ATOM 4510 C C . GLN A 1 602 ? 54.197 71.125 63.211 1.00 37.07 908 GLN A C 1
ATOM 4511 O O . GLN A 1 602 ? 55.322 71.628 63.261 1.00 40.66 908 GLN A O 1
ATOM 4513 N N . LYS A 1 603 ? 53.762 70.267 64.143 1.00 34.32 909 LYS A N 1
ATOM 4514 C CA . LYS A 1 603 ? 54.676 69.793 65.181 1.00 37.38 909 LYS A CA 1
ATOM 4515 C C . LYS A 1 603 ? 55.747 68.857 64.630 1.00 39.22 909 LYS A C 1
ATOM 4516 O O . LYS A 1 603 ? 56.674 68.502 65.366 1.00 38.95 909 LYS A O 1
ATOM 4522 N N . MET A 1 604 ? 55.635 68.472 63.357 1.00 37.06 910 MET A N 1
ATOM 4523 C CA . MET A 1 604 ? 56.537 67.562 62.665 1.00 36.25 910 MET A CA 1
ATOM 4524 C C . MET A 1 604 ? 57.049 68.206 61.381 1.00 43.94 910 MET A C 1
ATOM 4525 O O . MET A 1 604 ? 57.061 69.435 61.261 1.00 44.14 910 MET A O 1
ATOM 4530 N N . ALA A 1 605 ? 57.429 67.379 60.402 1.00 53.58 911 ALA A N 1
ATOM 4531 C CA . ALA A 1 605 ? 57.934 67.838 59.100 1.00 55.34 911 ALA A CA 1
ATOM 4532 C C . ALA A 1 605 ? 56.926 68.735 58.375 1.00 53.18 911 ALA A C 1
ATOM 4533 O O . ALA A 1 605 ? 57.100 69.061 57.198 1.00 55.07 911 ALA A O 1
#

Radius of gyration: 24.66 Å; Cα contacts (8 Å, |Δi|>4): 1049; chains: 1; bounding box: 60×63×57 Å